Protein 1K78 (pdb70)

Solvent-accessible surface area: 33508 Å² total; per-residue (Å²): 72,106,36,52,25,38,6,129,81,102,134,65,148,41,32,81,60,102,37,15,93,134,0,19,69,31,21,150,123,65,40,150,68,46,24,0,6,101,114,54,122,11,62,125,34,38,0,66,149,6,8,39,110,74,152,155,90,54,38,35,115,38,42,156,102,68,84,112,173,87,192,44,25,36,114,106,0,27,126,84,2,46,19,2,56,184,107,25,97,63,16,91,10,129,15,0,81,56,57,0,50,85,83,216,22,8,92,134,134,40,26,0,64,60,82,12,0,67,117,12,56,188,112,176,75,84,14,31,63,10,0,15,88,14,4,58,60,118,95,6,63,98,12,0,32,12,58,40,80,24,25,8,0,93,0,57,60,17,83,38,0,2,144,94,19,6,179,53,70,74,114,121,163,47,66,39,131,94,1,11,129,20,0,116,88,6,68,77,33,95,18,0,75,92,27,91,88,113,165,59,8,7,71,3,55,34,94,1,79,96,108,44,60,89,44,15,122,75,4,12,72,90,14,111,39,146,74,99,41,55,36,36,9,124,92,106,133,67,145,42,34,84,80,118,41,22,90,93,0,10,61,10,22,161,115,66,36,174,64,52,52,0,7,112,106,45,134,10,66,127,35,41,0,62,160,8,9,36,147,72,148,158,70,55,46,24,135,51,60,153,98,62,81,110,170,88,184,46,35,39,104,157,3,36,106,59,2,28,75,1,56,217,104,57,105,114,36,119,14,128,54,0,80,62,54,0,36,76,87,150,38,2,63,124,130,43,19,2,67,65,80,32,0,57,167,12,54,165,128,153,144,28,75,15,37,62,10,0,14,92,16,4,56,65,115,92,8,56,98,14,1,30,9,51,35,75,22,29,13,0,78,1,48,63,14,95,35,0,2,125,83,18,4,154,123,86,124,110,110,151,45,68,67,118,97,2,10,129,20,0,105,88,6,71,72,32,108,18,0,80,85,26,87,9,52,42,66,7,4,71,3,54,33,94,1,91,88,108,50,54,98,37,21,118,86,10,16,79,79,15,123,36,132,141,85,112,180,94,194,32,30,44,111,165,4,51,128,56,3,59,77,0,57,211,110,66,92,63,22,75,15,112,51,0,95,75,67,0,60,75,76,219,38,10,95,116,139,50,17,0,55,65,71,18,0,55,128,22,71,175,138

InterPro domains:
  IPR001523 Paired domain [PF00292] (16-140)
  IPR001523 Paired domain [PR00027] (20-35)
  IPR001523 Paired domain [PR00027] (38-56)
  IPR001523 Paired domain [PR00027] (58-75)
  IPR001523 Paired domain [PR00027] (76-93)
  IPR001523 Paired domain [PS51057] (16-142)
  IPR001523 Paired domain [SM00351] (16-140)
  IPR001523 Paired domain [cd00131] (16-142)
  IPR009057 Homedomain-like superfamily [SSF46689] (18-140)
  IPR022130 Paired-box protein 2 C-terminal [PF12403]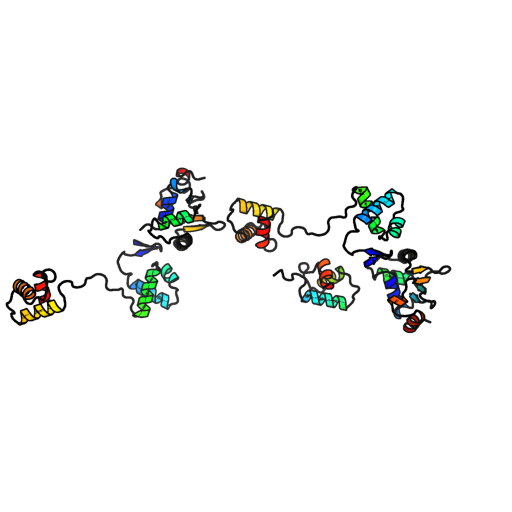 (283-390)
  IPR036388 Winged helix-like DNA-binding domain superfamily [G3DSA:1.10.10.10] (10-84)
  IPR036388 Winged helix-like DNA-binding domain superfamily [G3DSA:1.10.10.10] (85-149)
  IPR043182 Paired DNA-binding site [PS00034] (50-66)
  IPR043565 PAX family [PTHR45636] (10-356)

Secondary structure (DSSP, 8-state):
-B-TTS-B--TTSPPPHHHHHH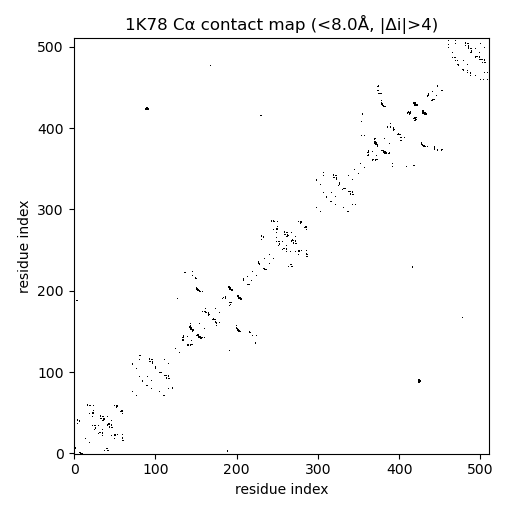HHHHHHTT--HHHHHHHHT--HHHHHHHHHHHHHHS--PPPPP-----SSS-HHHHHHHHHHHHH-TT--HHHHHHHHHHTTSS-TTTSPPHHHHHHHHH--/--HHHHHHHHHT-GGGTTTSEE-SSTTEEE-SSHHHHHHHHHHHHT-TT--HHHHHHHHHHHGGGTSEEEPTTSSSEEEE-S-HHHHHS--HHHHHHHTT--/-B-TTS-B--TTSPPPHHHHHHHHHHHHTT--HHHHHHHHT--HHHHHHHHHHHHHHS-------S----SSS-HHHHHHHHHHHHH-TT--HHHHHHHHHHTTSS-TTTS--HHHHHHHHH--/---HHHHHHHHHT-GGGTTTSEE-SSTTEEE-SSHHHHHHHHHHHHT-TT--HHHHHHHHHHHGGGTSEEEPTTSSSEEEE-S-HHHHHSS-HHHHHHHTT--/-----SSS-HHHHHHHHHHHHH-TT--HHHHHHHHHHTTSS-TTTSPPHHHHHHHHH-

B-factor: mean 47.97, std 24.85, range [1.0, 144.28]

Foldseek 3Di:
DADPLRDDDDPPDDDPLVLLVVLLVVVVVPDDLVRSCNVNVHPSVNSVVQNVCCVVPVDSDDDDDDDDDDQLCDPVLLVQLVVVCVVPVPDALVNSLVVCVVVVVDDVVNRDDSVVSVVSVVPD/DAPLVVLVVLALDLVNVCQKYAPLPWQKIFRNNLQVSQVVVCVVVVNVPGGSVVVVVSQVVCCVVQQKAADPPDPRMIGGRDPVCVVVVAGRNGSCVVNVPD/DADPLRDDDDPPDDDDPVLLVVLQVVVVVVQDLVRSCNVSVHDSVSSVVQNVVCVVPVDSDDDDPDDDDDQQLDPQLLVQLVVVCVVPVPQALVSSLVVCPVVPVDDPVNGDDSVVSVVSVPPD/DDALLVLLVVLALDLVNVCQKYAQLPWQKIFGNNLFVSQVVVCVVVVNNPGGSVVSVVSQVVCCVVQAKAADPDDPGMIGGRPPVCVVVVDTSVVSCVVNVHD/DDDDDQQCPPQLLVVLVVVCVVPVVDQLVVSLVVCVVVVVADPVRGDDSVVSVVSVVD

Nearest PDB structures (foldseek):
  4l18-assembly1_B  TM=1.002E+00  e=2.449E-20  Homo sapiens
  3wty-assembly1_C  TM=1.003E+00  e=3.669E-20  Homo sapiens
  3wtw-assembly1_C  TM=1.001E+00  e=8.236E-20  Homo sapiens
  3wtz-assembly1_A  TM=9.927E-01  e=5.139E-20  Homo sapiens
  1awc-assembly1_A  TM=9.723E-01  e=9.628E-16  Mus musculus

GO terms:
  GO:0005634 nucleus (C, EXP)
  GO:0030183 B cell differentiation (P, TAS)
  GO:0006366 transcription by RNA polymerase II (P, TAS)
  GO:0005654 nucleoplasm (C, TAS)
  GO:0005515 protein binding (F, IPI)
  GO:0005654 nucleoplasm (C, IDA)

Sequence (511 aa):
GVNQLGGVFVNGRPLPDVVRQRIVELAHQGVRRPCDISRQLRVSHGCVSKKILGRYYETGSIKPGVIGGSKPKVATPKVVEKIAEYKRQNPTMFAWEIRDRLLAERVCDNDTVPSVSSINRIIRTKIQLWQFLLELLTDKSCQSFISWTGDGWEFKLSDPDEVARRWGKRRKNKPKMNYYEEKLLSRGLRYYYDKNIIHKTAGKRYVYRFVCDLQSLLGYTPEELHAMLDVKGVNQLGGVFVNGRPLPDVVRQRIVELAHQGVRPCDISRQLRVSHGCVSKILGRYYETGSIKPGVIGGSKPKVATPKVVEKIAEYKRQNPTMFAWEIRDRLLAERVCDNDTVPSVSSINRIIRTKPIQLWQFLLELLTDKSCQSFISWTGDGWEFKLSDPDEVARRWGKRRKNKPKMNYEKLLSRGLRYYYDKNNIIHKTAGKRYVYRFVCDLQSLLGYTPEELLHAMLDVKGGSKPKVATPKVVEKIAEYKRQNPTMFAWEIRDRLLAERVCDNDTVPSVSSINRIIRT

Organism: Homo sapiens (NCBI:txid9606)

CATH classification: 1.10.10.10 (+1 more: 1.10.10.10)

Radius of gyration: 50.06 Å; Cα contacts (8 Å, |Δi|>4): 550; chains: 5; bounding box: 53×59×170 Å

Structure (mmCIF, N/CA/C/O backbone):
data_1K78
#
_entry.id   1K78
#
_cell.length_a   77.840
_cell.length_b   89.750
_cell.length_c   170.740
_cell.angle_alpha   90.00
_cell.angle_beta   90.00
_cell.angle_gamma   90.00
#
_symmetry.space_group_name_H-M   'P 21 21 21'
#
loop_
_entity.id
_entity.type
_entity.pdbx_description
1 polymer 'Pax5/Ets Binding Site on the mb-1 promoter'
2 polymer 'Pax5/Ets Binding Site on the mb-1 promoter'
3 polymer 'Paired Box Protein Pax5'
4 polymer 'C-ets-1 Protein'
5 water water
#
loop_
_atom_site.group_PDB
_atom_site.id
_atom_site.type_symbol
_atom_site.label_atom_id
_atom_site.label_alt_id
_atom_site.label_comp_id
_atom_site.label_asym_id
_atom_site.label_entity_id
_atom_site.label_seq_id
_atom_site.pdbx_PDB_ins_code
_atom_site.Cartn_x
_atom_site.Cartn_y
_atom_site.Cartn_z
_atom_site.occupancy
_atom_site.B_iso_or_equiv
_atom_site.auth_seq_id
_atom_site.auth_comp_id
_atom_site.auth_asym_id
_atom_site.auth_atom_id
_atom_site.pdbx_PDB_model_num
ATOM 2203 N N . GLY E 3 19 ? 22.394 3.772 18.285 1.00 45.93 19 GLY A N 1
ATOM 2204 C CA . GLY E 3 19 ? 21.718 4.042 16.981 1.00 40.62 19 GLY A CA 1
ATOM 2205 C C . GLY E 3 19 ? 22.644 3.999 15.776 1.00 37.53 19 GLY A C 1
ATOM 2206 O O . GLY E 3 19 ? 23.869 3.973 15.910 1.00 38.77 19 GLY A O 1
ATOM 2207 N N . VAL E 3 20 ? 22.039 3.985 14.592 1.00 34.43 20 VAL A N 1
ATOM 2208 C CA . VAL E 3 20 ? 22.752 3.951 13.319 1.00 32.17 20 VAL A CA 1
ATOM 2209 C C . VAL E 3 20 ? 22.247 5.149 12.513 1.00 32.73 20 VAL A C 1
ATOM 2210 O O . VAL E 3 20 ? 21.047 5.268 12.261 1.00 27.80 20 VAL A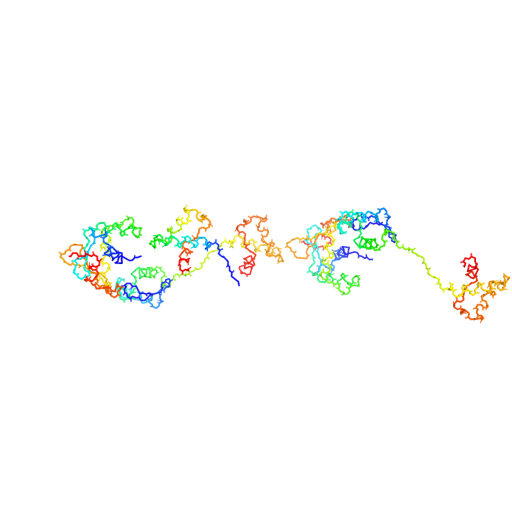 O 1
ATOM 2214 N N . ASN E 3 21 ? 23.147 6.040 12.110 1.00 24.78 21 ASN A N 1
ATOM 2215 C CA . ASN E 3 21 ? 22.710 7.214 11.372 1.00 22.82 21 ASN A CA 1
ATOM 2216 C C . ASN E 3 21 ? 22.429 6.793 9.952 1.00 27.45 21 ASN A C 1
ATOM 2217 O O . ASN E 3 21 ? 22.615 5.629 9.614 1.00 22.43 21 ASN A O 1
ATOM 2222 N N . GLN E 3 22 ? 21.977 7.732 9.128 1.00 27.79 22 GLN A N 1
ATOM 2223 C CA . GLN E 3 22 ? 21.642 7.440 7.737 1.00 24.63 22 GLN A CA 1
ATOM 2224 C C . GLN E 3 22 ? 22.838 7.141 6.835 1.00 25.27 22 GLN A C 1
ATOM 2225 O O . GLN E 3 22 ? 22.675 6.695 5.699 1.00 24.33 22 GLN A O 1
ATOM 2231 N N . LEU E 3 23 ? 24.043 7.379 7.335 1.00 24.04 23 LEU A N 1
ATOM 2232 C CA . LEU E 3 23 ? 25.235 7.070 6.550 1.00 25.85 23 LEU A CA 1
ATOM 2233 C C . LEU E 3 23 ? 25.678 5.656 6.925 1.00 30.81 23 LEU A C 1
ATOM 2234 O O . LEU E 3 23 ? 26.664 5.148 6.397 1.00 33.49 23 LEU A O 1
ATOM 2239 N N . GLY E 3 24 ? 24.936 5.028 7.839 1.00 31.95 24 GLY A N 1
ATOM 2240 C CA . GLY E 3 24 ? 25.264 3.682 8.278 1.00 31.31 24 GLY A CA 1
ATOM 2241 C C . GLY E 3 24 ? 26.232 3.661 9.445 1.00 32.19 24 GLY A C 1
ATOM 2242 O O . GLY E 3 24 ? 26.753 2.618 9.808 1.00 36.58 24 GLY A O 1
ATOM 2243 N N . GLY E 3 25 ? 26.469 4.814 10.051 1.00 34.92 25 GLY A N 1
ATOM 2244 C CA . GLY E 3 25 ? 27.404 4.864 11.157 1.00 35.04 25 GLY A CA 1
ATOM 2245 C C . GLY E 3 25 ? 26.768 4.695 12.521 1.00 37.86 25 GLY A C 1
ATOM 2246 O O . GLY E 3 25 ? 25.657 5.163 12.766 1.00 36.27 25 GLY A O 1
ATOM 2247 N N . VAL E 3 26 ? 27.488 4.021 13.409 1.00 32.03 26 VAL A N 1
ATOM 2248 C CA . VAL E 3 26 ? 27.032 3.771 14.766 1.00 30.57 26 VAL A CA 1
ATOM 2249 C C . VAL E 3 26 ? 27.336 5.001 15.617 1.00 31.85 26 VAL A C 1
ATOM 2250 O O . VAL E 3 26 ? 28.448 5.520 15.589 1.00 37.08 26 VAL A O 1
ATOM 2254 N N . PHE E 3 27 ? 26.347 5.482 16.361 1.00 27.37 27 PHE A N 1
ATOM 2255 C CA . PHE E 3 27 ? 26.552 6.655 17.205 1.00 29.56 27 PHE A CA 1
ATOM 2256 C C . PHE E 3 27 ? 25.814 6.501 18.527 1.00 26.53 27 PHE A C 1
ATOM 2257 O O . PHE E 3 27 ? 24.911 5.684 18.645 1.00 29.19 27 PHE A O 1
ATOM 2265 N N . VAL E 3 28 ? 26.217 7.280 19.522 1.00 29.37 28 VAL A N 1
ATOM 2266 C CA . VAL E 3 28 ? 25.590 7.242 20.837 1.00 30.39 28 VAL A CA 1
ATOM 2267 C C . VAL E 3 28 ? 24.925 8.593 21.071 1.00 32.03 28 VAL A C 1
ATOM 2268 O O . VAL E 3 28 ? 25.579 9.571 21.439 1.00 34.02 28 VAL A O 1
ATOM 2272 N N . ASN E 3 29 ? 23.617 8.639 20.859 1.00 29.77 29 ASN A N 1
ATOM 2273 C CA . ASN E 3 29 ? 22.865 9.874 21.000 1.00 34.90 29 ASN A CA 1
ATOM 2274 C C . ASN E 3 29 ? 23.191 10.626 22.290 1.00 35.78 29 ASN A C 1
ATOM 2275 O O . ASN E 3 29 ? 23.068 10.088 23.388 1.00 39.03 29 ASN A O 1
ATOM 2280 N N . GLY E 3 30 ? 23.607 11.877 22.144 1.00 38.17 30 GLY A N 1
ATOM 2281 C CA . GLY E 3 30 ? 23.937 12.693 23.296 1.00 32.91 30 GLY A CA 1
ATOM 2282 C C . GLY E 3 30 ? 25.401 12.703 23.698 1.00 35.79 30 GLY A C 1
ATOM 2283 O O . GLY E 3 30 ? 25.824 13.577 24.457 1.00 34.32 30 GLY A O 1
ATOM 2284 N N . ARG E 3 31 ? 26.177 11.749 23.191 1.00 35.92 31 ARG A N 1
ATOM 2285 C CA . ARG E 3 31 ? 27.599 11.641 23.527 1.00 37.23 31 ARG A CA 1
ATOM 2286 C C . ARG E 3 31 ? 28.520 12.130 22.408 1.00 36.54 31 ARG A C 1
ATOM 2287 O O . ARG E 3 31 ? 28.172 12.070 21.232 1.00 27.62 31 ARG A O 1
ATOM 2295 N N . PRO E 3 32 ? 29.724 12.599 22.767 1.00 37.69 32 PRO A N 1
ATOM 2296 C CA . PRO E 3 32 ? 30.684 13.096 21.780 1.00 36.54 32 PRO A CA 1
ATOM 2297 C C . PRO E 3 32 ? 31.246 11.974 20.925 1.00 34.32 32 PRO A C 1
ATOM 2298 O O . PRO E 3 32 ? 31.348 10.832 21.368 1.00 31.25 32 PRO A O 1
ATOM 2302 N N . LEU E 3 33 ? 31.610 12.310 19.697 1.00 34.34 33 LEU A N 1
ATOM 2303 C CA . LEU E 3 33 ? 32.205 11.346 18.785 1.00 32.81 33 LEU A CA 1
ATOM 2304 C C . LEU E 3 33 ? 33.531 10.970 19.452 1.00 31.81 33 LEU A C 1
ATOM 2305 O O . LEU E 3 33 ? 34.241 11.847 19.952 1.00 34.41 33 LEU A O 1
ATOM 2310 N N . PRO E 3 34 ? 33.875 9.672 19.496 1.00 33.10 34 PRO A N 1
ATOM 2311 C CA . PRO E 3 34 ? 35.137 9.239 20.123 1.00 32.66 34 PRO A CA 1
ATOM 2312 C C . PRO E 3 34 ? 36.338 10.035 19.597 1.00 33.88 34 PRO A C 1
ATOM 2313 O O . PRO E 3 34 ? 36.428 10.313 18.398 1.00 34.32 34 PRO A O 1
ATOM 2317 N N . ASP E 3 35 ? 37.259 10.392 20.491 1.00 34.18 35 ASP A N 1
ATOM 2318 C CA . ASP E 3 35 ? 38.436 11.172 20.110 1.00 36.00 35 ASP A CA 1
ATOM 2319 C C . ASP E 3 35 ? 39.185 10.609 18.904 1.00 33.43 35 ASP A C 1
ATOM 2320 O O . ASP E 3 35 ? 39.676 11.370 18.074 1.00 28.05 35 ASP A O 1
ATOM 2325 N N . VAL E 3 36 ? 39.265 9.286 18.801 1.00 29.41 36 VAL A N 1
ATOM 2326 C CA . VAL E 3 36 ? 39.989 8.664 17.697 1.00 28.65 36 VAL A CA 1
ATOM 2327 C C . VAL E 3 36 ? 39.395 9.032 16.331 1.00 31.10 36 VAL A C 1
ATOM 2328 O O . VAL E 3 36 ? 40.136 9.243 15.366 1.00 30.47 36 VAL A O 1
ATOM 2332 N N . VAL E 3 37 ? 38.065 9.117 16.259 1.00 31.99 37 VAL A N 1
ATOM 2333 C CA . VAL E 3 37 ? 37.363 9.482 15.024 1.00 25.23 37 VAL A CA 1
ATOM 2334 C C . VAL E 3 37 ? 37.556 10.974 14.773 1.00 23.27 37 VAL A C 1
ATOM 2335 O O . VAL E 3 37 ? 37.745 11.413 13.636 1.00 26.23 37 VAL A O 1
ATOM 2339 N N . ARG E 3 38 ? 37.498 11.750 15.846 1.00 23.78 38 ARG A N 1
ATOM 2340 C CA . ARG E 3 38 ? 37.669 13.187 15.746 1.00 26.23 38 ARG A CA 1
ATOM 2341 C C . ARG E 3 38 ? 39.030 13.472 15.131 1.00 25.46 38 ARG A C 1
ATOM 2342 O O . ARG E 3 38 ? 39.144 14.329 14.258 1.00 24.49 38 ARG A O 1
ATOM 2350 N N . GLN E 3 39 ? 40.051 12.741 15.580 1.00 24.37 39 GLN A N 1
ATOM 2351 C CA . GLN E 3 39 ? 41.418 12.908 15.076 1.00 25.88 39 GLN A CA 1
ATOM 2352 C C . GLN E 3 39 ? 41.498 12.530 13.612 1.00 22.80 39 GLN A C 1
ATOM 2353 O O . GLN E 3 39 ? 42.159 13.209 12.826 1.00 23.10 39 GLN A O 1
ATOM 2359 N N . ARG E 3 40 ? 40.826 11.446 13.235 1.00 16.88 40 ARG A N 1
ATOM 2360 C CA . ARG E 3 40 ? 40.855 11.026 11.842 1.00 18.47 40 ARG A CA 1
ATOM 2361 C C . ARG E 3 40 ? 40.161 12.047 10.924 1.00 17.75 40 ARG A C 1
ATOM 2362 O O . ARG E 3 40 ? 40.547 12.206 9.772 1.00 18.16 40 ARG A O 1
ATOM 2370 N N . ILE E 3 41 ? 39.144 12.744 11.428 1.00 18.34 41 ILE A N 1
ATOM 2371 C CA . ILE E 3 41 ? 38.456 13.743 10.601 1.00 18.35 41 ILE A CA 1
ATOM 2372 C C . ILE E 3 41 ? 39.442 14.860 10.286 1.00 18.19 41 ILE A C 1
ATOM 2373 O O . ILE E 3 41 ? 39.600 15.258 9.137 1.00 20.39 41 ILE A O 1
ATOM 2378 N N . VAL E 3 42 ? 40.122 15.353 11.310 1.00 20.68 42 VAL A N 1
ATOM 2379 C CA . VAL E 3 42 ? 41.086 16.419 11.103 1.00 21.58 42 VAL A CA 1
ATOM 2380 C C . VAL E 3 42 ? 42.220 15.958 10.189 1.00 23.80 42 VAL A C 1
ATOM 2381 O O . VAL E 3 42 ? 42.643 16.685 9.290 1.00 24.72 42 VAL A O 1
ATOM 2385 N N . GLU E 3 43 ? 42.686 14.731 10.393 1.00 24.99 43 GLU A N 1
ATOM 2386 C CA . GLU E 3 43 ? 43.788 14.201 9.588 1.00 24.13 43 GLU A CA 1
ATOM 2387 C C . GLU E 3 43 ? 43.423 14.069 8.120 1.00 21.47 43 GLU A C 1
ATOM 2388 O O . GLU E 3 43 ? 44.218 14.427 7.258 1.00 22.06 43 GLU A O 1
ATOM 2394 N N . LEU E 3 44 ? 42.231 13.551 7.827 1.00 17.97 44 LEU A N 1
ATOM 2395 C CA . LEU E 3 44 ? 41.801 13.412 6.437 1.00 19.82 44 LEU A CA 1
ATOM 2396 C C . LEU E 3 44 ? 41.645 14.777 5.749 1.00 18.13 44 LEU A C 1
ATOM 2397 O O . LEU E 3 44 ? 41.982 14.931 4.571 1.00 20.25 44 LEU A O 1
ATOM 2402 N N . ALA E 3 45 ? 41.128 15.772 6.464 1.00 18.50 45 ALA A N 1
ATOM 2403 C CA . ALA E 3 45 ? 40.970 17.086 5.847 1.00 14.27 45 ALA A CA 1
ATOM 2404 C C . ALA E 3 45 ? 42.378 17.641 5.610 1.00 15.69 45 ALA A C 1
ATOM 2405 O O . ALA E 3 45 ? 42.664 18.271 4.579 1.00 16.68 45 ALA A O 1
ATOM 2407 N N . HIS E 3 46 ? 43.276 17.368 6.553 1.00 19.49 46 HIS A N 1
ATOM 2408 C CA . HIS E 3 46 ? 44.654 17.827 6.426 1.00 19.91 46 HIS A CA 1
ATOM 2409 C C . HIS E 3 46 ? 45.272 17.253 5.162 1.00 21.16 46 HIS A C 1
ATOM 2410 O O . HIS E 3 46 ? 46.044 17.926 4.483 1.00 19.44 46 HIS A O 1
ATOM 2417 N N . GLN E 3 47 ? 44.909 16.012 4.848 1.00 20.73 47 GLN A N 1
ATOM 2418 C CA . GLN E 3 47 ? 45.411 15.314 3.664 1.00 21.23 47 GLN A CA 1
ATOM 2419 C C . GLN E 3 47 ? 44.728 15.717 2.350 1.00 24.86 47 GLN A C 1
ATOM 2420 O O . GLN E 3 47 ? 45.142 15.280 1.276 1.00 20.64 47 GLN A O 1
ATOM 2426 N N . GLY E 3 48 ? 43.684 16.543 2.431 1.00 22.53 48 GLY A N 1
ATOM 2427 C CA . GLY E 3 48 ? 43.002 16.985 1.217 1.00 18.56 48 GLY A CA 1
ATOM 2428 C C . GLY E 3 48 ? 41.656 16.331 0.916 1.00 19.03 48 GLY A C 1
ATOM 2429 O O . GLY E 3 48 ? 41.077 16.554 -0.151 1.00 20.24 48 GLY A O 1
ATOM 2430 N N . VAL E 3 49 ? 41.144 15.520 1.834 1.00 15.43 49 VAL A N 1
ATOM 2431 C CA . VAL E 3 49 ? 39.851 14.884 1.600 1.00 16.06 49 VAL A CA 1
ATOM 2432 C C . VAL E 3 49 ? 38.736 15.920 1.829 1.00 16.13 49 VAL A C 1
ATOM 2433 O O . VAL E 3 49 ? 38.739 16.629 2.826 1.00 16.31 49 VAL A O 1
ATOM 2437 N N A ARG E 3 50 ? 37.802 16.007 0.879 0.50 18.21 50 ARG A N 1
ATOM 2438 N N B ARG E 3 50 ? 37.810 16.016 0.890 0.50 17.19 50 ARG A N 1
ATOM 2439 C CA A ARG E 3 50 ? 36.647 16.940 0.932 0.50 23.93 50 ARG A CA 1
ATOM 2440 C CA B ARG E 3 50 ? 36.717 16.974 1.025 0.50 22.48 50 ARG A CA 1
ATOM 2441 C C . ARG E 3 50 ? 35.749 16.577 2.138 0.50 20.30 50 ARG A C 1
ATOM 2442 O O . ARG E 3 50 ? 35.452 15.404 2.357 0.50 20.59 50 ARG A O 1
ATOM 2457 N N . PRO E 3 51 ? 35.298 17.576 2.926 1.00 16.33 51 PRO A N 1
ATOM 2458 C CA . PRO E 3 51 ? 34.446 17.245 4.073 1.00 16.06 51 PRO A CA 1
ATOM 2459 C C . PRO E 3 51 ? 33.270 16.316 3.739 1.00 13.61 51 PRO A C 1
ATOM 2460 O O . PRO E 3 51 ? 32.961 15.411 4.512 1.00 14.88 51 PRO A O 1
ATOM 2464 N N . CYS E 3 52 ? 32.617 16.530 2.603 1.00 13.71 52 CYS A N 1
ATOM 2465 C CA . CYS E 3 52 ? 31.495 15.662 2.214 1.00 17.99 52 CYS A CA 1
ATOM 2466 C C . CYS E 3 52 ? 31.985 14.220 2.084 1.00 20.05 52 CYS A C 1
ATOM 2467 O O . CYS E 3 52 ? 31.271 13.279 2.427 1.00 22.95 52 CYS A O 1
ATOM 2470 N N . ASP E 3 53 ? 33.208 14.047 1.590 1.00 21.53 53 ASP A N 1
ATOM 2471 C CA . ASP E 3 53 ? 33.767 12.702 1.441 1.00 22.02 53 ASP A CA 1
ATOM 2472 C C . ASP E 3 53 ? 34.167 12.119 2.781 1.00 19.89 53 ASP A C 1
ATOM 2473 O O . ASP E 3 53 ? 34.032 10.918 2.995 1.00 19.02 53 ASP A O 1
ATOM 2478 N N . ILE E 3 54 ? 34.652 12.968 3.682 1.00 14.93 54 ILE A N 1
ATOM 2479 C CA . ILE E 3 54 ? 35.025 12.530 5.025 1.00 14.09 54 ILE A CA 1
ATOM 2480 C C . ILE E 3 54 ? 33.758 12.036 5.715 1.00 23.08 54 ILE A C 1
ATOM 2481 O O . ILE E 3 54 ? 33.760 10.978 6.347 1.00 22.59 54 ILE A O 1
ATOM 2486 N N . SER E 3 55 ? 32.683 12.823 5.587 1.00 15.35 55 SER A N 1
ATOM 2487 C CA . SER E 3 55 ? 31.395 12.502 6.186 1.00 18.59 55 SER A CA 1
ATOM 2488 C C . SER E 3 55 ? 30.901 11.131 5.690 1.00 17.89 55 SER A C 1
ATOM 2489 O O . SER E 3 55 ? 30.590 10.267 6.491 1.00 17.97 55 SER A O 1
ATOM 2492 N N . ARG E 3 56 ? 30.849 10.944 4.372 1.00 18.91 56 ARG A N 1
ATOM 2493 C CA . ARG E 3 56 ? 30.432 9.674 3.768 1.00 22.26 56 ARG A CA 1
ATOM 2494 C C . ARG E 3 56 ? 31.353 8.489 4.096 1.00 28.46 56 ARG A C 1
ATOM 2495 O O . ARG E 3 56 ? 30.871 7.401 4.387 1.00 25.34 56 ARG A O 1
ATOM 2503 N N . GLN E 3 57 ? 32.670 8.687 4.017 1.00 25.81 57 GLN A N 1
ATOM 2504 C CA . GLN E 3 57 ? 33.615 7.604 4.301 1.00 23.22 57 GLN A CA 1
ATOM 2505 C C . GLN E 3 57 ? 33.628 7.197 5.761 1.00 20.30 57 GLN A C 1
ATOM 2506 O O . GLN E 3 57 ? 33.579 6.013 6.048 1.00 18.09 57 GLN A O 1
ATOM 2512 N N . LEU E 3 58 ? 33.687 8.156 6.685 1.00 18.63 58 LEU A N 1
ATOM 2513 C CA . LEU E 3 58 ? 33.667 7.803 8.109 1.00 17.66 58 LEU A CA 1
ATOM 2514 C C . LEU E 3 58 ? 32.229 7.603 8.656 1.00 19.04 58 LEU A C 1
ATOM 2515 O O . LEU E 3 58 ? 32.041 7.187 9.805 1.00 21.21 58 LEU A O 1
ATOM 2520 N N . ARG E 3 59 ? 31.218 7.887 7.841 1.00 20.06 59 ARG A N 1
ATOM 2521 C CA . ARG E 3 59 ? 29.820 7.727 8.277 1.00 21.21 59 ARG A CA 1
ATOM 2522 C C . ARG E 3 59 ? 29.455 8.629 9.473 1.00 21.41 59 ARG A C 1
ATOM 2523 O O . ARG E 3 59 ? 28.935 8.174 10.490 1.00 17.33 59 ARG A O 1
ATOM 2531 N N . VAL E 3 60 ? 29.742 9.915 9.332 1.00 18.88 60 VAL A N 1
ATOM 2532 C CA . VAL E 3 60 ? 29.443 10.914 10.349 1.00 22.16 60 VAL A CA 1
ATOM 2533 C C . VAL E 3 60 ? 28.657 12.025 9.623 1.00 22.85 60 VAL A C 1
ATOM 2534 O O . VAL E 3 60 ? 28.996 12.385 8.498 1.00 23.59 60 VAL A O 1
ATOM 2538 N N . SER E 3 61 ? 27.606 12.555 10.243 1.00 20.23 61 SER A N 1
ATOM 2539 C CA . SER E 3 61 ? 26.816 13.601 9.593 1.00 17.74 61 SER A CA 1
ATOM 2540 C C . SER E 3 61 ? 27.768 14.722 9.193 1.00 21.56 61 SER A C 1
ATOM 2541 O O . SER E 3 61 ? 28.719 15.015 9.931 1.00 18.77 61 SER A O 1
ATOM 2544 N N . HIS E 3 62 ? 27.529 15.348 8.039 1.00 19.29 62 HIS A N 1
ATOM 2545 C CA . HIS E 3 62 ? 28.426 16.399 7.588 1.00 18.32 62 HIS A CA 1
ATOM 2546 C C . HIS E 3 62 ? 28.383 17.585 8.543 1.00 19.91 62 HIS A C 1
ATOM 2547 O O . HIS E 3 62 ? 29.342 18.349 8.652 1.00 20.84 62 HIS A O 1
ATOM 2554 N N . GLY E 3 63 ? 27.277 17.712 9.264 1.00 19.09 63 GLY A N 1
ATOM 2555 C CA . GLY E 3 63 ? 27.160 18.795 10.228 1.00 20.05 63 GLY A CA 1
ATOM 2556 C C . GLY E 3 63 ? 28.164 18.607 11.362 1.00 20.20 63 GLY A C 1
ATOM 2557 O O . GLY E 3 63 ? 28.764 19.573 11.843 1.00 18.14 63 GLY A O 1
ATOM 2558 N N . CYS E 3 64 ? 28.357 17.362 11.786 1.00 15.90 64 CYS A N 1
ATOM 2559 C CA . CYS E 3 64 ? 29.310 17.061 12.853 1.00 23.67 64 CYS A CA 1
ATOM 2560 C C . CYS E 3 64 ? 30.741 17.292 12.342 1.00 22.05 64 CYS A C 1
ATOM 2561 O O . CYS E 3 64 ? 31.567 17.899 13.020 1.00 25.20 64 CYS A O 1
ATOM 2564 N N . VAL E 3 65 ? 31.025 16.791 11.145 1.00 19.79 65 VAL A N 1
ATOM 2565 C CA . VAL E 3 65 ? 32.333 16.982 10.519 1.00 14.31 65 VAL A CA 1
ATOM 2566 C C . VAL E 3 65 ? 32.604 18.496 10.434 1.00 17.12 65 VAL A C 1
ATOM 2567 O O . VAL E 3 65 ? 33.704 18.970 10.722 1.00 14.55 65 VAL A O 1
ATOM 2571 N N . SER E 3 66 ? 31.581 19.246 10.030 1.00 14.64 66 SER A N 1
ATOM 2572 C CA . SER E 3 66 ? 31.680 20.700 9.910 1.00 20.95 66 SER A CA 1
ATOM 2573 C C . SER E 3 66 ? 32.027 21.345 11.263 1.00 17.98 66 SER A C 1
ATOM 2574 O O . SER E 3 66 ? 32.881 22.232 11.351 1.00 20.60 66 SER A O 1
ATOM 2577 N N A LYS E 3 67 ? 31.355 20.891 12.312 0.50 19.96 67 LYS A N 1
ATOM 2578 N N B LYS E 3 67 ? 31.357 20.885 12.314 0.50 19.96 67 LYS A N 1
ATOM 2579 C CA A LYS E 3 67 ? 31.574 21.408 13.659 0.50 20.59 67 LYS A CA 1
ATOM 2580 C CA B LYS E 3 67 ? 31.569 21.403 13.667 0.50 20.72 67 LYS A CA 1
ATOM 2581 C C A LYS E 3 67 ? 32.986 21.099 14.136 0.50 20.99 67 LYS A C 1
ATOM 2582 C C B LYS E 3 67 ? 32.987 21.102 14.131 0.50 21.00 67 LYS A C 1
ATOM 2583 O O A LYS E 3 67 ? 33.707 21.979 14.612 0.50 21.73 67 LYS A O 1
ATOM 2584 O O B LYS E 3 67 ? 33.707 21.985 14.599 0.50 21.82 67 LYS A O 1
ATOM 2595 N N . ILE E 3 68 ? 33.382 19.841 14.010 1.00 19.26 68 ILE A N 1
ATOM 2596 C CA . ILE E 3 68 ? 34.706 19.426 14.440 1.00 23.01 68 ILE A CA 1
ATOM 2597 C C . ILE E 3 68 ? 35.818 20.186 13.720 1.00 24.09 68 ILE A C 1
ATOM 2598 O O . ILE E 3 68 ? 36.751 20.703 14.346 1.00 23.99 68 ILE A O 1
ATOM 2603 N N . LEU E 3 69 ? 35.713 20.277 12.404 1.00 23.37 69 LEU A N 1
ATOM 2604 C CA . LEU E 3 69 ? 36.736 20.976 11.652 1.00 20.59 69 LEU A CA 1
ATOM 2605 C C . LEU E 3 69 ? 36.728 22.457 11.986 1.00 22.90 69 LEU A C 1
ATOM 2606 O O . LEU E 3 69 ? 37.777 23.044 12.250 1.00 15.73 69 LEU A O 1
ATOM 2611 N N . GLY E 3 70 ? 35.547 23.067 11.978 1.00 24.90 70 GLY A N 1
ATOM 2612 C CA . GLY E 3 70 ? 35.473 24.489 12.283 1.00 23.73 70 GLY A CA 1
ATOM 2613 C C . GLY E 3 70 ? 36.113 24.812 13.628 1.00 25.38 70 GLY A C 1
ATOM 2614 O O . GLY E 3 70 ? 36.839 25.804 13.770 1.00 23.51 70 GLY A O 1
ATOM 2615 N N . ARG E 3 71 ? 35.859 23.964 14.616 1.00 20.56 71 ARG A N 1
ATOM 2616 C CA . ARG E 3 71 ? 36.414 24.179 15.949 1.00 26.78 71 ARG A CA 1
ATOM 2617 C C . ARG E 3 71 ? 37.931 23.963 15.928 1.00 30.28 71 ARG A C 1
ATOM 2618 O O . ARG E 3 71 ? 38.684 24.667 16.618 1.00 21.63 71 ARG A O 1
ATOM 2626 N N . TYR E 3 72 ? 38.379 22.988 15.142 1.00 22.89 72 TYR A N 1
ATOM 2627 C CA . TYR E 3 72 ? 39.808 22.717 15.051 1.00 26.34 72 TYR A CA 1
ATOM 2628 C C . TYR E 3 72 ? 40.597 23.857 14.407 1.00 26.51 72 TYR A C 1
ATOM 2629 O O . TYR E 3 72 ? 41.662 24.217 14.897 1.00 26.45 72 TYR A O 1
ATOM 2638 N N . TYR E 3 73 ? 40.101 24.404 13.301 1.00 24.63 73 TYR A N 1
ATOM 2639 C CA . TYR E 3 73 ? 40.796 25.503 12.625 1.00 30.55 73 TYR A CA 1
ATOM 2640 C C . TYR E 3 73 ? 40.824 26.751 13.499 1.00 35.19 73 TYR A C 1
ATOM 2641 O O . TYR E 3 73 ? 41.714 27.598 13.382 1.00 34.84 73 TYR A O 1
ATOM 2650 N N . GLU E 3 74 ? 39.841 26.849 14.384 1.00 33.04 74 GLU A N 1
ATOM 2651 C CA . GLU E 3 74 ? 39.700 28.013 15.241 1.00 39.81 74 GLU A CA 1
ATOM 2652 C C . GLU E 3 74 ? 40.425 27.906 16.563 1.00 39.14 74 GLU A C 1
ATOM 2653 O O . GLU E 3 74 ? 40.947 28.890 17.061 1.00 35.75 74 GLU A O 1
ATOM 2659 N N . THR E 3 75 ? 40.444 26.703 17.120 1.00 43.22 75 THR A N 1
ATOM 2660 C CA . THR E 3 75 ? 41.034 26.445 18.426 1.00 44.44 75 THR A CA 1
ATOM 2661 C C . THR E 3 75 ? 42.341 25.651 18.432 1.00 47.53 75 THR A C 1
ATOM 2662 O O . THR E 3 75 ? 43.207 25.873 19.281 1.00 47.24 75 THR A O 1
ATOM 2666 N N . GLY E 3 76 ? 42.478 24.720 17.497 1.00 45.65 76 GLY A N 1
ATOM 2667 C CA . GLY E 3 76 ? 43.676 23.904 17.458 1.00 41.01 76 GLY A CA 1
ATOM 2668 C C . GLY E 3 76 ? 43.415 22.600 18.186 1.00 39.81 76 GLY A C 1
ATOM 2669 O O . GLY E 3 76 ? 44.242 21.687 18.168 1.00 39.16 76 GLY A O 1
ATOM 2670 N N . SER E 3 77 ? 42.249 22.512 18.821 1.00 36.46 77 SER A N 1
ATOM 2671 C CA . SER E 3 77 ? 41.867 21.316 19.573 1.00 39.13 77 SER A CA 1
ATOM 2672 C C . SER E 3 77 ? 40.783 20.485 18.901 1.00 33.70 77 SER A C 1
ATOM 2673 O O . SER E 3 77 ? 39.936 21.007 18.173 1.00 27.83 77 SER A O 1
ATOM 2676 N N . ILE E 3 78 ? 40.814 19.187 19.172 1.00 34.37 78 ILE A N 1
ATOM 2677 C CA . ILE E 3 78 ? 39.840 18.255 18.632 1.00 38.46 78 ILE A CA 1
ATOM 2678 C C . ILE E 3 78 ? 38.869 17.878 19.742 1.00 38.66 78 ILE A C 1
ATOM 2679 O O . ILE E 3 78 ? 37.953 17.092 19.532 1.00 40.02 78 ILE A O 1
ATOM 2684 N N . LYS E 3 79 ? 39.076 18.443 20.925 1.00 36.96 79 LYS A N 1
ATOM 2685 C CA . LYS E 3 79 ? 38.236 18.139 22.079 1.00 39.85 79 LYS A CA 1
ATOM 2686 C C . LYS E 3 79 ? 36.829 18.706 22.017 1.00 37.03 79 LYS A C 1
ATOM 2687 O O . LYS E 3 79 ? 36.624 19.848 21.618 1.00 30.61 79 LYS A O 1
ATOM 2693 N N . PRO E 3 80 ? 35.828 17.905 22.413 1.00 39.60 80 PRO A N 1
ATOM 2694 C CA . PRO E 3 80 ? 34.447 18.396 22.391 1.00 40.25 80 PRO A CA 1
ATOM 2695 C C . PRO E 3 80 ? 34.280 19.357 23.566 1.00 40.76 80 PRO A C 1
ATOM 2696 O O . PRO E 3 80 ? 35.141 19.402 24.444 1.00 40.26 80 PRO A O 1
ATOM 2700 N N . GLY E 3 81 ? 33.195 20.128 23.583 1.00 37.38 81 GLY A N 1
ATOM 2701 C CA . GLY E 3 81 ? 32.989 21.054 24.681 1.00 35.11 81 GLY A CA 1
ATOM 2702 C C . GLY E 3 81 ? 32.681 20.303 25.967 1.00 37.44 81 GLY A C 1
ATOM 2703 O O . GLY E 3 81 ? 32.491 19.087 25.944 1.00 34.48 81 GLY A O 1
ATOM 2704 N N . VAL E 3 82 ? 32.632 21.011 27.091 1.00 39.42 82 VAL A N 1
ATOM 2705 C CA . VAL E 3 82 ? 32.329 20.360 28.364 1.00 40.88 82 VAL A CA 1
ATOM 2706 C C . VAL E 3 82 ? 30.816 20.199 28.506 1.00 37.48 82 VAL A C 1
ATOM 2707 O O . VAL E 3 82 ? 30.081 21.186 28.523 1.00 33.45 82 VAL A O 1
ATOM 2711 N N . ILE E 3 83 ? 30.368 18.949 28.594 1.00 31.11 83 ILE A N 1
ATOM 2712 C CA . ILE E 3 83 ? 28.953 18.618 28.723 1.00 34.54 83 ILE A CA 1
ATOM 2713 C C . ILE E 3 83 ? 28.474 18.595 30.183 1.00 39.81 83 ILE A C 1
ATOM 2714 O O . ILE E 3 83 ? 29.243 18.289 31.095 1.00 36.81 83 ILE A O 1
ATOM 2719 N N . GLY E 3 84 ? 27.197 18.919 30.382 1.00 39.14 84 GLY A N 1
ATOM 2720 C CA . GLY E 3 84 ? 26.597 18.873 31.704 1.00 42.20 84 GLY A CA 1
ATOM 2721 C C . GLY E 3 84 ? 26.709 20.056 32.643 1.00 45.34 84 GLY A C 1
ATOM 2722 O O . GLY E 3 84 ? 27.157 21.142 32.266 1.00 42.90 84 GLY A O 1
ATOM 2723 N N . GLY E 3 85 ? 26.267 19.824 33.880 1.00 45.59 85 GLY A N 1
ATOM 2724 C CA . GLY E 3 85 ? 26.320 20.837 34.914 1.00 43.15 85 GLY A CA 1
ATOM 2725 C C . GLY E 3 85 ? 25.175 21.828 34.920 1.00 47.62 85 GLY A C 1
ATOM 2726 O O . GLY E 3 85 ? 24.234 21.720 34.133 1.00 43.51 85 GLY A O 1
ATOM 2727 N N . SER E 3 86 ? 25.260 22.786 35.842 1.00 49.61 86 SER A N 1
ATOM 2728 C CA . SER E 3 86 ? 24.276 23.853 35.992 1.00 51.24 86 SER A CA 1
ATOM 2729 C C . SER E 3 86 ? 24.939 24.984 36.770 1.00 54.94 86 SER A C 1
ATOM 2730 O O . SER E 3 86 ? 25.974 24.788 37.407 1.00 52.51 86 SER A O 1
ATOM 2733 N N . LYS E 3 87 ? 24.341 26.168 36.701 1.00 59.70 87 LYS A N 1
ATOM 2734 C CA . LYS E 3 87 ? 24.845 27.345 37.395 1.00 63.69 87 LYS A CA 1
ATOM 2735 C C . LYS E 3 87 ? 24.104 27.487 38.725 1.00 64.66 87 LYS A C 1
ATOM 2736 O O . LYS E 3 87 ? 23.019 26.934 38.903 1.00 62.89 87 LYS A O 1
ATOM 2742 N N . PRO E 3 88 ? 24.684 28.232 39.679 1.00 67.25 88 PRO A N 1
ATOM 2743 C CA . PRO E 3 88 ? 24.075 28.444 40.998 1.00 66.16 88 PRO A CA 1
ATOM 2744 C C . PRO E 3 88 ? 22.703 29.114 40.933 1.00 65.69 88 PRO A C 1
ATOM 2745 O O . PRO E 3 88 ? 22.445 29.925 40.047 1.00 68.70 88 PRO A O 1
ATOM 2749 N N . LYS E 3 89 ? 21.827 28.764 41.869 1.00 65.78 89 LYS A N 1
ATOM 2750 C CA . LYS E 3 89 ? 20.495 29.358 41.940 1.00 67.32 89 LYS A CA 1
ATOM 2751 C C . LYS E 3 89 ? 20.344 30.175 43.223 1.00 67.70 89 LYS A C 1
ATOM 2752 O O . LYS E 3 89 ? 19.930 31.335 43.184 1.00 65.89 89 LYS A O 1
ATOM 2758 N N . VAL E 3 90 ? 20.673 29.563 44.359 1.00 66.41 90 VAL A N 1
ATOM 2759 C CA . VAL E 3 90 ? 20.592 30.248 45.646 1.00 65.13 90 VAL A CA 1
ATOM 2760 C C . VAL E 3 90 ? 21.980 30.692 46.098 1.00 63.12 90 VAL A C 1
ATOM 2761 O O . VAL E 3 90 ? 22.126 31.737 46.731 1.00 64.60 90 VAL A O 1
ATOM 2765 N N . ALA E 3 91 ? 22.994 29.898 45.762 1.00 61.08 91 ALA A N 1
ATOM 2766 C CA . ALA E 3 91 ? 24.373 30.207 46.133 1.00 61.89 91 ALA A CA 1
ATOM 2767 C C . ALA E 3 91 ? 24.974 31.310 45.262 1.00 61.25 91 ALA A C 1
ATOM 2768 O O . ALA E 3 91 ? 26.026 31.134 44.647 1.00 59.33 91 ALA A O 1
ATOM 2770 N N . THR E 3 92 ? 24.288 32.447 45.226 1.00 63.08 92 THR A N 1
ATOM 2771 C CA . THR E 3 92 ? 24.707 33.621 44.466 1.00 67.32 92 THR A CA 1
ATOM 2772 C C . THR E 3 92 ? 26.063 34.121 44.967 1.00 68.47 92 THR A C 1
ATOM 2773 O O . THR E 3 92 ? 26.420 33.901 46.123 1.00 67.74 92 THR A O 1
ATOM 2777 N N . PRO E 3 93 ? 26.844 34.788 44.098 1.00 69.60 93 PRO A N 1
ATOM 2778 C CA . PRO E 3 93 ? 28.152 35.297 44.519 1.00 68.74 93 PRO A CA 1
ATOM 2779 C C . PRO E 3 93 ? 28.077 36.190 45.760 1.00 69.88 93 PRO A C 1
ATOM 2780 O O . PRO E 3 93 ? 28.978 36.171 46.599 1.00 68.57 93 PRO A O 1
ATOM 2784 N N . LYS E 3 94 ? 27.001 36.965 45.874 1.00 69.62 94 LYS A N 1
ATOM 2785 C CA . LYS E 3 94 ? 26.827 37.859 47.016 1.00 70.53 94 LYS A CA 1
ATOM 2786 C C . LYS E 3 94 ? 26.414 37.084 48.265 1.00 67.76 94 LYS A C 1
ATOM 2787 O O . LYS E 3 94 ? 26.922 37.334 49.357 1.00 67.08 94 LYS A O 1
ATOM 2793 N N . VAL E 3 95 ? 25.485 36.148 48.099 1.00 65.48 95 VAL A N 1
ATOM 2794 C CA . VAL E 3 95 ? 25.015 35.336 49.213 1.00 64.53 95 VAL A CA 1
ATOM 2795 C C . VAL E 3 95 ? 26.178 34.550 49.802 1.00 64.38 95 VAL A C 1
ATOM 2796 O O . VAL E 3 95 ? 26.323 34.449 51.019 1.00 66.00 95 VAL A O 1
ATOM 2800 N N . VAL E 3 96 ? 27.010 33.996 48.930 1.00 61.63 96 VAL A N 1
ATOM 2801 C CA . VAL E 3 96 ? 28.158 33.228 49.374 1.00 59.51 96 VAL A CA 1
ATOM 2802 C C . VAL E 3 96 ? 29.114 34.102 50.178 1.00 61.62 96 VAL A C 1
ATOM 2803 O O . VAL E 3 96 ? 29.611 33.683 51.225 1.00 58.61 96 VAL A O 1
ATOM 2807 N N . GLU E 3 97 ? 29.368 35.319 49.704 1.00 60.92 97 GLU A N 1
ATOM 2808 C CA . GLU E 3 97 ? 30.276 36.201 50.424 1.00 62.08 97 GLU A CA 1
ATOM 2809 C C . GLU E 3 97 ? 29.672 36.616 51.764 1.00 57.83 97 GLU A C 1
ATOM 2810 O O . GLU E 3 97 ? 30.394 36.804 52.737 1.00 51.05 97 GLU A O 1
ATOM 2816 N N . LYS E 3 98 ? 28.351 36.769 51.808 1.00 53.60 98 LYS A N 1
ATOM 2817 C CA . LYS E 3 98 ? 27.681 37.136 53.051 1.00 54.71 98 LYS A CA 1
ATOM 2818 C C . LYS E 3 98 ? 27.834 36.027 54.097 1.00 52.41 98 LYS A C 1
ATOM 2819 O O . LYS E 3 98 ? 28.098 36.297 55.267 1.00 49.28 98 LYS A O 1
ATOM 2825 N N . ILE E 3 99 ? 27.667 34.780 53.670 1.00 48.76 99 ILE A N 1
ATOM 2826 C CA . ILE E 3 99 ? 27.802 33.651 54.576 1.00 48.29 99 ILE A CA 1
ATOM 2827 C C . ILE E 3 99 ? 29.217 33.629 55.135 1.00 47.05 99 ILE A C 1
ATOM 2828 O O . ILE E 3 99 ? 29.422 33.367 56.318 1.00 45.08 99 ILE A O 1
ATOM 2833 N N . ALA E 3 100 ? 30.191 33.928 54.284 1.00 44.85 100 ALA A N 1
ATOM 2834 C CA . ALA E 3 100 ? 31.582 33.941 54.713 1.00 46.38 100 ALA A CA 1
ATOM 2835 C C . ALA E 3 100 ? 31.803 35.046 55.742 1.00 46.88 100 ALA A C 1
ATOM 2836 O O . ALA E 3 100 ? 32.511 34.853 56.730 1.00 45.77 100 ALA A O 1
ATOM 2838 N N . GLU E 3 101 ? 31.185 36.200 55.510 1.00 44.24 101 GLU A N 1
ATOM 2839 C CA . GLU E 3 101 ? 31.315 37.332 56.419 1.00 45.87 101 GLU A CA 1
ATOM 2840 C C . GLU E 3 101 ? 30.698 37.007 57.783 1.00 43.34 101 GLU A C 1
ATOM 2841 O O . GLU E 3 101 ? 31.229 37.400 58.825 1.00 39.92 101 GLU A O 1
ATOM 2843 N N . TYR E 3 102 ? 29.577 36.291 57.768 1.00 42.38 102 TYR A N 1
ATOM 2844 C CA . TYR E 3 102 ? 28.900 35.909 58.999 1.00 40.32 102 TYR A CA 1
ATOM 2845 C C . TYR E 3 102 ? 29.760 34.938 59.801 1.00 41.84 102 TYR A C 1
ATOM 2846 O O . TYR E 3 102 ? 29.895 35.089 61.015 1.00 38.16 102 TYR A O 1
ATOM 2855 N N . LYS E 3 103 ? 30.342 33.945 59.129 1.00 44.21 103 LYS A N 1
ATOM 2856 C CA . LYS E 3 103 ? 31.188 32.968 59.819 1.00 46.32 103 LYS A CA 1
ATOM 2857 C C . LYS E 3 103 ? 32.428 33.609 60.411 1.00 46.81 103 LYS A C 1
ATOM 2858 O O . LYS E 3 103 ? 32.841 33.263 61.521 1.00 45.75 103 LYS A O 1
ATOM 2864 N N . ARG E 3 104 ? 33.025 34.536 59.669 1.00 47.74 104 ARG A N 1
ATOM 2865 C CA . ARG E 3 104 ? 34.216 35.233 60.136 1.00 51.05 104 ARG A CA 1
ATOM 2866 C C . ARG E 3 104 ? 33.862 36.036 61.386 1.00 45.78 104 ARG A C 1
ATOM 2867 O O . ARG E 3 104 ? 34.644 36.111 62.330 1.00 40.55 104 ARG A O 1
ATOM 2875 N N . GLN E 3 105 ? 32.673 36.629 61.385 1.00 45.13 105 GLN A N 1
ATOM 2876 C CA . GLN E 3 105 ? 32.213 37.415 62.526 1.00 45.15 105 GLN A CA 1
ATOM 2877 C C . GLN E 3 105 ? 31.909 36.551 63.753 1.00 43.72 105 GLN A C 1
ATOM 2878 O O . GLN E 3 105 ? 32.281 36.900 64.876 1.00 40.08 105 GLN A O 1
ATOM 2884 N N . ASN E 3 106 ? 31.220 35.434 63.533 1.00 34.51 106 ASN A N 1
ATOM 2885 C CA . ASN E 3 106 ? 30.862 34.527 64.613 1.00 36.81 106 ASN A CA 1
ATOM 2886 C C . ASN E 3 106 ? 31.029 33.087 64.154 1.00 34.26 106 ASN A C 1
ATOM 2887 O O . ASN E 3 106 ? 30.093 32.480 63.638 1.00 34.39 106 ASN A O 1
ATOM 2892 N N . PRO E 3 107 ? 32.234 32.525 64.324 1.00 31.68 107 PRO A N 1
ATOM 2893 C CA . PRO E 3 107 ? 32.523 31.147 63.921 1.00 31.28 107 PRO A CA 1
ATOM 2894 C C . PRO E 3 107 ? 31.563 30.101 64.471 1.00 32.47 107 PRO A C 1
ATOM 2895 O O . PRO E 3 107 ? 31.362 29.054 63.852 1.00 30.26 107 PRO A O 1
ATOM 2899 N N . THR E 3 108 ? 30.961 30.369 65.626 1.00 30.32 108 THR A N 1
ATOM 2900 C CA . THR E 3 108 ? 30.060 29.381 66.197 1.00 28.26 108 THR A CA 1
ATOM 2901 C C . THR E 3 108 ? 28.605 29.523 65.762 1.00 30.44 108 THR A C 1
ATOM 2902 O O . THR E 3 108 ? 27.771 28.677 66.103 1.00 30.95 108 THR A O 1
ATOM 2906 N N . MET E 3 109 ? 28.291 30.576 65.008 1.00 28.75 109 MET A N 1
ATOM 2907 C CA . MET E 3 109 ? 26.913 30.776 64.538 1.00 33.44 109 MET A CA 1
ATOM 2908 C C . MET E 3 109 ? 26.452 29.528 63.768 1.00 35.48 109 MET A C 1
ATOM 2909 O O . MET E 3 109 ? 27.210 28.962 62.982 1.00 35.64 109 MET A O 1
ATOM 2914 N N . PHE E 3 110 ? 25.215 29.093 63.994 1.00 36.95 110 PHE A N 1
ATOM 2915 C CA . PHE E 3 110 ? 24.688 27.915 63.297 1.00 35.39 110 PHE A CA 1
ATOM 2916 C C . PHE E 3 110 ? 24.152 28.244 61.904 1.00 34.08 110 PHE A C 1
ATOM 2917 O O . PHE E 3 110 ? 23.879 29.404 61.590 1.00 32.40 110 PHE A O 1
ATOM 2925 N N . ALA E 3 111 ? 23.978 27.214 61.080 1.00 33.19 111 ALA A N 1
ATOM 2926 C CA . ALA E 3 111 ? 23.462 27.408 59.729 1.00 35.24 111 ALA A CA 1
ATOM 2927 C C . ALA E 3 111 ? 22.074 28.056 59.724 1.00 36.18 111 ALA A C 1
ATOM 2928 O O . ALA E 3 111 ? 21.816 28.966 58.929 1.00 36.29 111 ALA A O 1
ATOM 2930 N N . TRP E 3 112 ? 21.177 27.600 60.598 1.00 37.45 112 TRP A N 1
ATOM 2931 C CA . TRP E 3 112 ? 19.842 28.184 60.620 1.00 38.87 112 TRP A CA 1
ATOM 2932 C C . TRP E 3 112 ? 19.864 29.625 61.103 1.00 37.93 112 TRP A C 1
ATOM 2933 O O . TRP E 3 112 ? 18.995 30.415 60.729 1.00 39.89 112 TRP A O 1
ATOM 2944 N N . GLU E 3 113 ? 20.850 29.975 61.924 1.00 35.15 113 GLU A N 1
ATOM 2945 C CA . GLU E 3 113 ? 20.946 31.347 62.413 1.00 39.06 113 GLU A CA 1
ATOM 2946 C C . GLU E 3 113 ? 21.466 32.188 61.262 1.00 37.83 113 GLU A C 1
ATOM 2947 O O . GLU E 3 113 ? 21.116 33.363 61.134 1.00 37.61 113 GLU A O 1
ATOM 2953 N N . ILE E 3 114 ? 22.296 31.581 60.417 1.00 35.95 114 ILE A N 1
ATOM 2954 C CA . ILE E 3 114 ? 22.813 32.287 59.247 1.00 40.31 114 ILE A CA 1
ATOM 2955 C C . ILE E 3 114 ? 21.633 32.518 58.305 1.00 39.74 114 ILE A C 1
ATOM 2956 O O . ILE E 3 114 ? 21.474 33.598 57.738 1.00 37.99 114 ILE A O 1
ATOM 2961 N N . ARG E 3 115 ? 20.801 31.492 58.156 1.00 39.79 115 ARG A N 1
ATOM 2962 C CA . ARG E 3 115 ? 19.627 31.569 57.300 1.00 46.26 115 ARG A CA 1
ATOM 2963 C C . ARG E 3 115 ? 18.752 32.739 57.748 1.00 48.48 115 ARG A C 1
ATOM 2964 O O . ARG E 3 115 ? 18.209 33.473 56.927 1.00 46.27 115 ARG A O 1
ATOM 2972 N N . ASP E 3 116 ? 18.630 32.910 59.059 1.00 49.35 116 ASP A N 1
ATOM 2973 C CA . ASP E 3 116 ? 17.820 33.987 59.607 1.00 50.88 116 ASP A CA 1
ATOM 2974 C C . ASP E 3 116 ? 18.418 35.375 59.401 1.00 49.20 116 ASP A C 1
ATOM 2975 O O . ASP E 3 116 ? 17.680 36.329 59.160 1.00 47.06 116 ASP A O 1
ATOM 2980 N N . ARG E 3 117 ? 19.740 35.506 59.495 1.00 47.39 117 ARG A N 1
ATOM 2981 C CA . ARG E 3 117 ? 20.344 36.819 59.306 1.00 47.31 117 ARG A CA 1
ATOM 2982 C C . ARG E 3 117 ? 20.338 37.212 57.833 1.00 49.95 117 ARG A C 1
ATOM 2983 O O . ARG E 3 117 ? 20.322 38.396 57.507 1.00 49.63 117 ARG A O 1
ATOM 2991 N N . LEU E 3 118 ? 20.367 36.221 56.945 1.00 50.18 118 LEU A N 1
ATOM 2992 C CA . LEU E 3 118 ? 20.333 36.497 55.514 1.00 52.55 118 LEU A CA 1
ATOM 2993 C C . LEU E 3 118 ? 18.998 37.166 55.218 1.00 53.14 118 LEU A C 1
ATOM 2994 O O . LEU E 3 118 ? 18.912 38.091 54.417 1.00 51.21 118 LEU A O 1
ATOM 2999 N N . LEU E 3 119 ? 17.958 36.687 55.886 1.00 52.21 119 LEU A N 1
ATOM 3000 C CA . LEU E 3 119 ? 16.627 37.244 55.722 1.00 57.52 119 LEU A CA 1
ATOM 3001 C C . LEU E 3 119 ? 16.531 38.583 56.457 1.00 59.67 119 LEU A C 1
ATOM 3002 O O . LEU E 3 119 ? 16.171 39.598 55.865 1.00 63.49 119 LEU A O 1
ATOM 3007 N N . ALA E 3 120 ? 16.869 38.580 57.743 1.00 59.60 120 ALA A N 1
ATOM 3008 C CA . ALA E 3 120 ? 16.806 39.787 58.561 1.00 62.29 120 ALA A CA 1
ATOM 3009 C C . ALA E 3 120 ? 17.536 40.982 57.949 1.00 64.81 120 ALA A C 1
ATOM 3010 O O . ALA E 3 120 ? 17.225 42.128 58.272 1.00 66.29 120 ALA A O 1
ATOM 3012 N N . GLU E 3 121 ? 18.510 40.725 57.080 1.00 65.43 121 GLU A N 1
ATOM 3013 C CA . GLU E 3 121 ? 19.246 41.812 56.438 1.00 69.25 121 GLU A CA 1
ATOM 3014 C C . GLU E 3 121 ? 18.792 41.969 54.990 1.00 71.12 121 GLU A C 1
ATOM 3015 O O . GLU E 3 121 ? 19.230 42.875 54.280 1.00 72.49 121 GLU A O 1
ATOM 3021 N N . ARG E 3 122 ? 17.915 41.068 54.564 1.00 73.82 122 ARG A N 1
ATOM 3022 C CA . ARG E 3 122 ? 17.351 41.079 53.220 1.00 76.38 122 ARG A CA 1
ATOM 3023 C C . ARG E 3 122 ? 18.308 40.798 52.075 1.00 76.83 122 ARG A C 1
ATOM 3024 O O . ARG E 3 122 ? 18.204 41.413 51.016 1.00 78.42 122 ARG A O 1
ATOM 3032 N N . VAL E 3 123 ? 19.243 39.878 52.280 1.00 74.94 123 VAL A N 1
ATOM 3033 C CA . VAL E 3 123 ? 20.165 39.514 51.218 1.00 72.47 123 VAL A CA 1
ATOM 3034 C C . VAL E 3 123 ? 19.403 38.498 50.382 1.00 71.02 123 VAL A C 1
ATOM 3035 O O . VAL E 3 123 ? 19.743 38.243 49.230 1.00 71.50 123 VAL A O 1
ATOM 3039 N N . CYS E 3 124 ? 18.354 37.937 50.982 1.00 71.44 124 CYS A N 1
ATOM 3040 C CA . CYS E 3 124 ? 17.512 36.937 50.329 1.00 75.52 124 CYS A CA 1
ATOM 3041 C C . CYS E 3 124 ? 16.036 37.100 50.675 1.00 78.07 124 CYS A C 1
ATOM 3042 O O . CYS E 3 124 ? 15.683 37.718 51.681 1.00 77.88 124 CYS A O 1
ATOM 3045 N N . ASP E 3 125 ? 15.182 36.535 49.826 1.00 80.50 125 ASP A N 1
ATOM 3046 C CA . ASP E 3 125 ? 13.734 36.554 50.024 1.00 81.59 125 ASP A CA 1
ATOM 3047 C C . ASP E 3 125 ? 13.423 35.179 50.607 1.00 80.25 125 ASP A C 1
ATOM 3048 O O . ASP E 3 125 ? 14.332 34.375 50.801 1.00 78.16 125 ASP A O 1
ATOM 3053 N N . ASN E 3 126 ? 12.157 34.897 50.887 1.00 80.29 126 ASN A N 1
ATOM 3054 C CA . ASN E 3 126 ? 11.811 33.584 51.416 1.00 81.22 126 ASN A CA 1
ATOM 3055 C C . ASN E 3 126 ? 11.910 32.551 50.300 1.00 81.29 126 ASN A C 1
ATOM 3056 O O . ASN E 3 126 ? 11.668 31.363 50.511 1.00 80.08 126 ASN A O 1
ATOM 3061 N N . ASP E 3 127 ? 12.272 33.020 49.109 1.00 80.38 127 ASP A N 1
ATOM 3062 C CA . ASP E 3 127 ? 12.423 32.154 47.947 1.00 79.84 127 ASP A CA 1
ATOM 3063 C C . ASP E 3 127 ? 13.898 32.053 47.578 1.00 78.82 127 ASP A C 1
ATOM 3064 O O . ASP E 3 127 ? 14.352 31.031 47.066 1.00 79.33 127 ASP A O 1
ATOM 3069 N N . THR E 3 128 ? 14.640 33.124 47.845 1.00 76.26 128 THR A N 1
ATOM 3070 C CA . THR E 3 128 ? 16.067 33.182 47.537 1.00 73.79 128 THR A CA 1
ATOM 3071 C C . THR E 3 128 ? 16.939 32.527 48.605 1.00 69.96 128 THR A C 1
ATOM 3072 O O . THR E 3 128 ? 17.958 31.912 48.289 1.00 69.35 128 THR A O 1
ATOM 3076 N N . VAL E 3 129 ? 16.534 32.666 49.865 1.00 68.29 129 VAL A N 1
ATOM 3077 C CA . VAL E 3 129 ? 17.286 32.120 50.990 1.00 61.90 129 VAL A CA 1
ATOM 3078 C C . VAL E 3 129 ? 17.669 30.656 50.801 1.00 59.67 129 VAL A C 1
ATOM 3079 O O . VAL E 3 129 ? 16.820 29.803 50.538 1.00 58.53 129 VAL A O 1
ATOM 3083 N N . PRO E 3 130 ? 18.968 30.351 50.925 1.00 56.64 130 PRO A N 1
ATOM 3084 C CA . PRO E 3 130 ? 19.471 28.983 50.771 1.00 55.77 130 PRO A CA 1
ATOM 3085 C C . PRO E 3 130 ? 18.934 28.089 51.886 1.00 56.06 130 PRO A C 1
ATOM 3086 O O . PRO E 3 130 ? 18.647 28.565 52.984 1.00 53.55 130 PRO A O 1
ATOM 3090 N N . SER E 3 131 ? 18.787 26.799 51.609 1.00 51.54 131 SER A N 1
ATOM 3091 C CA . SER E 3 131 ? 18.309 25.874 52.628 1.00 47.97 131 SER A CA 1
ATOM 3092 C C . SER E 3 131 ? 19.445 25.687 53.635 1.00 46.85 131 SER A C 1
ATOM 3093 O O . SER E 3 131 ? 20.570 26.138 53.397 1.00 42.67 131 SER A O 1
ATOM 3096 N N . VAL E 3 132 ? 19.162 25.020 54.750 1.00 42.73 132 VAL A N 1
ATOM 3097 C CA . VAL E 3 132 ? 20.194 24.790 55.759 1.00 47.74 132 VAL A CA 1
ATOM 3098 C C . VAL E 3 132 ? 21.305 23.914 55.185 1.00 45.69 132 VAL A C 1
ATOM 3099 O O . VAL E 3 132 ? 22.485 24.141 55.447 1.00 43.25 132 VAL A O 1
ATOM 3103 N N . SER E 3 133 ? 20.924 22.918 54.394 1.00 45.00 133 SER A N 1
ATOM 3104 C CA . SER E 3 133 ? 21.902 22.031 53.777 1.00 46.48 133 SER A CA 1
ATOM 3105 C C . SER E 3 133 ? 22.831 22.834 52.887 1.00 42.69 133 SER A C 1
ATOM 3106 O O . SER E 3 133 ? 24.050 22.720 52.980 1.00 42.65 133 SER A O 1
ATOM 3109 N N . SER E 3 134 ? 22.245 23.658 52.028 1.00 42.21 134 SER A N 1
ATOM 3110 C CA . SER E 3 134 ? 23.032 24.468 51.116 1.00 43.87 134 SER A CA 1
ATOM 3111 C C . SER E 3 134 ? 23.986 25.391 51.853 1.00 43.05 134 SER A C 1
ATOM 3112 O O . SER E 3 134 ? 25.152 25.511 51.479 1.00 44.17 134 SER A O 1
ATOM 3115 N N . ILE E 3 135 ? 23.496 26.045 52.901 1.00 40.49 135 ILE A N 1
ATOM 3116 C CA . ILE E 3 135 ? 24.335 26.957 53.674 1.00 40.47 135 ILE A CA 1
ATOM 3117 C C . ILE E 3 135 ? 25.567 26.231 54.223 1.00 42.23 135 ILE A C 1
ATOM 3118 O O . ILE E 3 135 ? 26.692 26.727 54.122 1.00 41.05 135 ILE A O 1
ATOM 3123 N N . ASN E 3 136 ? 25.360 25.054 54.801 1.00 41.27 136 ASN A N 1
ATOM 3124 C CA . ASN E 3 136 ? 26.482 24.300 55.333 1.00 46.49 136 ASN A CA 1
ATOM 3125 C C . ASN E 3 136 ? 27.348 23.803 54.188 1.00 47.26 136 ASN A C 1
ATOM 3126 O O . ASN E 3 136 ? 28.576 23.826 54.278 1.00 43.74 136 ASN A O 1
ATOM 3131 N N . ARG E 3 137 ? 26.709 23.359 53.109 1.00 44.70 137 ARG A N 1
ATOM 3132 C CA . ARG E 3 137 ? 27.446 22.897 51.941 1.00 44.27 137 ARG A CA 1
ATOM 3133 C C . ARG E 3 137 ? 28.306 24.063 51.446 1.00 43.86 137 ARG A C 1
ATOM 3134 O O . ARG E 3 137 ? 29.483 23.894 51.128 1.00 43.14 137 ARG A O 1
ATOM 3142 N N . ILE E 3 138 ? 27.718 25.253 51.397 1.00 45.00 138 ILE A N 1
ATOM 3143 C CA . ILE E 3 138 ? 28.463 26.427 50.964 1.00 48.92 138 ILE A CA 1
ATOM 3144 C C . ILE E 3 138 ? 29.627 26.674 51.917 1.00 52.32 138 ILE A C 1
ATOM 3145 O O . ILE E 3 138 ? 30.738 26.934 51.476 1.00 52.96 138 ILE A O 1
ATOM 3150 N N . ILE E 3 139 ? 29.364 26.595 53.219 1.00 53.50 139 ILE A N 1
ATOM 3151 C CA . ILE E 3 139 ? 30.397 26.805 54.232 1.00 59.33 139 ILE A CA 1
ATOM 3152 C C . ILE E 3 139 ? 31.566 25.863 53.963 1.00 61.41 139 ILE A C 1
ATOM 3153 O O . ILE E 3 139 ? 32.723 26.278 53.887 1.00 59.86 139 ILE A O 1
ATOM 3158 N N . ARG E 3 140 ? 31.229 24.585 53.833 1.00 65.58 140 ARG A N 1
ATOM 3159 C CA . ARG E 3 140 ? 32.184 23.509 53.590 1.00 71.76 140 ARG A CA 1
ATOM 3160 C C . ARG E 3 140 ? 33.011 23.632 52.320 1.00 72.72 140 ARG A C 1
ATOM 3161 O O . ARG E 3 140 ? 34.226 23.459 52.344 1.00 70.25 140 ARG A O 1
ATOM 3169 N N . THR E 3 141 ? 32.342 23.896 51.204 1.00 77.30 141 THR A N 1
ATOM 3170 C CA . THR E 3 141 ? 33.028 24.018 49.926 1.00 84.10 141 THR A CA 1
ATOM 3171 C C . THR E 3 141 ? 33.684 25.395 49.820 1.00 86.96 141 THR A C 1
ATOM 3172 O O . THR E 3 141 ? 34.672 25.641 50.510 1.00 88.92 141 THR A O 1
ATOM 3176 N N . LYS E 3 142 ? 33.182 26.293 48.974 1.00 90.46 142 LYS A N 1
ATOM 3177 C CA . LYS E 3 142 ? 33.801 27.615 48.925 1.00 95.25 142 LYS A CA 1
ATOM 3178 C C . LYS E 3 142 ? 33.675 28.242 50.322 1.00 97.42 142 LYS A C 1
ATOM 3179 O O . LYS E 3 142 ? 32.769 27.832 51.072 1.00 100.12 142 LYS A O 1
ATOM 3185 N N . ILE F 4 5 ? 10.322 13.010 13.244 1.00 34.77 335 ILE B N 1
ATOM 3186 C CA . ILE F 4 5 ? 10.056 12.133 12.063 1.00 37.80 335 ILE B CA 1
ATOM 3187 C C . ILE F 4 5 ? 10.918 12.535 10.863 1.00 29.69 335 ILE B C 1
ATOM 3188 O O . ILE F 4 5 ? 11.183 13.711 10.635 1.00 31.74 335 ILE B O 1
ATOM 3193 N N . GLN F 4 6 ? 11.349 11.542 10.099 1.00 28.39 336 GLN B N 1
ATOM 3194 C CA . GLN F 4 6 ? 12.195 11.777 8.947 1.00 25.35 336 GLN B CA 1
ATOM 3195 C C . GLN F 4 6 ? 11.361 11.922 7.689 1.00 26.56 336 GLN B C 1
ATOM 3196 O O . GLN F 4 6 ? 10.277 11.338 7.575 1.00 22.02 336 GLN B O 1
ATOM 3202 N N . LEU F 4 7 ? 11.855 12.712 6.742 1.00 18.64 337 LEU B N 1
ATOM 3203 C CA . LEU F 4 7 ? 11.116 12.926 5.513 1.00 23.08 337 LEU B CA 1
ATOM 3204 C C . LEU F 4 7 ? 10.630 11.652 4.822 1.00 23.79 337 LEU B C 1
ATOM 3205 O O . LEU F 4 7 ? 9.456 11.553 4.459 1.00 22.04 337 LEU B O 1
ATOM 3210 N N . TRP F 4 8 ? 11.518 10.679 4.634 1.00 24.20 338 TRP B N 1
ATOM 3211 C CA . TRP F 4 8 ? 11.114 9.458 3.946 1.00 20.77 338 TRP B CA 1
ATOM 3212 C C . TRP F 4 8 ? 9.971 8.751 4.688 1.00 18.16 338 TRP B C 1
ATOM 3213 O O . TRP F 4 8 ? 9.089 8.182 4.057 1.00 21.07 338 TRP B O 1
ATOM 3224 N N . GLN F 4 9 ? 9.990 8.800 6.020 1.00 23.38 339 GLN B N 1
ATOM 3225 C CA . GLN F 4 9 ? 8.922 8.202 6.836 1.00 32.44 339 GLN B CA 1
ATOM 3226 C C . GLN F 4 9 ? 7.616 8.989 6.665 1.00 31.89 339 GLN B C 1
ATOM 3227 O O . GLN F 4 9 ? 6.530 8.409 6.586 1.00 32.98 339 GLN B O 1
ATOM 3233 N N . PHE F 4 10 ? 7.729 10.314 6.629 1.00 31.03 340 PHE B N 1
ATOM 3234 C CA . PHE F 4 10 ? 6.563 11.176 6.482 1.00 27.31 340 PHE B CA 1
ATOM 3235 C C . PHE F 4 10 ? 5.854 10.884 5.179 1.00 26.62 340 PHE B C 1
ATOM 3236 O O . PHE F 4 10 ? 4.622 10.811 5.143 1.00 26.91 340 PHE B O 1
ATOM 3244 N N . LEU F 4 11 ? 6.623 10.721 4.106 1.00 21.65 341 LEU B N 1
ATOM 3245 C CA . LEU F 4 11 ? 6.030 10.411 2.812 1.00 23.50 341 LEU B CA 1
ATOM 3246 C C . LEU F 4 11 ? 5.353 9.039 2.878 1.00 25.93 341 LEU B C 1
ATOM 3247 O O . LEU F 4 11 ? 4.327 8.813 2.247 1.00 22.52 341 LEU B O 1
ATOM 3252 N N . LEU F 4 12 ? 5.941 8.118 3.632 1.00 29.36 342 LEU B N 1
ATOM 3253 C CA . LEU F 4 12 ? 5.374 6.778 3.745 1.00 32.65 342 LEU B CA 1
ATOM 3254 C C . LEU F 4 12 ? 4.027 6.893 4.465 1.00 31.96 342 LEU B C 1
ATOM 3255 O O . LEU F 4 12 ? 3.056 6.241 4.089 1.00 34.58 342 LEU B O 1
ATOM 3260 N N . GLU F 4 13 ? 3.980 7.746 5.488 1.00 31.74 343 GLU B N 1
ATOM 3261 C CA . GLU F 4 13 ? 2.759 7.998 6.250 1.00 25.40 343 GLU B CA 1
ATOM 3262 C C . GLU F 4 13 ? 1.666 8.465 5.300 1.00 31.22 343 GLU B C 1
ATOM 3263 O O . GLU F 4 13 ? 0.543 7.976 5.356 1.00 26.56 343 GLU B O 1
ATOM 3269 N N . LEU F 4 14 ? 2.002 9.417 4.428 1.00 27.23 344 LEU B N 1
ATOM 3270 C CA . LEU F 4 14 ? 1.045 9.951 3.459 1.00 26.94 344 LEU B CA 1
ATOM 3271 C C . LEU F 4 14 ? 0.621 8.887 2.458 1.00 31.81 344 LEU B C 1
ATOM 3272 O O . LEU F 4 14 ? -0.548 8.822 2.061 1.00 29.06 344 LEU B O 1
ATOM 3277 N N . LEU F 4 15 ? 1.583 8.061 2.050 1.00 22.53 345 LEU B N 1
ATOM 3278 C CA . LEU F 4 15 ? 1.339 7.001 1.079 1.00 28.33 345 LEU B CA 1
ATOM 3279 C C . LEU F 4 15 ? 0.496 5.838 1.613 1.00 24.87 345 LEU B C 1
ATOM 3280 O O . LEU F 4 15 ? -0.015 5.047 0.838 1.00 26.80 345 LEU B O 1
ATOM 3285 N N . THR F 4 16 ? 0.357 5.735 2.929 1.00 28.94 346 THR B N 1
ATOM 3286 C CA . THR F 4 16 ? -0.445 4.670 3.516 1.00 35.54 346 THR B CA 1
ATOM 3287 C C . THR F 4 16 ? -1.709 5.258 4.149 1.00 39.98 346 THR B C 1
ATOM 3288 O O . THR F 4 16 ? -2.228 4.737 5.132 1.00 42.03 346 THR B O 1
ATOM 3292 N N . ASP F 4 17 ? -2.185 6.358 3.571 1.00 44.22 347 ASP B N 1
ATOM 3293 C CA . ASP F 4 17 ? -3.392 7.045 4.028 1.00 43.37 347 ASP B CA 1
ATOM 3294 C C . ASP F 4 17 ? -4.231 7.377 2.795 1.00 45.31 347 ASP B C 1
ATOM 3295 O O . ASP F 4 17 ? -3.856 8.239 1.996 1.00 41.11 347 ASP B O 1
ATOM 3300 N N . LYS F 4 18 ? -5.370 6.709 2.643 1.00 48.51 348 LYS B N 1
ATOM 3301 C CA . LYS F 4 18 ? -6.222 6.930 1.476 1.00 48.62 348 LYS B CA 1
ATOM 3302 C C . LYS F 4 18 ? -6.636 8.368 1.207 1.00 42.63 348 LYS B C 1
ATOM 3303 O O . LYS F 4 18 ? -6.739 8.774 0.056 1.00 45.03 348 LYS B O 1
ATOM 3309 N N . SER F 4 19 ? -6.876 9.141 2.259 1.00 46.08 349 SER B N 1
ATOM 3310 C CA . SER F 4 19 ? -7.302 10.529 2.086 1.00 42.62 349 SER B CA 1
ATOM 3311 C C . SER F 4 19 ? -6.240 11.451 1.487 1.00 43.45 349 SER B C 1
ATOM 3312 O O . SER F 4 19 ? -6.525 12.611 1.191 1.00 39.82 349 SER B O 1
ATOM 3315 N N . CYS F 4 20 ? -5.024 10.943 1.304 1.00 37.65 350 CYS B N 1
ATOM 3316 C CA . CYS F 4 20 ? -3.941 11.749 0.743 1.00 39.13 350 CYS B CA 1
ATOM 3317 C C . CYS F 4 20 ? -3.647 11.405 -0.710 1.00 38.02 350 CYS B C 1
ATOM 3318 O O . CYS F 4 20 ? -2.816 12.045 -1.354 1.00 43.80 350 CYS B O 1
ATOM 3321 N N . GLN F 4 21 ? -4.339 10.400 -1.223 1.00 32.14 351 GLN B N 1
ATOM 3322 C CA . GLN F 4 21 ? -4.130 9.943 -2.591 1.00 39.76 351 GLN B CA 1
ATOM 3323 C C . GLN F 4 21 ? -4.322 10.934 -3.740 1.00 33.18 351 GLN B C 1
ATOM 3324 O O . GLN F 4 21 ? -3.901 10.660 -4.861 1.00 36.97 351 GLN B O 1
ATOM 3330 N N . SER F 4 22 ? -4.953 12.076 -3.493 1.00 33.41 352 SER B N 1
ATOM 3331 C CA . SER F 4 22 ? -5.122 13.037 -4.580 1.00 33.74 352 SER B CA 1
ATOM 3332 C C . SER F 4 22 ? -3.839 13.865 -4.789 1.00 35.73 352 SER B C 1
ATOM 3333 O O . SER F 4 22 ? -3.682 14.517 -5.822 1.00 37.68 352 SER B O 1
ATOM 3336 N N . PHE F 4 23 ? -2.926 13.849 -3.815 1.00 31.27 353 PHE B N 1
ATOM 3337 C CA . PHE F 4 23 ? -1.685 14.599 -3.976 1.00 35.65 353 PHE B CA 1
ATOM 3338 C C . PHE F 4 23 ? -0.404 13.774 -3.932 1.00 35.20 353 PHE B C 1
ATOM 3339 O O . PHE F 4 23 ? 0.651 14.260 -4.321 1.00 41.57 353 PHE B O 1
ATOM 3347 N N . ILE F 4 24 ? -0.490 12.532 -3.470 1.00 34.12 354 ILE B N 1
ATOM 3348 C CA . ILE F 4 24 ? 0.678 11.651 -3.456 1.00 28.70 354 ILE B CA 1
ATOM 3349 C C . ILE F 4 24 ? 0.194 10.199 -3.500 1.00 32.59 354 ILE B C 1
ATOM 3350 O O . ILE F 4 24 ? -0.634 9.795 -2.681 1.00 25.84 354 ILE B O 1
ATOM 3355 N N . SER F 4 25 ? 0.701 9.414 -4.452 1.00 27.78 355 SER B N 1
ATOM 3356 C CA . SER F 4 25 ? 0.254 8.026 -4.571 1.00 34.23 355 SER B CA 1
ATOM 3357 C C . SER F 4 25 ? 1.273 7.053 -5.167 1.00 30.75 355 SER B C 1
ATOM 3358 O O . SER F 4 25 ? 2.183 7.466 -5.884 1.00 28.87 355 SER B O 1
ATOM 3361 N N . TRP F 4 26 ? 1.109 5.761 -4.874 1.00 30.88 356 TRP B N 1
ATOM 3362 C CA . TRP F 4 26 ? 2.007 4.737 -5.420 1.00 34.61 356 TRP B CA 1
ATOM 3363 C C . TRP F 4 26 ? 1.713 4.651 -6.909 1.00 33.43 356 TRP B C 1
ATOM 3364 O O . TRP F 4 26 ? 0.577 4.852 -7.327 1.00 39.30 356 TRP B O 1
ATOM 3375 N N . THR F 4 27 ? 2.725 4.358 -7.714 1.00 35.85 357 THR B N 1
ATOM 3376 C CA . THR F 4 27 ? 2.512 4.258 -9.144 1.00 36.55 357 THR B CA 1
ATOM 3377 C C . THR F 4 27 ? 2.145 2.823 -9.500 1.00 39.92 357 THR B C 1
ATOM 3378 O O . THR F 4 27 ? 1.812 2.524 -10.646 1.00 44.09 357 THR B O 1
ATOM 3382 N N . GLY F 4 28 ? 2.205 1.940 -8.509 1.00 43.66 358 GLY B N 1
ATOM 3383 C CA . GLY F 4 28 ? 1.880 0.544 -8.741 1.00 49.73 358 GLY B CA 1
ATOM 3384 C C . GLY F 4 28 ? 3.117 -0.289 -9.027 1.00 50.89 358 GLY B C 1
ATOM 3385 O O . GLY F 4 28 ? 3.109 -1.506 -8.840 1.00 55.70 358 GLY B O 1
ATOM 3386 N N . ASP F 4 29 ? 4.180 0.367 -9.485 1.00 47.53 359 ASP B N 1
ATOM 3387 C CA . ASP F 4 29 ? 5.434 -0.318 -9.796 1.00 43.17 359 ASP B CA 1
ATOM 3388 C C . ASP F 4 29 ? 6.287 -0.410 -8.538 1.00 40.94 359 ASP B C 1
ATOM 3389 O O . ASP F 4 29 ? 6.964 0.541 -8.167 1.00 44.62 359 ASP B O 1
ATOM 3394 N N . GLY F 4 30 ? 6.239 -1.555 -7.871 1.00 39.07 360 GLY B N 1
ATOM 3395 C CA . GLY F 4 30 ? 7.036 -1.734 -6.673 1.00 41.19 360 GLY B CA 1
ATOM 3396 C C . GLY F 4 30 ? 6.829 -0.638 -5.647 1.00 44.58 360 GLY B C 1
ATOM 3397 O O . GLY F 4 30 ? 5.694 -0.341 -5.275 1.00 41.64 360 GLY B O 1
ATOM 3398 N N . TRP F 4 31 ? 7.920 -0.035 -5.179 1.00 41.83 361 TRP B N 1
ATOM 3399 C CA . TRP F 4 31 ? 7.821 1.027 -4.182 1.00 38.48 361 TRP B CA 1
ATOM 3400 C C . TRP F 4 31 ? 7.974 2.415 -4.813 1.00 31.61 361 TRP B C 1
ATOM 3401 O O . TRP F 4 31 ? 8.462 3.351 -4.175 1.00 28.68 361 TRP B O 1
ATOM 3412 N N . GLU F 4 32 ? 7.561 2.542 -6.067 1.00 25.81 362 GLU B N 1
ATOM 3413 C CA . GLU F 4 32 ? 7.648 3.809 -6.778 1.00 30.68 362 GLU B CA 1
ATOM 3414 C C . GLU F 4 32 ? 6.444 4.680 -6.424 1.00 32.26 362 GLU B C 1
ATOM 3415 O O . GLU F 4 32 ? 5.327 4.175 -6.300 1.00 29.87 362 GLU B O 1
ATOM 3421 N N . PHE F 4 33 ? 6.671 5.979 -6.243 1.00 29.32 363 PHE B N 1
ATOM 3422 C CA . PHE F 4 33 ? 5.576 6.894 -5.942 1.00 22.42 363 PHE B CA 1
ATOM 3423 C C . PHE F 4 33 ? 5.650 8.187 -6.746 1.00 22.06 363 PHE B C 1
ATOM 3424 O O . PHE F 4 33 ? 6.688 8.529 -7.330 1.00 24.53 363 PHE B O 1
ATOM 3432 N N . LYS F 4 34 ? 4.533 8.902 -6.784 1.00 22.74 364 LYS B N 1
ATOM 3433 C CA . LYS F 4 34 ? 4.448 10.146 -7.527 1.00 24.80 364 LYS B CA 1
ATOM 3434 C C . LYS F 4 34 ? 3.876 11.283 -6.703 1.00 28.74 364 LYS B C 1
ATOM 3435 O O . LYS F 4 34 ? 2.869 11.119 -6.015 1.00 29.53 364 LYS B O 1
ATOM 3441 N N . LEU F 4 35 ? 4.520 12.439 -6.779 1.00 26.37 365 LEU B N 1
ATOM 3442 C CA . LEU F 4 35 ? 4.034 13.607 -6.073 1.00 30.37 365 LEU B CA 1
ATOM 3443 C C . LEU F 4 35 ? 3.076 14.315 -7.044 1.00 32.44 365 LEU B C 1
ATOM 3444 O O . LEU F 4 35 ? 3.454 15.278 -7.718 1.00 32.93 365 LEU B O 1
ATOM 3449 N N . SER F 4 36 ? 1.843 13.814 -7.129 1.00 26.65 366 SER B N 1
ATOM 3450 C CA . SER F 4 36 ? 0.831 14.386 -8.025 1.00 29.48 366 SER B CA 1
ATOM 3451 C C . SER F 4 36 ? 0.724 15.887 -7.840 1.00 23.11 366 SER B C 1
ATOM 3452 O O . SER F 4 36 ? 0.552 16.612 -8.807 1.00 26.59 366 SER B O 1
ATOM 3455 N N . ASP F 4 37 ? 0.796 16.342 -6.592 1.00 21.49 367 ASP B N 1
ATOM 3456 C CA . ASP F 4 37 ? 0.764 17.778 -6.287 1.00 25.33 367 ASP B CA 1
ATOM 3457 C C . ASP F 4 37 ? 1.958 18.009 -5.364 1.00 18.03 367 ASP B C 1
ATOM 3458 O O . ASP F 4 37 ? 1.846 17.943 -4.136 1.00 19.74 367 ASP B O 1
ATOM 3463 N N . PRO F 4 38 ? 3.126 18.272 -5.951 1.00 20.44 368 PRO B N 1
ATOM 3464 C CA . PRO F 4 38 ? 4.350 18.503 -5.177 1.00 21.28 368 PRO B CA 1
ATOM 3465 C C . PRO F 4 38 ? 4.268 19.653 -4.185 1.00 17.70 368 PRO B C 1
ATOM 3466 O O . PRO F 4 38 ? 4.876 19.609 -3.108 1.00 15.04 368 PRO B O 1
ATOM 3470 N N . ASP F 4 39 ? 3.490 20.672 -4.520 1.00 18.72 369 ASP B N 1
ATOM 3471 C CA . ASP F 4 39 ? 3.387 21.800 -3.607 1.00 16.14 369 ASP B CA 1
ATOM 3472 C C . ASP F 4 39 ? 2.539 21.467 -2.400 1.00 18.47 369 ASP B C 1
ATOM 3473 O O . ASP F 4 39 ? 2.826 21.950 -1.313 1.00 21.20 369 ASP B O 1
ATOM 3478 N N . GLU F 4 40 ? 1.512 20.630 -2.557 1.00 19.65 370 GLU B N 1
ATOM 3479 C CA . GLU F 4 40 ? 0.712 20.271 -1.384 1.00 18.86 370 GLU B CA 1
ATOM 3480 C C . GLU F 4 40 ? 1.596 19.396 -0.484 1.00 15.40 370 GLU B C 1
ATOM 3481 O O . GLU F 4 40 ? 1.597 19.537 0.741 1.00 20.96 370 GLU B O 1
ATOM 3487 N N . VAL F 4 41 ? 2.370 18.498 -1.090 1.00 16.99 371 VAL B N 1
ATOM 3488 C CA . VAL F 4 41 ? 3.246 17.660 -0.283 1.00 18.83 371 VAL B CA 1
ATOM 3489 C C . VAL F 4 41 ? 4.251 18.505 0.505 1.00 15.36 371 VAL B C 1
ATOM 3490 O O . VAL F 4 41 ? 4.485 18.263 1.686 1.00 19.74 371 VAL B O 1
ATOM 3494 N N . ALA F 4 42 ? 4.842 19.503 -0.143 1.00 18.46 372 ALA B N 1
ATOM 3495 C CA . ALA F 4 42 ? 5.817 20.333 0.557 1.00 14.72 372 ALA B CA 1
ATOM 3496 C C . ALA F 4 42 ? 5.142 21.089 1.694 1.00 19.94 372 ALA B C 1
ATOM 3497 O O . ALA F 4 42 ? 5.704 21.193 2.787 1.00 23.38 372 ALA B O 1
ATOM 3499 N N . ARG F 4 43 ? 3.930 21.582 1.459 1.00 15.07 373 ARG B N 1
ATOM 3500 C CA . ARG F 4 43 ? 3.221 22.349 2.494 1.00 18.62 373 ARG B CA 1
ATOM 3501 C C . ARG F 4 43 ? 3.007 21.497 3.741 1.00 18.67 373 ARG B C 1
ATOM 3502 O O . ARG F 4 43 ? 3.254 21.942 4.864 1.00 22.05 373 ARG B O 1
ATOM 3510 N N . ARG F 4 44 ? 2.557 20.261 3.543 1.00 16.99 374 ARG B N 1
ATOM 3511 C CA . ARG F 4 44 ? 2.303 19.376 4.667 1.00 19.68 374 ARG B CA 1
ATOM 3512 C C . ARG F 4 44 ? 3.581 19.026 5.436 1.00 21.64 374 ARG B C 1
ATOM 3513 O O . ARG F 4 44 ? 3.568 18.909 6.666 1.00 20.38 374 ARG B O 1
ATOM 3521 N N . TRP F 4 45 ? 4.686 18.892 4.713 1.00 22.47 375 TRP B N 1
ATOM 3522 C CA . TRP F 4 45 ? 5.968 18.568 5.344 1.00 21.48 375 TRP B CA 1
ATOM 3523 C C . TRP F 4 45 ? 6.345 19.793 6.184 1.00 22.36 375 TRP B C 1
ATOM 3524 O O . TRP F 4 45 ? 6.747 19.679 7.347 1.00 16.68 375 TRP B O 1
ATOM 3535 N N . GLY F 4 46 ? 6.189 20.972 5.591 1.00 21.05 376 GLY B N 1
ATOM 3536 C CA . GLY F 4 46 ? 6.501 22.190 6.315 1.00 23.97 376 GLY B CA 1
ATOM 3537 C C . GLY F 4 46 ? 5.679 22.278 7.593 1.00 27.29 376 GLY B C 1
ATOM 3538 O O . GLY F 4 46 ? 6.178 22.689 8.632 1.00 23.94 376 GLY B O 1
ATOM 3539 N N . LYS F 4 47 ? 4.416 21.876 7.527 1.00 25.71 377 LYS B N 1
ATOM 3540 C CA . LYS F 4 47 ? 3.563 21.927 8.707 1.00 28.42 377 LYS B CA 1
ATOM 3541 C C . LYS F 4 47 ? 3.982 20.894 9.761 1.00 27.84 377 LYS B C 1
ATOM 3542 O O . LYS F 4 47 ? 4.006 21.188 10.952 1.00 24.92 377 LYS B O 1
ATOM 3548 N N A ARG F 4 48 ? 4.327 19.690 9.318 0.50 27.09 378 ARG B N 1
ATOM 3549 N N B ARG F 4 48 ? 4.324 19.691 9.314 0.50 27.10 378 ARG B N 1
ATOM 3550 C CA A ARG F 4 48 ? 4.738 18.636 10.244 0.50 28.39 378 ARG B CA 1
ATOM 3551 C CA B ARG F 4 48 ? 4.731 18.635 10.233 0.50 28.45 378 ARG B CA 1
ATOM 3552 C C A ARG F 4 48 ? 5.997 18.984 11.041 0.50 27.52 378 ARG B C 1
ATOM 3553 C C B ARG F 4 48 ? 5.998 18.970 11.030 0.50 27.59 378 ARG B C 1
ATOM 3554 O O A ARG F 4 48 ? 6.107 18.643 12.218 0.50 27.25 378 ARG B O 1
ATOM 3555 O O B ARG F 4 48 ? 6.109 18.613 12.203 0.50 27.37 378 ARG B O 1
ATOM 3570 N N . LYS F 4 49 ? 6.947 19.655 10.398 1.00 25.04 379 LYS B N 1
ATOM 3571 C CA . LYS F 4 49 ? 8.199 20.020 11.059 1.00 28.44 379 LYS B CA 1
ATOM 3572 C C . LYS F 4 49 ? 8.209 21.438 11.633 1.00 32.20 379 LYS B C 1
ATOM 3573 O O . LYS F 4 49 ? 9.215 21.871 12.197 1.00 29.21 379 LYS B O 1
ATOM 3579 N N . ASN F 4 50 ? 7.104 22.168 11.493 1.00 34.78 380 ASN B N 1
ATOM 3580 C CA . ASN F 4 50 ? 7.055 23.536 12.004 1.00 33.76 380 ASN B CA 1
ATOM 3581 C C . ASN F 4 50 ? 8.072 24.404 11.242 1.00 32.85 380 ASN B C 1
ATOM 3582 O O . ASN F 4 50 ? 8.850 25.148 11.836 1.00 32.67 380 ASN B O 1
ATOM 3587 N N . LYS F 4 51 ? 8.069 24.290 9.919 1.00 28.70 381 LYS B N 1
ATOM 3588 C CA . LYS F 4 51 ? 8.966 25.068 9.079 1.00 30.10 381 LYS B CA 1
ATOM 3589 C C . LYS F 4 51 ? 8.135 25.866 8.081 1.00 31.83 381 LYS B C 1
ATOM 3590 O O . LYS F 4 51 ? 7.947 25.450 6.939 1.00 32.73 381 LYS B O 1
ATOM 3596 N N . PRO F 4 52 ? 7.626 27.034 8.507 1.00 32.50 382 PRO B N 1
ATOM 3597 C CA . PRO F 4 52 ? 6.799 27.939 7.698 1.00 33.22 382 PRO B CA 1
ATOM 3598 C C . PRO F 4 52 ? 7.327 28.234 6.289 1.00 29.73 382 PRO B C 1
ATOM 3599 O O . PRO F 4 52 ? 6.550 28.476 5.369 1.00 30.72 382 PRO B O 1
ATOM 3603 N N . LYS F 4 53 ? 8.640 28.210 6.104 1.00 26.99 383 LYS B N 1
ATOM 3604 C CA . LYS F 4 53 ? 9.181 28.506 4.780 1.00 26.13 383 LYS B CA 1
ATOM 3605 C C . LYS F 4 53 ? 9.432 27.291 3.879 1.00 24.31 383 LYS B C 1
ATOM 3606 O O . LYS F 4 53 ? 10.031 27.438 2.808 1.00 20.81 383 LYS B O 1
ATOM 3612 N N . MET F 4 54 ? 8.993 26.098 4.284 1.00 22.70 384 MET B N 1
ATOM 3613 C CA . MET F 4 54 ? 9.237 24.925 3.429 1.00 25.91 384 MET B CA 1
ATOM 3614 C C . MET F 4 54 ? 8.524 25.120 2.098 1.00 19.89 384 MET B C 1
ATOM 3615 O O . MET F 4 54 ? 7.464 25.738 2.031 1.00 22.89 384 MET B O 1
ATOM 3620 N N . ASN F 4 55 ? 9.134 24.620 1.034 1.00 17.32 385 ASN B N 1
ATOM 3621 C CA . ASN F 4 55 ? 8.562 24.728 -0.307 1.00 19.57 385 ASN B CA 1
ATOM 3622 C C . ASN F 4 55 ? 9.065 23.539 -1.115 1.00 17.43 385 ASN B C 1
ATOM 3623 O O . ASN F 4 55 ? 9.876 22.748 -0.613 1.00 12.39 385 ASN B O 1
ATOM 3628 N N A TYR F 4 56 ? 8.588 23.377 -2.345 0.50 22.51 386 TYR B N 1
ATOM 3629 N N B TYR F 4 56 ? 8.606 23.428 -2.360 0.50 22.61 386 TYR B N 1
ATOM 3630 C CA A TYR F 4 56 ? 9.024 22.234 -3.135 0.50 20.96 386 TYR B CA 1
ATOM 3631 C CA B TYR F 4 56 ? 8.999 22.319 -3.225 0.50 21.54 386 TYR B CA 1
ATOM 3632 C C A TYR F 4 56 ? 10.527 22.236 -3.373 0.50 20.85 386 TYR B C 1
ATOM 3633 C C B TYR F 4 56 ? 10.486 22.292 -3.544 0.50 21.43 386 TYR B C 1
ATOM 3634 O O A TYR F 4 56 ? 11.164 21.182 -3.323 0.50 15.67 386 TYR B O 1
ATOM 3635 O O B TYR F 4 56 ? 11.046 21.221 -3.768 0.50 15.26 386 TYR B O 1
ATOM 3652 N N A GLU F 4 57 ? 11.092 23.409 -3.645 0.50 18.38 387 GLU B N 1
ATOM 3653 N N B GLU F 4 57 ? 11.119 23.462 -3.584 0.50 19.80 387 GLU B N 1
ATOM 3654 C CA A GLU F 4 57 ? 12.531 23.510 -3.877 0.50 21.87 387 GLU B CA 1
ATOM 3655 C CA B GLU F 4 57 ? 12.554 23.546 -3.867 0.50 22.76 387 GLU B CA 1
ATOM 3656 C C A GLU F 4 57 ? 13.330 22.819 -2.780 0.50 20.67 387 GLU B C 1
ATOM 3657 C C B GLU F 4 57 ? 13.357 22.849 -2.778 0.50 21.26 387 GLU B C 1
ATOM 3658 O O A GLU F 4 57 ? 14.228 22.028 -3.062 0.50 21.81 387 GLU B O 1
ATOM 3659 O O B GLU F 4 57 ? 14.271 22.073 -3.058 0.50 21.87 387 GLU B O 1
ATOM 3670 N N . LYS F 4 58 ? 13.010 23.132 -1.528 1.00 22.39 388 LYS B N 1
ATOM 3671 C CA . LYS F 4 58 ? 13.711 22.537 -0.396 1.00 20.69 388 LYS B CA 1
ATOM 3672 C C . LYS F 4 58 ? 13.345 21.066 -0.182 1.00 19.62 388 LYS B C 1
ATOM 3673 O O . LYS F 4 58 ? 14.210 20.258 0.172 1.00 21.69 388 LYS B O 1
ATOM 3679 N N A LEU F 4 59 ? 12.077 20.720 -0.399 0.50 17.23 389 LEU B N 1
ATOM 3680 N N B LEU F 4 59 ? 12.079 20.714 -0.395 0.50 17.39 389 LEU B N 1
ATOM 3681 C CA A LEU F 4 59 ? 11.642 19.328 -0.276 0.50 20.39 389 LEU B CA 1
ATOM 3682 C CA B LEU F 4 59 ? 11.668 19.318 -0.255 0.50 20.42 389 LEU B CA 1
ATOM 3683 C C A LEU F 4 59 ? 12.473 18.522 -1.282 0.50 15.94 389 LEU B C 1
ATOM 3684 C C B LEU F 4 59 ? 12.477 18.515 -1.284 0.50 16.08 389 LEU B C 1
ATOM 3685 O O A LEU F 4 59 ? 13.034 17.477 -0.952 0.50 20.17 389 LEU B O 1
ATOM 3686 O O B LEU F 4 59 ? 13.027 17.460 -0.971 0.50 20.18 389 LEU B O 1
ATOM 3695 N N . SER F 4 60 ? 12.541 19.027 -2.509 1.00 13.68 390 SER B N 1
ATOM 3696 C CA . SER F 4 60 ? 13.296 18.390 -3.583 1.00 20.09 390 SER B CA 1
ATOM 3697 C C . SER F 4 60 ? 14.761 18.187 -3.208 1.00 25.91 390 SER B C 1
ATOM 3698 O O . SER F 4 60 ? 15.362 17.171 -3.562 1.00 21.32 390 SER B O 1
ATOM 3701 N N . ARG F 4 61 ? 15.349 19.176 -2.531 1.00 19.33 391 ARG B N 1
ATOM 3702 C CA . ARG F 4 61 ? 16.750 19.055 -2.136 1.00 22.94 391 ARG B CA 1
ATOM 3703 C C . ARG F 4 61 ? 16.810 17.949 -1.078 1.00 20.95 391 ARG B C 1
ATOM 3704 O O . ARG F 4 61 ? 17.782 17.202 -0.993 1.00 18.62 391 ARG B O 1
ATOM 3712 N N . GLY F 4 62 ? 15.755 17.849 -0.277 1.00 14.43 392 GLY B N 1
ATOM 3713 C CA . GLY F 4 62 ? 15.713 16.831 0.762 1.00 18.18 392 GLY B CA 1
ATOM 3714 C C . GLY F 4 62 ? 15.714 15.441 0.152 1.00 20.27 392 GLY B C 1
ATOM 3715 O O . GLY F 4 62 ? 16.336 14.512 0.673 1.00 18.45 392 GLY B O 1
ATOM 3716 N N . LEU F 4 63 ? 15.013 15.295 -0.966 1.00 14.06 393 LEU B N 1
ATOM 3717 C CA . LEU F 4 63 ? 14.977 14.012 -1.641 1.00 18.86 393 LEU B CA 1
ATOM 3718 C C . LEU F 4 63 ? 16.354 13.701 -2.257 1.00 20.87 393 LEU B C 1
ATOM 3719 O O . LEU F 4 63 ? 16.809 12.560 -2.187 1.00 17.43 393 LEU B O 1
ATOM 3724 N N . ARG F 4 64 ? 17.023 14.708 -2.831 1.00 17.38 394 ARG B N 1
ATOM 3725 C CA . ARG F 4 64 ? 18.344 14.496 -3.447 1.00 16.71 394 ARG B CA 1
ATOM 3726 C C . ARG F 4 64 ? 19.342 14.005 -2.408 1.00 19.19 394 ARG B C 1
ATOM 3727 O O . ARG F 4 64 ? 20.294 13.274 -2.706 1.00 19.02 394 ARG B O 1
ATOM 3735 N N . TYR F 4 65 ? 19.105 14.443 -1.179 1.00 18.76 395 TYR B N 1
ATOM 3736 C CA . TYR F 4 65 ? 19.930 14.089 -0.044 1.00 17.01 395 TYR B CA 1
ATOM 3737 C C . TYR F 4 65 ? 19.854 12.590 0.267 1.00 22.73 395 TYR B C 1
ATOM 3738 O O . TYR F 4 65 ? 20.788 12.021 0.844 1.00 18.58 395 TYR B O 1
ATOM 3747 N N . TYR F 4 66 ? 18.739 11.960 -0.106 1.00 19.36 396 TYR B N 1
ATOM 3748 C CA . TYR F 4 66 ? 18.554 10.528 0.109 1.00 25.51 396 TYR B CA 1
ATOM 3749 C C . TYR F 4 66 ? 19.220 9.640 -0.966 1.00 24.42 396 TYR B C 1
ATOM 3750 O O . TYR F 4 66 ? 19.408 8.447 -0.748 1.00 26.19 396 TYR B O 1
ATOM 3759 N N . TYR F 4 67 ? 19.557 10.207 -2.119 1.00 20.78 397 TYR B N 1
ATOM 3760 C CA . TYR F 4 67 ? 20.173 9.436 -3.198 1.00 26.63 397 TYR B CA 1
ATOM 3761 C C . TYR F 4 67 ? 21.317 8.505 -2.786 1.00 26.13 397 TYR B C 1
ATOM 3762 O O . TYR F 4 67 ? 21.276 7.313 -3.080 1.00 30.70 397 TYR B O 1
ATOM 3771 N N . ASP F 4 68 ? 22.332 9.034 -2.109 1.00 28.23 398 ASP B N 1
ATOM 3772 C CA . ASP F 4 68 ? 23.466 8.199 -1.717 1.00 35.34 398 ASP B CA 1
ATOM 3773 C C . ASP F 4 68 ? 23.334 7.533 -0.355 1.00 38.21 398 ASP B C 1
ATOM 3774 O O . ASP F 4 68 ? 24.286 6.924 0.137 1.00 35.37 398 ASP B O 1
ATOM 3779 N N . LYS F 4 69 ? 22.167 7.666 0.267 1.00 36.02 399 LYS B N 1
ATOM 3780 C CA . LYS F 4 69 ? 21.925 7.036 1.560 1.00 34.21 399 LYS B CA 1
ATOM 3781 C C . LYS F 4 69 ? 21.173 5.759 1.229 1.00 35.64 399 LYS B C 1
ATOM 3782 O O . LYS F 4 69 ? 20.823 4.973 2.111 1.00 36.03 399 LYS B O 1
ATOM 3788 N N . ASN F 4 70 ? 20.924 5.572 -0.064 1.00 37.40 400 ASN B N 1
ATOM 3789 C CA . ASN F 4 70 ? 20.161 4.431 -0.555 1.00 38.63 400 ASN B CA 1
ATOM 3790 C C . ASN F 4 70 ? 18.880 4.265 0.249 1.00 40.90 400 ASN B C 1
ATOM 3791 O O . ASN F 4 70 ? 18.589 3.216 0.837 1.00 33.05 400 ASN B O 1
ATOM 3796 N N . ILE F 4 71 ? 18.121 5.356 0.261 1.00 32.74 401 ILE B N 1
ATOM 3797 C CA . ILE F 4 71 ? 16.845 5.424 0.934 1.00 29.80 401 ILE B CA 1
ATOM 3798 C C . ILE F 4 71 ? 15.799 5.687 -0.138 1.00 28.38 401 ILE B C 1
ATOM 3799 O O . ILE F 4 71 ? 14.764 5.027 -0.173 1.00 30.40 401 ILE B O 1
ATOM 3804 N N . ILE F 4 72 ? 16.092 6.633 -1.031 1.00 20.57 402 ILE B N 1
ATOM 3805 C CA . ILE F 4 72 ? 15.187 6.980 -2.118 1.00 18.76 402 ILE B CA 1
ATOM 3806 C C . ILE F 4 72 ? 15.951 7.348 -3.392 1.00 21.37 402 ILE B C 1
ATOM 3807 O O . ILE F 4 72 ? 17.012 7.978 -3.333 1.00 33.87 402 ILE B O 1
ATOM 3812 N N . HIS F 4 73 ? 15.425 6.936 -4.540 1.00 18.42 403 HIS B N 1
ATOM 3813 C CA . HIS F 4 73 ? 16.029 7.249 -5.834 1.00 26.93 403 HIS B CA 1
ATOM 3814 C C . HIS F 4 73 ? 14.974 7.949 -6.672 1.00 27.13 403 HIS B C 1
ATOM 3815 O O . HIS F 4 73 ? 13.776 7.748 -6.470 1.00 28.73 403 HIS B O 1
ATOM 3822 N N . LYS F 4 74 ? 15.417 8.762 -7.620 1.00 22.49 404 LYS B N 1
ATOM 3823 C CA . LYS F 4 74 ? 14.490 9.490 -8.466 1.00 25.01 404 LYS B CA 1
ATOM 3824 C C . LYS F 4 74 ? 14.399 8.832 -9.832 1.00 29.78 404 LYS B C 1
ATOM 3825 O O . LYS F 4 74 ? 15.419 8.547 -10.460 1.00 29.10 404 LYS B O 1
ATOM 3831 N N . THR F 4 75 ? 13.173 8.601 -10.292 1.00 25.34 405 THR B N 1
ATOM 3832 C CA . THR F 4 75 ? 12.945 7.986 -11.596 1.00 25.37 405 THR B CA 1
ATOM 3833 C C . THR F 4 75 ? 13.218 8.971 -12.727 1.00 28.46 405 THR B C 1
ATOM 3834 O O . THR F 4 75 ? 12.650 10.064 -12.772 1.00 24.44 405 THR B O 1
ATOM 3838 N N . ALA F 4 76 ? 14.085 8.571 -13.649 1.00 34.11 406 ALA B N 1
ATOM 3839 C CA . ALA F 4 76 ? 14.463 9.416 -14.786 1.00 33.54 406 ALA B CA 1
ATOM 3840 C C . ALA F 4 76 ? 13.403 9.510 -15.867 1.00 32.35 406 ALA B C 1
ATOM 3841 O O . ALA F 4 76 ? 12.590 8.601 -16.041 1.00 35.20 406 ALA B O 1
ATOM 3843 N N . GLY F 4 77 ? 13.424 10.613 -16.604 1.00 30.35 407 GLY B N 1
ATOM 3844 C CA . GLY F 4 77 ? 12.470 10.785 -17.682 1.00 38.54 407 GLY B CA 1
ATOM 3845 C C . GLY F 4 77 ? 11.103 11.299 -17.272 1.00 41.56 407 GLY B C 1
ATOM 3846 O O . GLY F 4 77 ? 10.259 11.569 -18.128 1.00 42.89 407 GLY B O 1
ATOM 3847 N N . LYS F 4 78 ? 10.879 11.433 -15.970 1.00 37.35 408 LYS B N 1
ATOM 3848 C CA . LYS F 4 78 ? 9.605 11.925 -15.464 1.00 43.93 408 LYS B CA 1
ATOM 3849 C C . LYS F 4 78 ? 9.858 12.925 -14.339 1.00 44.66 408 LYS B C 1
ATOM 3850 O O . LYS F 4 78 ? 10.949 12.985 -13.780 1.00 38.95 408 LYS B O 1
ATOM 3856 N N . ARG F 4 79 ? 8.844 13.711 -14.008 1.00 43.80 409 ARG B N 1
ATOM 3857 C CA . ARG F 4 79 ? 8.972 14.665 -12.922 1.00 41.97 409 ARG B CA 1
ATOM 3858 C C . ARG F 4 79 ? 8.094 14.195 -11.779 1.00 37.54 409 ARG B C 1
ATOM 3859 O O . ARG F 4 79 ? 7.031 13.619 -12.001 1.00 39.77 409 ARG B O 1
ATOM 3867 N N . TYR F 4 80 ? 8.558 14.433 -10.559 1.00 31.08 410 TYR B N 1
ATOM 3868 C CA . TYR F 4 80 ? 7.819 14.091 -9.352 1.00 24.91 410 TYR B CA 1
ATOM 3869 C C . TYR F 4 80 ? 7.719 12.607 -9.060 1.00 26.93 410 TYR B C 1
ATOM 3870 O O . TYR F 4 80 ? 6.946 12.203 -8.196 1.00 21.26 410 TYR B O 1
ATOM 3879 N N . VAL F 4 81 ? 8.509 11.792 -9.756 1.00 23.70 411 VAL B N 1
ATOM 3880 C CA . VAL F 4 81 ? 8.474 10.353 -9.530 1.00 23.35 411 VAL B CA 1
ATOM 3881 C C . VAL F 4 81 ? 9.739 9.818 -8.843 1.00 24.30 411 VAL B C 1
ATOM 3882 O O . VAL F 4 81 ? 10.848 9.953 -9.359 1.00 17.17 411 VAL B O 1
ATOM 3886 N N . TYR F 4 82 ? 9.551 9.215 -7.673 1.00 21.95 412 TYR B N 1
ATOM 3887 C CA . TYR F 4 82 ? 10.645 8.654 -6.894 1.00 22.75 412 TYR B CA 1
ATOM 3888 C C . TYR F 4 82 ? 10.355 7.202 -6.498 1.00 24.61 412 TYR B C 1
ATOM 3889 O O . TYR F 4 82 ? 9.246 6.705 -6.693 1.00 27.98 412 TYR B O 1
ATOM 3898 N N . ARG F 4 83 ? 11.349 6.535 -5.922 1.00 23.44 413 ARG B N 1
ATOM 3899 C CA . ARG F 4 83 ? 11.212 5.136 -5.527 1.00 23.33 413 ARG B CA 1
ATOM 3900 C C . ARG F 4 83 ? 11.953 4.867 -4.241 1.00 20.80 413 ARG B C 1
ATOM 3901 O O . ARG F 4 83 ? 13.122 5.232 -4.105 1.00 30.51 413 ARG B O 1
ATOM 3909 N N . PHE F 4 84 ? 11.284 4.248 -3.282 1.00 18.19 414 PHE B N 1
ATOM 3910 C CA . PHE F 4 84 ? 11.948 3.915 -2.026 1.00 23.09 414 PHE B CA 1
ATOM 3911 C C . PHE F 4 84 ? 12.897 2.775 -2.415 1.00 34.75 414 PHE B C 1
ATOM 3912 O O . PHE F 4 84 ? 12.488 1.858 -3.128 1.00 30.23 414 PHE B O 1
ATOM 3920 N N . VAL F 4 85 ? 14.159 2.831 -1.995 1.00 36.73 415 VAL B N 1
ATOM 3921 C CA . VAL F 4 85 ? 15.071 1.739 -2.323 1.00 39.58 415 VAL B CA 1
ATOM 3922 C C . VAL F 4 85 ? 15.568 1.046 -1.070 1.00 39.18 415 VAL B C 1
ATOM 3923 O O . VAL F 4 85 ? 16.327 0.089 -1.143 1.00 47.06 415 VAL B O 1
ATOM 3927 N N . CYS F 4 86 ? 15.159 1.544 0.088 1.00 42.04 416 CYS B N 1
ATOM 3928 C CA . CYS F 4 86 ? 15.527 0.882 1.327 1.00 46.87 416 CYS B CA 1
ATOM 3929 C C . CYS F 4 86 ? 14.573 -0.321 1.345 1.00 52.10 416 CYS B C 1
ATOM 3930 O O . CYS F 4 86 ? 13.618 -0.362 0.566 1.00 48.98 416 CYS B O 1
ATOM 3933 N N . ASP F 4 87 ? 14.819 -1.307 2.198 1.00 55.51 417 ASP B N 1
ATOM 3934 C CA . ASP F 4 87 ? 13.936 -2.473 2.215 1.00 57.96 417 ASP B CA 1
ATOM 3935 C C . ASP F 4 87 ? 12.711 -2.251 3.086 1.00 56.25 417 ASP B C 1
ATOM 3936 O O . ASP F 4 87 ? 12.721 -2.538 4.285 1.00 52.00 417 ASP B O 1
ATOM 3941 N N . LEU F 4 88 ? 11.657 -1.731 2.468 1.00 57.03 418 LEU B N 1
ATOM 3942 C CA . LEU F 4 88 ? 10.410 -1.462 3.167 1.00 57.21 418 LEU B CA 1
ATOM 3943 C C . LEU F 4 88 ? 9.721 -2.766 3.557 1.00 56.65 418 LEU B C 1
ATOM 3944 O O . LEU F 4 88 ? 9.033 -2.829 4.576 1.00 56.18 418 LEU B O 1
ATOM 3949 N N . GLN F 4 89 ? 9.914 -3.805 2.747 1.00 58.40 419 GLN B N 1
ATOM 3950 C CA . GLN F 4 89 ? 9.321 -5.108 3.029 1.00 60.68 419 GLN B CA 1
ATOM 3951 C C . GLN F 4 89 ? 9.587 -5.467 4.484 1.00 63.62 419 GLN B C 1
ATOM 3952 O O . GLN F 4 89 ? 8.660 -5.709 5.259 1.00 61.83 419 GLN B O 1
ATOM 3958 N N . SER F 4 90 ? 10.866 -5.478 4.844 1.00 64.05 420 SER B N 1
ATOM 3959 C CA . SER F 4 90 ? 11.302 -5.814 6.195 1.00 67.68 420 SER B CA 1
ATOM 3960 C C . SER F 4 90 ? 10.749 -4.876 7.262 1.00 69.99 420 SER B C 1
ATOM 3961 O O . SER F 4 90 ? 10.392 -5.311 8.356 1.00 70.79 420 SER B O 1
ATOM 3964 N N . LEU F 4 91 ? 10.678 -3.589 6.945 1.00 69.57 421 LEU B N 1
ATOM 3965 C CA . LEU F 4 91 ? 10.174 -2.609 7.895 1.00 71.36 421 LEU B CA 1
ATOM 3966 C C . LEU F 4 91 ? 8.668 -2.687 8.098 1.00 71.11 421 LEU B C 1
ATOM 3967 O O . LEU F 4 91 ? 8.193 -2.766 9.227 1.00 69.94 421 LEU B O 1
ATOM 3972 N N . LEU F 4 92 ? 7.919 -2.665 7.001 1.00 70.84 422 LEU B N 1
ATOM 3973 C CA . LEU F 4 92 ? 6.466 -2.698 7.080 1.00 73.02 422 LEU B CA 1
ATOM 3974 C C . LEU F 4 92 ? 5.892 -4.095 7.306 1.00 75.07 422 LEU B C 1
ATOM 3975 O O . LEU F 4 92 ? 4.859 -4.252 7.960 1.00 71.99 422 LEU B O 1
ATOM 3980 N N . GLY F 4 93 ? 6.564 -5.106 6.768 1.00 76.59 423 GLY B N 1
ATOM 3981 C CA . GLY F 4 93 ? 6.081 -6.468 6.917 1.00 78.19 423 GLY B CA 1
ATOM 3982 C C . GLY F 4 93 ? 5.127 -6.800 5.787 1.00 76.61 423 GLY B C 1
ATOM 3983 O O . GLY F 4 93 ? 4.510 -7.863 5.762 1.00 75.18 423 GLY B O 1
ATOM 3984 N N . TYR F 4 94 ? 5.015 -5.873 4.843 1.00 76.49 424 TYR B N 1
ATOM 3985 C CA . TYR F 4 94 ? 4.138 -6.036 3.696 1.00 75.31 424 TYR B CA 1
ATOM 3986 C C . TYR F 4 94 ? 4.934 -6.097 2.407 1.00 72.28 424 TYR B C 1
ATOM 3987 O O . TYR F 4 94 ? 6.094 -5.694 2.359 1.00 71.58 424 TYR B O 1
ATOM 3996 N N . THR F 4 95 ? 4.303 -6.640 1.401 1.00 68.81 425 THR B N 1
ATOM 3997 C CA . THR F 4 95 ? 4.856 -6.656 0.058 1.00 67.00 425 THR B CA 1
ATOM 3998 C C . THR F 4 95 ? 4.298 -5.505 -0.761 1.00 68.43 425 THR B C 1
ATOM 3999 O O . THR F 4 95 ? 3.222 -5.012 -0.336 1.00 67.03 425 THR B O 1
ATOM 4003 N N . PRO F 4 96 ? 4.951 -5.039 -1.768 1.00 66.63 426 PRO B N 1
ATOM 4004 C CA . PRO F 4 96 ? 4.396 -3.911 -2.516 1.00 66.59 426 PRO B CA 1
ATOM 4005 C C . PRO F 4 96 ? 2.945 -4.137 -2.949 1.00 69.01 426 PRO B C 1
ATOM 4006 O O . PRO F 4 96 ? 2.048 -3.430 -2.494 1.00 66.21 426 PRO B O 1
ATOM 4010 N N . GLU F 4 97 ? 2.722 -5.124 -3.817 1.00 69.81 427 GLU B N 1
ATOM 4011 C CA . GLU F 4 97 ? 1.383 -5.455 -4.326 1.00 69.99 427 GLU B CA 1
ATOM 4012 C C . GLU F 4 97 ? 0.385 -5.551 -3.177 1.00 68.15 427 GLU B C 1
ATOM 4013 O O . GLU F 4 97 ? -0.775 -5.159 -3.288 1.00 66.80 427 GLU B O 1
ATOM 4019 N N . GLU F 4 98 ? 0.880 -6.099 -2.079 1.00 66.20 428 GLU B N 1
ATOM 4020 C CA . GLU F 4 98 ? 0.137 -6.334 -0.855 1.00 65.84 428 GLU B CA 1
ATOM 4021 C C . GLU F 4 98 ? -0.331 -5.068 -0.143 1.00 66.38 428 GLU B C 1
ATOM 4022 O O . GLU F 4 98 ? -1.448 -5.008 0.380 1.00 61.94 428 GLU B O 1
ATOM 4028 N N . LEU F 4 99 ? 0.538 -4.064 -0.110 1.00 64.11 429 LEU B N 1
ATOM 4029 C CA . LEU F 4 99 ? 0.223 -2.800 0.537 1.00 62.38 429 LEU B CA 1
ATOM 4030 C C . LEU F 4 99 ? -0.693 -1.990 -0.369 1.00 57.34 429 LEU B C 1
ATOM 4031 O O . LEU F 4 99 ? -1.624 -1.342 0.101 1.00 54.13 429 LEU B O 1
ATOM 4036 N N . HIS F 4 100 ? -0.429 -2.044 -1.670 1.00 55.55 430 HIS B N 1
ATOM 4037 C CA . HIS F 4 100 ? -1.235 -1.323 -2.649 1.00 59.15 430 HIS B CA 1
ATOM 4038 C C . HIS F 4 100 ? -2.677 -1.797 -2.587 1.00 59.80 430 HIS B C 1
ATOM 4039 O O . HIS F 4 100 ? -3.607 -1.017 -2.788 1.00 58.24 430 HIS B O 1
ATOM 4046 N N . ALA F 4 101 ? -2.850 -3.086 -2.314 1.00 58.95 431 ALA B N 1
ATOM 4047 C CA . ALA F 4 101 ? -4.173 -3.683 -2.219 1.00 59.40 431 ALA B CA 1
ATOM 4048 C C . ALA F 4 101 ? -4.902 -3.155 -0.993 1.00 58.86 431 ALA B C 1
ATOM 4049 O O . ALA F 4 101 ? -6.106 -2.911 -1.038 1.00 56.04 431 ALA B O 1
ATOM 4051 N N . MET F 4 102 ? -4.171 -2.982 0.103 1.00 58.66 432 MET B N 1
ATOM 4052 C CA . MET F 4 102 ? -4.771 -2.477 1.330 1.00 62.68 432 MET B CA 1
ATOM 4053 C C . MET F 4 102 ? -5.210 -1.020 1.160 1.00 61.78 432 MET B C 1
ATOM 4054 O O . MET F 4 102 ? -6.102 -0.550 1.860 1.00 61.55 432 MET B O 1
ATOM 4059 N N . LEU F 4 103 ? -4.594 -0.321 0.211 1.00 66.41 433 LEU B N 1
ATOM 4060 C CA . LEU F 4 103 ? -4.894 1.088 -0.038 1.00 70.49 433 LEU B CA 1
ATOM 4061 C C . LEU F 4 103 ? -5.695 1.298 -1.318 1.00 72.82 433 LEU B C 1
ATOM 4062 O O . LEU F 4 103 ? -5.895 2.434 -1.747 1.00 70.51 433 LEU B O 1
ATOM 4067 N N . ASP F 4 104 ? -6.143 0.205 -1.928 1.00 76.06 434 ASP B N 1
ATOM 4068 C CA . ASP F 4 104 ? -6.907 0.271 -3.171 1.00 79.37 434 ASP B CA 1
ATOM 4069 C C . ASP F 4 104 ? -6.178 1.082 -4.240 1.00 81.00 434 ASP B C 1
ATOM 4070 O O . ASP F 4 104 ? -6.715 2.054 -4.774 1.00 80.04 434 ASP B O 1
ATOM 4075 N N . VAL F 4 105 ? -4.951 0.669 -4.547 1.00 82.71 435 VAL B N 1
ATOM 4076 C CA . VAL F 4 105 ? -4.134 1.340 -5.549 1.00 85.95 435 VAL B CA 1
ATOM 4077 C C . VAL F 4 105 ? -4.459 0.816 -6.946 1.00 88.83 435 VAL B C 1
ATOM 4078 O O . VAL F 4 105 ? -4.150 -0.330 -7.272 1.00 89.31 435 VAL B O 1
ATOM 4082 N N . LYS F 4 106 ? -5.083 1.671 -7.756 1.00 91.61 436 LYS B N 1
ATOM 4083 C CA . LYS F 4 106 ? -5.483 1.351 -9.129 1.00 94.20 436 LYS B CA 1
ATOM 4084 C C . LYS F 4 106 ? -4.530 0.409 -9.863 1.00 96.11 436 LYS B C 1
ATOM 4085 O O . LYS F 4 106 ? -3.774 0.898 -10.731 1.00 96.78 436 LYS B O 1
ATOM 4087 N N . GLY G 3 19 ? 14.730 41.477 103.563 1.00 49.86 19 GLY E N 1
ATOM 4088 C CA . GLY G 3 19 ? 14.982 40.395 102.562 1.00 43.76 19 GLY E CA 1
ATOM 4089 C C . GLY G 3 19 ? 14.135 40.494 101.305 1.00 40.60 19 GLY E C 1
ATOM 4090 O O . GLY G 3 19 ? 12.909 40.587 101.371 1.00 42.37 19 GLY E O 1
ATOM 4091 N N . VAL G 3 20 ? 14.797 40.486 100.153 1.00 35.30 20 VAL E N 1
ATOM 4092 C CA . VAL G 3 20 ? 14.118 40.544 98.869 1.00 33.25 20 VAL E CA 1
ATOM 4093 C C . VAL G 3 20 ? 14.698 39.424 98.002 1.00 36.71 20 VAL E C 1
ATOM 4094 O O . VAL G 3 20 ? 15.909 39.354 97.785 1.00 38.52 20 VAL E O 1
ATOM 4098 N N . ASN G 3 21 ? 13.841 38.536 97.517 1.00 29.81 21 ASN E N 1
ATOM 4099 C CA . ASN G 3 21 ? 14.326 37.429 96.711 1.00 30.51 21 ASN E CA 1
ATOM 4100 C C . ASN G 3 21 ? 14.546 37.869 95.270 1.00 28.30 21 ASN E C 1
ATOM 4101 O O . ASN G 3 21 ? 14.265 39.005 94.915 1.00 27.06 21 ASN E O 1
ATOM 4106 N N . GLN G 3 22 ? 15.052 36.971 94.440 1.00 29.90 22 GLN E N 1
ATOM 4107 C CA . GLN G 3 22 ? 15.317 37.311 93.056 1.00 24.69 22 GLN E CA 1
ATOM 4108 C C . GLN G 3 22 ? 14.062 37.538 92.210 1.00 26.53 22 GLN E C 1
ATOM 4109 O O . GLN G 3 22 ? 14.158 37.913 91.049 1.00 28.46 22 GLN E O 1
ATOM 4115 N N . LEU G 3 23 ? 12.888 37.314 92.788 1.00 27.48 23 LEU E N 1
ATOM 4116 C CA . LEU G 3 23 ? 11.644 37.556 92.069 1.00 30.22 23 LEU E CA 1
ATOM 4117 C C . LEU G 3 23 ? 11.107 38.938 92.470 1.00 33.20 23 LEU E C 1
ATOM 4118 O O . LEU G 3 23 ? 10.068 39.380 91.983 1.00 36.03 23 LEU E O 1
ATOM 4123 N N . GLY G 3 24 ? 11.821 39.613 93.368 1.00 31.48 24 GLY E N 1
ATOM 4124 C CA . GLY G 3 24 ? 11.392 40.925 93.816 1.00 34.34 24 GLY E CA 1
ATOM 4125 C C . GLY G 3 24 ? 10.486 40.907 95.036 1.00 37.44 24 GLY E C 1
ATOM 4126 O O . GLY G 3 24 ? 10.028 41.957 95.471 1.00 41.76 24 GLY E O 1
ATOM 4127 N N . GLY G 3 25 ? 10.233 39.728 95.598 1.00 39.06 25 GLY E N 1
ATOM 4128 C CA . GLY G 3 25 ? 9.365 39.637 96.759 1.00 36.39 25 GLY E CA 1
ATOM 4129 C C . GLY G 3 25 ? 10.092 39.728 98.085 1.00 41.03 25 GLY E C 1
ATOM 4130 O O . GLY G 3 25 ? 11.204 39.216 98.229 1.00 38.62 25 GLY E O 1
ATOM 4131 N N . VAL G 3 26 ? 9.474 40.385 99.062 1.00 37.82 26 VAL E N 1
ATOM 4132 C CA . VAL G 3 26 ? 10.099 40.508 100.371 1.00 41.69 26 VAL E CA 1
ATOM 4133 C C . VAL G 3 26 ? 9.796 39.265 101.184 1.00 39.36 26 VAL E C 1
ATOM 4134 O O . VAL G 3 26 ? 8.721 38.681 101.066 1.00 41.29 26 VAL E O 1
ATOM 4138 N N . PHE G 3 27 ? 10.755 38.852 101.997 1.00 37.95 27 PHE E N 1
ATOM 4139 C CA . PHE G 3 27 ? 10.578 37.678 102.830 1.00 38.66 27 PHE E CA 1
ATOM 4140 C C . PHE G 3 27 ? 11.376 37.870 104.106 1.00 37.31 27 PHE E C 1
ATOM 4141 O O . PHE G 3 27 ? 12.331 38.636 104.127 1.00 38.08 27 PHE E O 1
ATOM 4149 N N . VAL G 3 28 ? 10.974 37.171 105.162 1.00 39.82 28 VAL E N 1
ATOM 4150 C CA . VAL G 3 28 ? 11.641 37.237 106.456 1.00 38.16 28 VAL E CA 1
ATOM 4151 C C . VAL G 3 28 ? 12.343 35.910 106.686 1.00 40.51 28 VAL E C 1
ATOM 4152 O O . VAL G 3 28 ? 11.716 34.921 107.077 1.00 43.77 28 VAL E O 1
ATOM 4156 N N . ASN G 3 29 ? 13.647 35.893 106.454 1.00 35.52 29 ASN E N 1
ATOM 4157 C CA . ASN G 3 29 ? 14.419 34.672 106.583 1.00 39.15 29 ASN E CA 1
ATOM 4158 C C . ASN G 3 29 ? 14.092 33.885 107.852 1.00 44.20 29 ASN E C 1
ATOM 4159 O O . ASN G 3 29 ? 14.089 34.431 108.957 1.00 46.95 29 ASN E O 1
ATOM 4164 N N . GLY G 3 30 ? 13.802 32.597 107.673 1.00 44.06 30 GLY E N 1
ATOM 4165 C CA . GLY G 3 30 ? 13.483 31.723 108.787 1.00 38.13 30 GLY E CA 1
ATOM 4166 C C . GLY G 3 30 ? 12.020 31.676 109.201 1.00 37.08 30 GLY E C 1
ATOM 4167 O O . GLY G 3 30 ? 11.615 30.789 109.947 1.00 35.32 30 GLY E O 1
ATOM 4168 N N . ARG G 3 31 ? 11.224 32.616 108.712 1.00 38.17 31 ARG E N 1
ATOM 4169 C CA . ARG G 3 31 ? 9.813 32.678 109.072 1.00 41.18 31 ARG E CA 1
ATOM 4170 C C . ARG G 3 31 ? 8.887 32.184 107.963 1.00 44.65 31 ARG E C 1
ATOM 4171 O O . ARG G 3 31 ? 9.202 32.292 106.778 1.00 39.17 31 ARG E O 1
ATOM 4179 N N . PRO G 3 32 ? 7.721 31.641 108.342 1.00 45.92 32 PRO E N 1
ATOM 4180 C CA . PRO G 3 32 ? 6.756 31.132 107.367 1.00 43.46 32 PRO E CA 1
ATOM 4181 C C . PRO G 3 32 ? 6.179 32.252 106.519 1.00 44.85 32 PRO E C 1
ATOM 4182 O O . PRO G 3 32 ? 6.124 33.403 106.943 1.00 44.42 32 PRO E O 1
ATOM 4186 N N . LEU G 3 33 ? 5.757 31.901 105.314 1.00 42.92 33 LEU E N 1
ATOM 4187 C CA . LEU G 3 33 ? 5.134 32.847 104.404 1.00 42.73 33 LEU E CA 1
ATOM 4188 C C . LEU G 3 33 ? 3.802 33.205 105.082 1.00 43.91 33 LEU E C 1
ATOM 4189 O O . LEU G 3 33 ? 3.137 32.327 105.633 1.00 38.68 33 LEU E O 1
ATOM 4194 N N . PRO G 3 34 ? 3.408 34.492 105.073 1.00 45.98 34 PRO E N 1
ATOM 4195 C CA . PRO G 3 34 ? 2.149 34.929 105.696 1.00 46.49 34 PRO E CA 1
ATOM 4196 C C . PRO G 3 34 ? 0.905 34.204 105.162 1.00 48.56 34 PRO E C 1
ATOM 4197 O O . PRO G 3 34 ? 0.759 34.019 103.950 1.00 50.95 34 PRO E O 1
ATOM 4201 N N . ASP G 3 35 ? 0.016 33.804 106.076 1.00 45.55 35 ASP E N 1
ATOM 4202 C CA . ASP G 3 35 ? -1.222 33.094 105.730 1.00 43.30 35 ASP E CA 1
ATOM 4203 C C . ASP G 3 35 ? -1.952 33.681 104.534 1.00 41.83 35 ASP E C 1
ATOM 4204 O O . ASP G 3 35 ? -2.453 32.946 103.685 1.00 33.90 35 ASP E O 1
ATOM 4209 N N . VAL G 3 36 ? -2.024 35.004 104.470 1.00 39.58 36 VAL E N 1
ATOM 4210 C CA . VAL G 3 36 ? -2.697 35.658 103.356 1.00 42.05 36 VAL E CA 1
ATOM 4211 C C . VAL G 3 36 ? -2.113 35.203 102.019 1.00 38.84 36 VAL E C 1
ATOM 4212 O O . VAL G 3 36 ? -2.842 35.045 101.036 1.00 38.83 36 VAL E O 1
ATOM 4216 N N . VAL G 3 37 ? -0.799 35.002 101.985 1.00 35.94 37 VAL E N 1
ATOM 4217 C CA . VAL G 3 37 ? -0.135 34.585 100.753 1.00 36.98 37 VAL E CA 1
ATOM 4218 C C . VAL G 3 37 ? -0.288 33.087 100.543 1.00 28.20 37 VAL E C 1
ATOM 4219 O O . VAL G 3 37 ? -0.496 32.637 99.421 1.00 28.61 37 VAL E O 1
ATOM 4223 N N . ARG G 3 38 ? -0.191 32.318 101.621 1.00 28.16 38 ARG E N 1
ATOM 4224 C CA . ARG G 3 38 ? -0.343 30.875 101.515 1.00 33.15 38 ARG E CA 1
ATOM 4225 C C . ARG G 3 38 ? -1.720 30.575 100.931 1.00 36.06 38 ARG E C 1
ATOM 4226 O O . ARG G 3 38 ? -1.879 29.670 100.112 1.00 32.20 38 ARG E O 1
ATOM 4234 N N . GLN G 3 39 ? -2.708 31.368 101.334 1.00 37.50 39 GLN E N 1
ATOM 4235 C CA . GLN G 3 39 ? -4.075 31.187 100.866 1.00 36.01 39 GLN E CA 1
ATOM 4236 C C . GLN G 3 39 ? -4.199 31.534 99.389 1.00 33.43 39 GLN E C 1
ATOM 4237 O O . GLN G 3 39 ? -4.945 30.881 98.661 1.00 29.15 39 GLN E O 1
ATOM 4243 N N . ARG G 3 40 ? -3.474 32.559 98.944 1.00 32.28 40 ARG E N 1
ATOM 4244 C CA . ARG G 3 40 ? -3.503 32.959 97.530 1.00 35.13 40 ARG E CA 1
ATOM 4245 C C . ARG G 3 40 ? -2.854 31.894 96.635 1.00 26.45 40 ARG E C 1
ATOM 4246 O O . ARG G 3 40 ? -3.317 31.625 95.515 1.00 26.06 40 ARG E O 1
ATOM 4254 N N . ILE G 3 41 ? -1.774 31.300 97.128 1.00 24.37 41 ILE E N 1
ATOM 4255 C CA . ILE G 3 41 ? -1.095 30.255 96.370 1.00 24.54 41 ILE E CA 1
ATOM 4256 C C . ILE G 3 41 ? -2.131 29.176 96.043 1.00 21.37 41 ILE E C 1
ATOM 4257 O O . ILE G 3 41 ? -2.296 28.796 94.882 1.00 20.56 41 ILE E O 1
ATOM 4262 N N . VAL G 3 42 ? -2.840 28.709 97.068 1.00 23.60 42 VAL E N 1
ATOM 4263 C CA . VAL G 3 42 ? -3.868 27.675 96.899 1.00 24.69 42 VAL E CA 1
ATOM 4264 C C . VAL G 3 42 ? -4.984 28.135 95.963 1.00 23.26 42 VAL E C 1
ATOM 4265 O O . VAL G 3 42 ? -5.381 27.416 95.041 1.00 27.21 42 VAL E O 1
ATOM 4269 N N . GLU G 3 43 ? -5.478 29.344 96.198 1.00 22.96 43 GLU E N 1
ATOM 4270 C CA . GLU G 3 43 ? -6.550 29.919 95.386 1.00 25.80 43 GLU E CA 1
ATOM 4271 C C . GLU G 3 43 ? -6.204 29.997 93.900 1.00 23.14 43 GLU E C 1
ATOM 4272 O O . GLU G 3 43 ? -7.028 29.663 93.053 1.00 28.88 43 GLU E O 1
ATOM 4278 N N . LEU G 3 44 ? -5.003 30.470 93.581 1.00 19.60 44 LEU E N 1
ATOM 4279 C CA . LEU G 3 44 ? -4.569 30.575 92.182 1.00 20.74 44 LEU E CA 1
ATOM 4280 C C . LEU G 3 44 ? -4.429 29.211 91.504 1.00 22.89 44 LEU E C 1
ATOM 4281 O O . LEU G 3 44 ? -4.774 29.048 90.326 1.00 26.12 44 LEU E O 1
ATOM 4286 N N . ALA G 3 45 ? -3.909 28.231 92.237 1.00 18.08 45 ALA E N 1
ATOM 4287 C CA . ALA G 3 45 ? -3.761 26.885 91.682 1.00 19.68 45 ALA E CA 1
ATOM 4288 C C . ALA G 3 45 ? -5.179 26.379 91.421 1.00 21.97 45 ALA E C 1
ATOM 4289 O O . ALA G 3 45 ? -5.452 25.726 90.415 1.00 21.55 45 ALA E O 1
ATOM 4291 N N . HIS G 3 46 ? -6.082 26.697 92.342 1.00 22.99 46 HIS E N 1
ATOM 4292 C CA . HIS G 3 46 ? -7.480 26.300 92.205 1.00 28.23 46 HIS E CA 1
ATOM 4293 C C . HIS G 3 46 ? -8.025 26.916 90.913 1.00 29.50 46 HIS E C 1
ATOM 4294 O O . HIS G 3 46 ? -8.805 26.294 90.194 1.00 30.72 46 HIS E O 1
ATOM 4301 N N . GLN G 3 47 ? -7.579 28.128 90.601 1.00 26.02 47 GLN E N 1
ATOM 4302 C CA . GLN G 3 47 ? -8.035 28.805 89.392 1.00 30.08 47 GLN E CA 1
ATOM 4303 C C . GLN G 3 47 ? -7.378 28.319 88.108 1.00 31.40 47 GLN E C 1
ATOM 4304 O O . GLN G 3 47 ? -7.677 28.828 87.026 1.00 35.19 47 GLN E O 1
ATOM 4310 N N . GLY G 3 48 ? -6.478 27.346 88.216 1.00 29.09 48 GLY E N 1
ATOM 4311 C CA . GLY G 3 48 ? -5.831 26.833 87.019 1.00 25.27 48 GLY E CA 1
ATOM 4312 C C . GLY G 3 48 ? -4.481 27.458 86.704 1.00 28.70 48 GLY E C 1
ATOM 4313 O O . GLY G 3 48 ? -3.887 27.158 85.671 1.00 31.24 48 GLY E O 1
ATOM 4314 N N . VAL G 3 49 ? -3.993 28.334 87.574 1.00 23.38 49 VAL E N 1
ATOM 4315 C CA . VAL G 3 49 ? -2.692 28.955 87.350 1.00 27.15 49 VAL E CA 1
ATOM 4316 C C . VAL G 3 49 ? -1.594 27.920 87.648 1.00 26.28 49 VAL E C 1
ATOM 4317 O O . VAL G 3 49 ? -1.581 27.307 88.713 1.00 23.92 49 VAL E O 1
ATOM 4321 N N . ARG G 3 50 ? -0.687 27.717 86.700 1.00 23.20 50 ARG E N 1
ATOM 4322 C CA . ARG G 3 50 ? 0.388 26.743 86.872 1.00 22.31 50 ARG E CA 1
ATOM 4323 C C . ARG G 3 50 ? 1.323 27.209 87.980 1.00 24.46 50 ARG E C 1
ATOM 4324 O O . ARG G 3 50 ? 1.557 28.407 88.131 1.00 21.74 50 ARG E O 1
ATOM 4332 N N . PRO G 3 51 ? 1.870 26.270 88.773 1.00 21.86 51 PRO E N 1
ATOM 4333 C CA . PRO G 3 51 ? 2.778 26.644 89.862 1.00 20.77 51 PRO E CA 1
ATOM 4334 C C . PRO G 3 51 ? 3.916 27.592 89.455 1.00 23.84 51 PRO E C 1
ATOM 4335 O O . PRO G 3 51 ? 4.240 28.514 90.202 1.00 20.63 51 PRO E O 1
ATOM 4339 N N . CYS G 3 52 ? 4.539 27.354 88.299 1.00 15.70 52 CYS E N 1
ATOM 4340 C CA . CYS G 3 52 ? 5.620 28.224 87.848 1.00 18.93 52 CYS E CA 1
ATOM 4341 C C . CYS G 3 52 ? 5.090 29.655 87.716 1.00 20.30 52 CYS E C 1
ATOM 4342 O O . CYS G 3 52 ? 5.806 30.608 88.007 1.00 24.97 52 CYS E O 1
ATOM 4345 N N . ASP G 3 53 ? 3.842 29.810 87.280 1.00 19.77 53 ASP E N 1
ATOM 4346 C CA . ASP G 3 53 ? 3.259 31.149 87.143 1.00 24.75 53 ASP E CA 1
ATOM 4347 C C . ASP G 3 53 ? 2.823 31.730 88.489 1.00 25.79 53 ASP E C 1
ATOM 4348 O O . ASP G 3 53 ? 2.836 32.942 88.683 1.00 24.22 53 ASP E O 1
ATOM 4353 N N . ILE G 3 54 ? 2.464 30.861 89.426 1.00 22.61 54 ILE E N 1
ATOM 4354 C CA . ILE G 3 54 ? 2.071 31.311 90.751 1.00 22.95 54 ILE E CA 1
ATOM 4355 C C . ILE G 3 54 ? 3.315 31.874 91.424 1.00 25.72 54 ILE E C 1
ATOM 4356 O O . ILE G 3 54 ? 3.262 32.866 92.154 1.00 25.25 54 ILE E O 1
ATOM 4361 N N . SER G 3 55 ? 4.434 31.207 91.180 1.00 20.18 55 SER E N 1
ATOM 4362 C CA . SER G 3 55 ? 5.715 31.599 91.744 1.00 20.64 55 SER E CA 1
ATOM 4363 C C . SER G 3 55 ? 6.085 33.004 91.261 1.00 20.38 55 SER E C 1
ATOM 4364 O O . SER G 3 55 ? 6.419 33.874 92.060 1.00 18.52 55 SER E O 1
ATOM 4367 N N . ARG G 3 56 ? 6.018 33.222 89.951 1.00 22.86 56 ARG E N 1
ATOM 4368 C CA . ARG G 3 56 ? 6.342 34.532 89.365 1.00 29.00 56 ARG E CA 1
ATOM 4369 C C . ARG G 3 56 ? 5.369 35.644 89.757 1.00 34.20 56 ARG E C 1
ATOM 4370 O O . ARG G 3 56 ? 5.788 36.761 90.063 1.00 31.88 56 ARG E O 1
ATOM 4378 N N . GLN G 3 57 ? 4.072 35.344 89.736 1.00 33.92 57 GLN E N 1
ATOM 4379 C CA . GLN G 3 57 ? 3.062 36.336 90.084 1.00 28.09 57 GLN E CA 1
ATOM 4380 C C . GLN G 3 57 ? 3.089 36.762 91.538 1.00 24.55 57 GLN E C 1
ATOM 4381 O O . GLN G 3 57 ? 2.956 37.942 91.828 1.00 28.77 57 GLN E O 1
ATOM 4387 N N . LEU G 3 58 ? 3.255 35.814 92.458 1.00 26.44 58 LEU E N 1
ATOM 4388 C CA . LEU G 3 58 ? 3.274 36.148 93.882 1.00 22.90 58 LEU E CA 1
ATOM 4389 C C . LEU G 3 58 ? 4.677 36.425 94.402 1.00 21.30 58 LEU E C 1
ATOM 4390 O O . LEU G 3 58 ? 4.863 36.748 95.573 1.00 21.72 58 LEU E O 1
ATOM 4395 N N . ARG G 3 59 ? 5.670 36.297 93.533 1.00 26.45 59 ARG E N 1
ATOM 4396 C CA . ARG G 3 59 ? 7.053 36.532 93.935 1.00 27.62 59 ARG E CA 1
ATOM 4397 C C . ARG G 3 59 ? 7.504 35.640 95.098 1.00 27.79 59 ARG E C 1
ATOM 4398 O O . ARG G 3 59 ? 8.071 36.116 96.083 1.00 22.57 59 ARG E O 1
ATOM 4406 N N . VAL G 3 60 ? 7.245 34.341 94.956 1.00 26.15 60 VAL E N 1
ATOM 4407 C CA . VAL G 3 60 ? 7.631 33.319 95.929 1.00 23.98 60 VAL E CA 1
ATOM 4408 C C . VAL G 3 60 ? 8.437 32.256 95.161 1.00 23.08 60 VAL E C 1
ATOM 4409 O O . VAL G 3 60 ? 8.073 31.904 94.040 1.00 24.94 60 VAL E O 1
ATOM 4413 N N . SER G 3 61 ? 9.530 31.752 95.733 1.00 21.35 61 SER E N 1
ATOM 4414 C CA . SER G 3 61 ? 10.334 30.737 95.031 1.00 21.23 61 SER E CA 1
ATOM 4415 C C . SER G 3 61 ? 9.450 29.532 94.706 1.00 22.42 61 SER E C 1
ATOM 4416 O O . SER G 3 61 ? 8.574 29.179 95.496 1.00 22.64 61 SER E O 1
ATOM 4419 N N . HIS G 3 62 ? 9.687 28.882 93.570 1.00 18.21 62 HIS E N 1
ATOM 4420 C CA . HIS G 3 62 ? 8.844 27.758 93.184 1.00 13.20 62 HIS E CA 1
ATOM 4421 C C . HIS G 3 62 ? 8.908 26.565 94.138 1.00 20.77 62 HIS E C 1
ATOM 4422 O O . HIS G 3 62 ? 7.956 25.781 94.241 1.00 20.59 62 HIS E O 1
ATOM 4429 N N . GLY G 3 63 ? 10.018 26.435 94.852 1.00 18.85 63 GLY E N 1
ATOM 4430 C CA . GLY G 3 63 ? 10.141 25.328 95.780 1.00 17.51 63 GLY E CA 1
ATOM 4431 C C . GLY G 3 63 ? 9.163 25.522 96.928 1.00 25.09 63 GLY E C 1
ATOM 4432 O O . GLY G 3 63 ? 8.557 24.565 97.423 1.00 18.23 63 GLY E O 1
ATOM 4433 N N . CYS G 3 64 ? 9.011 26.773 97.350 1.00 19.54 64 CYS E N 1
ATOM 4434 C CA . CYS G 3 64 ? 8.099 27.097 98.432 1.00 22.74 64 CYS E CA 1
ATOM 4435 C C . CYS G 3 64 ? 6.682 26.832 97.975 1.00 23.98 64 CYS E C 1
ATOM 4436 O O . CYS G 3 64 ? 5.901 26.248 98.725 1.00 22.42 64 CYS E O 1
ATOM 4439 N N . VAL G 3 65 ? 6.358 27.271 96.753 1.00 19.85 65 VAL E N 1
ATOM 4440 C CA . VAL G 3 65 ? 5.023 27.073 96.177 1.00 18.96 65 VAL E CA 1
ATOM 4441 C C . VAL G 3 65 ? 4.736 25.572 96.091 1.00 23.38 65 VAL E C 1
ATOM 4442 O O . VAL G 3 65 ? 3.635 25.115 96.416 1.00 21.37 65 VAL E O 1
ATOM 4446 N N . SER G 3 66 ? 5.735 24.812 95.651 1.00 20.55 66 SER E N 1
ATOM 4447 C CA . SER G 3 66 ? 5.605 23.362 95.549 1.00 23.49 66 SER E CA 1
ATOM 4448 C C . SER G 3 66 ? 5.292 22.764 96.921 1.00 20.76 66 SER E C 1
ATOM 4449 O O . SER G 3 66 ? 4.360 21.978 97.067 1.00 28.07 66 SER E O 1
ATOM 4452 N N . LYS G 3 67 ? 6.069 23.151 97.927 1.00 24.46 67 LYS E N 1
ATOM 4453 C CA . LYS G 3 67 ? 5.877 22.647 99.286 1.00 25.27 67 LYS E CA 1
ATOM 4454 C C . LYS G 3 67 ? 4.472 22.943 99.837 1.00 26.94 67 LYS E C 1
ATOM 4455 O O . LYS G 3 67 ? 3.801 22.058 100.351 1.00 24.60 67 LYS E O 1
ATOM 4461 N N . ILE G 3 68 ? 4.031 24.189 99.723 1.00 20.92 68 ILE E N 1
ATOM 4462 C CA . ILE G 3 68 ? 2.716 24.587 100.204 1.00 25.29 68 ILE E CA 1
ATOM 4463 C C . ILE G 3 68 ? 1.542 23.871 99.498 1.00 26.65 68 ILE E C 1
ATOM 4464 O O . ILE G 3 68 ? 0.593 23.430 100.145 1.00 23.23 68 ILE E O 1
ATOM 4469 N N . LEU G 3 69 ? 1.603 23.758 98.177 1.00 21.17 69 LEU E N 1
ATOM 4470 C CA . LEU G 3 69 ? 0.546 23.080 97.447 1.00 24.43 69 LEU E CA 1
ATOM 4471 C C . LEU G 3 69 ? 0.521 21.606 97.823 1.00 23.90 69 LEU E C 1
ATOM 4472 O O . LEU G 3 69 ? -0.541 21.058 98.108 1.00 25.62 69 LEU E O 1
ATOM 4477 N N . GLY G 3 70 ? 1.687 20.965 97.823 1.00 19.93 70 GLY E N 1
ATOM 4478 C CA . GLY G 3 70 ? 1.743 19.555 98.183 1.00 26.56 70 GLY E CA 1
ATOM 4479 C C . GLY G 3 70 ? 1.113 19.307 99.547 1.00 31.07 70 GLY E C 1
ATOM 4480 O O . GLY G 3 70 ? 0.285 18.402 99.718 1.00 23.09 70 GLY E O 1
ATOM 4481 N N . ARG G 3 71 ? 1.499 20.124 100.519 1.00 24.61 71 ARG E N 1
ATOM 4482 C CA . ARG G 3 71 ? 0.958 20.016 101.867 1.00 30.50 71 ARG E CA 1
ATOM 4483 C C . ARG G 3 71 ? -0.569 20.235 101.879 1.00 29.88 71 ARG E C 1
ATOM 4484 O O . ARG G 3 71 ? -1.304 19.528 102.578 1.00 31.84 71 ARG E O 1
ATOM 4492 N N . TYR G 3 72 ? -1.047 21.214 101.115 1.00 25.18 72 TYR E N 1
ATOM 4493 C CA . TYR G 3 72 ? -2.479 21.500 101.068 1.00 25.99 72 TYR E CA 1
ATOM 4494 C C . TYR G 3 72 ? -3.308 20.333 100.506 1.00 30.50 72 TYR E C 1
ATOM 4495 O O . TYR G 3 72 ? -4.321 19.948 101.084 1.00 26.81 72 TYR E O 1
ATOM 4504 N N . TYR G 3 73 ? -2.895 19.792 99.368 1.00 26.76 73 TYR E N 1
ATOM 4505 C CA . TYR G 3 73 ? -3.615 18.671 98.769 1.00 30.58 73 TYR E CA 1
ATOM 4506 C C . TYR G 3 73 ? -3.683 17.484 99.727 1.00 35.68 73 TYR E C 1
ATOM 4507 O O . TYR G 3 73 ? -4.697 16.792 99.799 1.00 34.20 73 TYR E O 1
ATOM 4516 N N . GLU G 3 74 ? -2.605 17.266 100.476 1.00 32.75 74 GLU E N 1
ATOM 4517 C CA . GLU G 3 74 ? -2.535 16.139 101.399 1.00 37.13 74 GLU E CA 1
ATOM 4518 C C . GLU G 3 74 ? -3.262 16.315 102.733 1.00 35.79 74 GLU E C 1
ATOM 4519 O O . GLU G 3 74 ? -3.843 15.365 103.241 1.00 34.87 74 GLU E O 1
ATOM 4525 N N . THR G 3 75 ? -3.257 17.519 103.292 1.00 33.54 75 THR E N 1
ATOM 4526 C CA . THR G 3 75 ? -3.889 17.742 104.590 1.00 33.87 75 THR E CA 1
ATOM 4527 C C . THR G 3 75 ? -5.117 18.643 104.595 1.00 37.17 75 THR E C 1
ATOM 4528 O O . THR G 3 75 ? -5.897 18.619 105.545 1.00 37.42 75 THR E O 1
ATOM 4532 N N . GLY G 3 76 ? -5.271 19.472 103.571 1.00 33.96 76 GLY E N 1
ATOM 4533 C CA . GLY G 3 76 ? -6.415 20.364 103.544 1.00 34.82 76 GLY E CA 1
ATOM 4534 C C . GLY G 3 76 ? -6.178 21.717 104.202 1.00 38.88 76 GLY E C 1
ATOM 4535 O O . GLY G 3 76 ? -7.065 22.567 104.175 1.00 40.85 76 GLY E O 1
ATOM 4536 N N . SER G 3 77 ? -5.007 21.936 104.798 1.00 34.59 77 SER E N 1
ATOM 4537 C CA . SER G 3 77 ? -4.747 23.233 105.427 1.00 41.10 77 SER E CA 1
ATOM 4538 C C . SER G 3 77 ? -3.512 23.929 104.860 1.00 37.52 77 SER E C 1
ATOM 4539 O O . SER G 3 77 ? -2.579 23.277 104.389 1.00 31.57 77 SER E O 1
ATOM 4542 N N . ILE G 3 78 ? -3.521 25.258 104.923 1.00 37.75 78 ILE E N 1
ATOM 4543 C CA . ILE G 3 78 ? -2.419 26.081 104.432 1.00 42.12 78 ILE E CA 1
ATOM 4544 C C . ILE G 3 78 ? -1.436 26.426 105.549 1.00 41.94 78 ILE E C 1
ATOM 4545 O O . ILE G 3 78 ? -0.520 27.219 105.353 1.00 43.27 78 ILE E O 1
ATOM 4550 N N . LYS G 3 79 ? -1.624 25.822 106.717 1.00 42.51 79 LYS E N 1
ATOM 4551 C CA . LYS G 3 79 ? -0.770 26.088 107.871 1.00 43.13 79 LYS E CA 1
ATOM 4552 C C . LYS G 3 79 ? 0.628 25.487 107.822 1.00 42.98 79 LYS E C 1
ATOM 4553 O O . LYS G 3 79 ? 0.816 24.347 107.409 1.00 39.32 79 LYS E O 1
ATOM 4559 N N . PRO G 3 80 ? 1.635 26.262 108.250 1.00 41.63 80 PRO E N 1
ATOM 4560 C CA . PRO G 3 80 ? 3.025 25.798 108.260 1.00 44.16 80 PRO E CA 1
ATOM 4561 C C . PRO G 3 80 ? 3.244 24.803 109.391 1.00 41.92 80 PRO E C 1
ATOM 4562 O O . PRO G 3 80 ? 2.393 24.658 110.266 1.00 44.15 80 PRO E O 1
ATOM 4566 N N . GLY G 3 81 ? 4.384 24.119 109.372 1.00 44.03 81 GLY E N 1
ATOM 4567 C CA . GLY G 3 81 ? 4.679 23.161 110.419 1.00 45.30 81 GLY E CA 1
ATOM 4568 C C . GLY G 3 81 ? 4.908 23.861 111.750 1.00 46.52 81 GLY E C 1
ATOM 4569 O O . GLY G 3 81 ? 4.897 25.092 111.823 1.00 39.09 81 GLY E O 1
ATOM 4570 N N . VAL G 3 82 ? 5.108 23.081 112.807 1.00 46.24 82 VAL E N 1
ATOM 4571 C CA . VAL G 3 82 ? 5.348 23.656 114.124 1.00 50.48 82 VAL E CA 1
ATOM 4572 C C . VAL G 3 82 ? 6.817 24.039 114.196 1.00 47.33 82 VAL E C 1
ATOM 4573 O O . VAL G 3 82 ? 7.682 23.176 114.305 1.00 42.29 82 VAL E O 1
ATOM 4577 N N . ILE G 3 83 ? 7.095 25.335 114.122 1.00 51.10 83 ILE E N 1
ATOM 4578 C CA . ILE G 3 83 ? 8.464 25.815 114.171 1.00 55.77 83 ILE E CA 1
ATOM 4579 C C . ILE G 3 83 ? 8.996 25.859 115.597 1.00 62.33 83 ILE E C 1
ATOM 4580 O O . ILE G 3 83 ? 8.256 26.129 116.546 1.00 56.81 83 ILE E O 1
ATOM 4585 N N . GLY G 3 84 ? 10.289 25.582 115.730 1.00 66.37 84 GLY E N 1
ATOM 4586 C CA . GLY G 3 84 ? 10.936 25.617 117.025 1.00 70.72 84 GLY E CA 1
ATOM 4587 C C . GLY G 3 84 ? 10.538 24.520 117.986 1.00 73.70 84 GLY E C 1
ATOM 4588 O O . GLY G 3 84 ? 9.745 23.635 117.657 1.00 71.07 84 GLY E O 1
ATOM 4589 N N . GLY G 3 85 ? 11.104 24.589 119.187 1.00 74.47 85 GLY E N 1
ATOM 4590 C CA . GLY G 3 85 ? 10.812 23.602 120.204 1.00 76.56 85 GLY E CA 1
ATOM 4591 C C . GLY G 3 85 ? 11.938 22.604 120.380 1.00 79.31 85 GLY E C 1
ATOM 4592 O O . GLY G 3 85 ? 13.003 22.731 119.769 1.00 76.80 85 GLY E O 1
ATOM 4593 N N . SER G 3 86 ? 11.695 21.608 121.226 1.00 81.73 86 SER E N 1
ATOM 4594 C CA . SER G 3 86 ? 12.671 20.562 121.504 1.00 83.92 86 SER E CA 1
ATOM 4595 C C . SER G 3 86 ? 11.990 19.443 122.279 1.00 84.86 86 SER E C 1
ATOM 4596 O O . SER G 3 86 ? 10.967 19.660 122.928 1.00 84.47 86 SER E O 1
ATOM 4599 N N . LYS G 3 87 ? 12.561 18.247 122.210 1.00 88.08 87 LYS E N 1
ATOM 4600 C CA . LYS G 3 87 ? 12.006 17.091 122.904 1.00 91.11 87 LYS E CA 1
ATOM 4601 C C . LYS G 3 87 ? 12.705 16.866 124.243 1.00 91.97 87 LYS E C 1
ATOM 4602 O O . LYS G 3 87 ? 13.837 17.306 124.444 1.00 91.62 87 LYS E O 1
ATOM 4608 N N . PRO G 3 88 ? 12.029 16.183 125.182 1.00 93.09 88 PRO E N 1
ATOM 4609 C CA . PRO G 3 88 ? 12.611 15.909 126.498 1.00 93.78 88 PRO E CA 1
ATOM 4610 C C . PRO G 3 88 ? 13.883 15.071 126.380 1.00 95.14 88 PRO E C 1
ATOM 4611 O O . PRO G 3 88 ? 14.030 14.283 125.443 1.00 94.31 88 PRO E O 1
ATOM 4615 N N . LYS G 3 89 ? 14.799 15.249 127.327 1.00 96.37 89 LYS E N 1
ATOM 4616 C CA . LYS G 3 89 ? 16.052 14.502 127.333 1.00 98.30 89 LYS E CA 1
ATOM 4617 C C . LYS G 3 89 ? 16.230 13.734 128.642 1.00 98.18 89 LYS E C 1
ATOM 4618 O O . LYS G 3 89 ? 16.773 12.628 128.653 1.00 99.31 89 LYS E O 1
ATOM 4624 N N . VAL G 3 90 ? 15.767 14.323 129.741 1.00 97.78 90 VAL E N 1
ATOM 4625 C CA . VAL G 3 90 ? 15.865 13.684 131.049 1.00 95.23 90 VAL E CA 1
ATOM 4626 C C . VAL G 3 90 ? 14.478 13.451 131.641 1.00 93.58 90 VAL E C 1
ATOM 4627 O O . VAL G 3 90 ? 14.284 12.545 132.449 1.00 92.63 90 VAL E O 1
ATOM 4631 N N . ALA G 3 91 ? 13.517 14.275 131.233 1.00 92.90 91 ALA E N 1
ATOM 4632 C CA . ALA G 3 91 ? 12.145 14.158 131.715 1.00 93.09 91 ALA E CA 1
ATOM 4633 C C . ALA G 3 91 ? 11.374 13.130 130.885 1.00 93.66 91 ALA E C 1
ATOM 4634 O O . ALA G 3 91 ? 10.332 13.441 130.302 1.00 93.32 91 ALA E O 1
ATOM 4636 N N . THR G 3 92 ? 11.892 11.905 130.844 1.00 93.61 92 THR E N 1
ATOM 4637 C CA . THR G 3 92 ? 11.279 10.818 130.082 1.00 93.19 92 THR E CA 1
ATOM 4638 C C . THR G 3 92 ? 9.951 10.385 130.694 1.00 93.71 92 THR E C 1
ATOM 4639 O O . THR G 3 92 ? 9.615 10.779 131.810 1.00 95.33 92 THR E O 1
ATOM 4643 N N . PRO G 3 93 ? 9.177 9.566 129.964 1.00 93.60 93 PRO E N 1
ATOM 4644 C CA . PRO G 3 93 ? 7.881 9.077 130.446 1.00 93.40 93 PRO E CA 1
ATOM 4645 C C . PRO G 3 93 ? 8.005 8.264 131.732 1.00 94.30 93 PRO E C 1
ATOM 4646 O O . PRO G 3 93 ? 7.237 8.463 132.672 1.00 94.69 93 PRO E O 1
ATOM 4650 N N . LYS G 3 94 ? 8.971 7.350 131.768 1.00 95.11 94 LYS E N 1
ATOM 4651 C CA . LYS G 3 94 ? 9.196 6.513 132.946 1.00 95.64 94 LYS E CA 1
ATOM 4652 C C . LYS G 3 94 ? 9.602 7.357 134.154 1.00 95.01 94 LYS E C 1
ATOM 4653 O O . LYS G 3 94 ? 9.053 7.199 135.246 1.00 94.25 94 LYS E O 1
ATOM 4659 N N . VAL G 3 95 ? 10.569 8.247 133.950 1.00 93.91 95 VAL E N 1
ATOM 4660 C CA . VAL G 3 95 ? 11.054 9.123 135.011 1.00 91.42 95 VAL E CA 1
ATOM 4661 C C . VAL G 3 95 ? 9.912 9.902 135.650 1.00 92.01 95 VAL E C 1
ATOM 4662 O O . VAL G 3 95 ? 9.832 10.009 136.872 1.00 91.62 95 VAL E O 1
ATOM 4666 N N . VAL G 3 96 ? 9.032 10.448 134.816 1.00 91.95 96 VAL E N 1
ATOM 4667 C CA . VAL G 3 96 ? 7.893 11.212 135.305 1.00 93.14 96 VAL E CA 1
ATOM 4668 C C . VAL G 3 96 ? 6.933 10.314 136.076 1.00 93.94 96 VAL E C 1
ATOM 4669 O O . VAL G 3 96 ? 6.360 10.729 137.081 1.00 94.19 96 VAL E O 1
ATOM 4673 N N . GLU G 3 97 ? 6.763 9.083 135.602 1.00 95.44 97 GLU E N 1
ATOM 4674 C CA . GLU G 3 97 ? 5.875 8.129 136.259 1.00 96.72 97 GLU E CA 1
ATOM 4675 C C . GLU G 3 97 ? 6.449 7.730 137.616 1.00 95.51 97 GLU E C 1
ATOM 4676 O O . GLU G 3 97 ? 5.710 7.370 138.532 1.00 95.78 97 GLU E O 1
ATOM 4682 N N . LYS G 3 98 ? 7.771 7.794 137.734 1.00 93.13 98 LYS E N 1
ATOM 4683 C CA . LYS G 3 98 ? 8.458 7.449 138.973 1.00 91.35 98 LYS E CA 1
ATOM 4684 C C . LYS G 3 98 ? 8.381 8.581 139.996 1.00 89.08 98 LYS E C 1
ATOM 4685 O O . LYS G 3 98 ? 8.088 8.353 141.169 1.00 85.25 98 LYS E O 1
ATOM 4691 N N . ILE G 3 99 ? 8.651 9.801 139.545 1.00 87.48 99 ILE E N 1
ATOM 4692 C CA . ILE G 3 99 ? 8.601 10.960 140.421 1.00 86.06 99 ILE E CA 1
ATOM 4693 C C . ILE G 3 99 ? 7.191 11.133 140.975 1.00 86.74 99 ILE E C 1
ATOM 4694 O O . ILE G 3 99 ? 7.015 11.567 142.111 1.00 86.96 99 ILE E O 1
ATOM 4699 N N . ALA G 3 100 ? 6.191 10.784 140.171 1.00 86.93 100 ALA E N 1
ATOM 4700 C CA . ALA G 3 100 ? 4.798 10.897 140.592 1.00 86.94 100 ALA E CA 1
ATOM 4701 C C . ALA G 3 100 ? 4.470 9.866 141.667 1.00 85.58 100 ALA E C 1
ATOM 4702 O O . ALA G 3 100 ? 3.676 10.133 142.565 1.00 84.68 100 ALA E O 1
ATOM 4704 N N . GLU G 3 101 ? 5.077 8.686 141.565 1.00 86.34 101 GLU E N 1
ATOM 4705 C CA . GLU G 3 101 ? 4.862 7.620 142.542 1.00 88.02 101 GLU E CA 1
ATOM 4706 C C . GLU G 3 101 ? 5.453 8.034 143.885 1.00 87.01 101 GLU E C 1
ATOM 4707 O O . GLU G 3 101 ? 4.796 7.949 144.923 1.00 85.29 101 GLU E O 1
ATOM 4713 N N . TYR G 3 102 ? 6.707 8.473 143.851 1.00 84.76 102 TYR E N 1
ATOM 4714 C CA . TYR G 3 102 ? 7.410 8.908 145.050 1.00 81.93 102 TYR E CA 1
ATOM 4715 C C . TYR G 3 102 ? 6.581 9.926 145.821 1.00 80.52 102 TYR E C 1
ATOM 4716 O O . TYR G 3 102 ? 6.395 9.792 147.027 1.00 79.31 102 TYR E O 1
ATOM 4725 N N . LYS G 3 103 ? 6.087 10.942 145.119 1.00 79.84 103 LYS E N 1
ATOM 4726 C CA . LYS G 3 103 ? 5.269 11.976 145.742 1.00 80.58 103 LYS E CA 1
ATOM 4727 C C . LYS G 3 103 ? 3.981 11.392 146.318 1.00 82.33 103 LYS E C 1
ATOM 4728 O O . LYS G 3 103 ? 3.557 11.765 147.412 1.00 79.80 103 LYS E O 1
ATOM 4734 N N . ARG G 3 104 ? 3.356 10.488 145.563 1.00 83.54 104 ARG E N 1
ATOM 4735 C CA . ARG G 3 104 ? 2.145 9.843 146.050 1.00 84.47 104 ARG E CA 1
ATOM 4736 C C . ARG G 3 104 ? 2.400 9.080 147.341 1.00 81.46 104 ARG E C 1
ATOM 4737 O O . ARG G 3 104 ? 1.572 9.022 148.226 1.00 81.53 104 ARG E O 1
ATOM 4745 N N . GLN G 3 105 ? 3.615 8.524 147.424 1.00 78.76 105 GLN E N 1
ATOM 4746 C CA . GLN G 3 105 ? 4.030 7.769 148.603 1.00 78.29 105 GLN E CA 1
ATOM 4747 C C . GLN G 3 105 ? 4.394 8.689 149.763 1.00 74.89 105 GLN E C 1
ATOM 4748 O O . GLN G 3 105 ? 4.063 8.415 150.9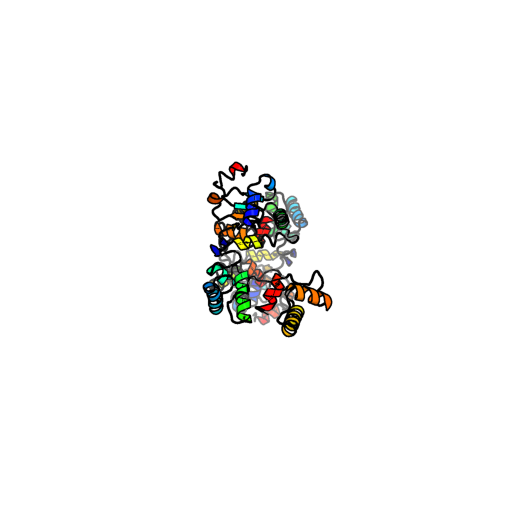15 1.00 70.85 105 GLN E O 1
ATOM 4754 N N . ASN G 3 106 ? 5.087 9.777 149.448 1.00 73.85 106 ASN E N 1
ATOM 4755 C CA . ASN G 3 106 ? 5.513 10.736 150.457 1.00 69.74 106 ASN E CA 1
ATOM 4756 C C . ASN G 3 106 ? 5.354 12.157 149.937 1.00 67.67 106 ASN E C 1
ATOM 4757 O O . ASN G 3 106 ? 6.291 12.725 149.376 1.00 63.73 106 ASN E O 1
ATOM 4762 N N . PRO G 3 107 ? 4.161 12.750 150.116 1.00 66.20 107 PRO E N 1
ATOM 4763 C CA . PRO G 3 107 ? 3.907 14.117 149.651 1.00 65.60 107 PRO E CA 1
ATOM 4764 C C . PRO G 3 107 ? 4.937 15.071 150.238 1.00 64.34 107 PRO E C 1
ATOM 4765 O O . PRO G 3 107 ? 5.231 16.126 149.679 1.00 64.34 107 PRO E O 1
ATOM 4769 N N . THR G 3 108 ? 5.490 14.664 151.372 1.00 64.13 108 THR E N 1
ATOM 4770 C CA . THR G 3 108 ? 6.472 15.448 152.099 1.00 64.31 108 THR E CA 1
ATOM 4771 C C . THR G 3 108 ? 7.918 15.332 151.589 1.00 64.08 108 THR E C 1
ATOM 4772 O O . THR G 3 108 ? 8.718 16.249 151.792 1.00 62.62 108 THR E O 1
ATOM 4776 N N . MET G 3 109 ? 8.248 14.224 150.925 1.00 61.00 109 MET E N 1
ATOM 4777 C CA . MET G 3 109 ? 9.604 14.011 150.410 1.00 58.62 109 MET E CA 1
ATOM 4778 C C . MET G 3 109 ? 10.111 15.228 149.624 1.00 60.76 109 MET E C 1
ATOM 4779 O O . MET G 3 109 ? 9.341 15.884 148.921 1.00 64.29 109 MET E O 1
ATOM 4784 N N . PHE G 3 110 ? 11.402 15.532 149.750 1.00 57.85 110 PHE E N 1
ATOM 4785 C CA . PHE G 3 110 ? 11.998 16.671 149.043 1.00 59.53 110 PHE E CA 1
ATOM 4786 C C . PHE G 3 110 ? 12.516 16.310 147.649 1.00 57.48 110 PHE E C 1
ATOM 4787 O O . PHE G 3 110 ? 12.755 15.142 147.346 1.00 51.99 110 PHE E O 1
ATOM 4795 N N . ALA G 3 111 ? 12.699 17.329 146.812 1.00 56.43 111 ALA E N 1
ATOM 4796 C CA . ALA G 3 111 ? 13.198 17.132 145.454 1.00 58.42 111 ALA E CA 1
ATOM 4797 C C . ALA G 3 111 ? 14.545 16.406 145.447 1.00 57.66 111 ALA E C 1
ATOM 4798 O O . ALA G 3 111 ? 14.688 15.364 144.807 1.00 58.46 111 ALA E O 1
ATOM 4800 N N . TRP G 3 112 ? 15.533 16.942 146.160 1.00 55.88 112 TRP E N 1
ATOM 4801 C CA . TRP G 3 112 ? 16.838 16.294 146.182 1.00 57.46 112 TRP E CA 1
ATOM 4802 C C . TRP G 3 112 ? 16.730 14.885 146.740 1.00 57.50 112 TRP E C 1
ATOM 4803 O O . TRP G 3 112 ? 17.581 14.040 146.466 1.00 57.14 112 TRP E O 1
ATOM 4814 N N . GLU G 3 113 ? 15.684 14.636 147.523 1.00 59.78 113 GLU E N 1
ATOM 4815 C CA . GLU G 3 113 ? 15.462 13.312 148.096 1.00 63.72 113 GLU E CA 1
ATOM 4816 C C . GLU G 3 113 ? 14.862 12.420 147.023 1.00 64.92 113 GLU E C 1
ATOM 4817 O O . GLU G 3 113 ? 15.021 11.199 147.056 1.00 62.01 113 GLU E O 1
ATOM 4823 N N . ILE G 3 114 ? 14.159 13.041 146.080 1.00 66.62 114 ILE E N 1
ATOM 4824 C CA . ILE G 3 114 ? 13.549 12.310 144.981 1.00 70.97 114 ILE E CA 1
ATOM 4825 C C . ILE G 3 114 ? 14.649 11.977 143.981 1.00 74.01 114 ILE E C 1
ATOM 4826 O O . ILE G 3 114 ? 14.611 10.938 143.325 1.00 74.90 114 ILE E O 1
ATOM 4831 N N . ARG G 3 115 ? 15.635 12.861 143.873 1.00 75.90 115 ARG E N 1
ATOM 4832 C CA . ARG G 3 115 ? 16.742 12.619 142.963 1.00 81.50 115 ARG E CA 1
ATOM 4833 C C . ARG G 3 115 ? 17.549 11.423 143.451 1.00 82.32 115 ARG E C 1
ATOM 4834 O O . ARG G 3 115 ? 18.014 10.610 142.654 1.00 82.50 115 ARG E O 1
ATOM 4842 N N . ASP G 3 116 ? 17.711 11.320 144.767 1.00 82.01 116 ASP E N 1
ATOM 4843 C CA . ASP G 3 116 ? 18.481 10.231 145.348 1.00 83.04 116 ASP E CA 1
ATOM 4844 C C . ASP G 3 116 ? 17.854 8.844 145.209 1.00 84.49 116 ASP E C 1
ATOM 4845 O O . ASP G 3 116 ? 18.568 7.878 144.939 1.00 84.16 116 ASP E O 1
ATOM 4850 N N . ARG G 3 117 ? 16.539 8.723 145.390 1.00 85.29 117 ARG E N 1
ATOM 4851 C CA . ARG G 3 117 ? 15.907 7.408 145.253 1.00 86.82 117 ARG E CA 1
ATOM 4852 C C . ARG G 3 117 ? 15.758 7.088 143.772 1.00 86.61 117 ARG E C 1
ATOM 4853 O O . ARG G 3 117 ? 15.746 5.925 143.371 1.00 84.54 117 ARG E O 1
ATOM 4861 N N . LEU G 3 118 ? 15.643 8.138 142.966 1.00 88.43 118 LEU E N 1
ATOM 4862 C CA . LEU G 3 118 ? 15.514 7.994 141.526 1.00 88.88 118 LEU E CA 1
ATOM 4863 C C . LEU G 3 118 ? 16.814 7.356 141.038 1.00 89.69 118 LEU E C 1
ATOM 4864 O O . LEU G 3 118 ? 16.875 6.784 139.952 1.00 90.69 118 LEU E O 1
ATOM 4869 N N . LEU G 3 119 ? 17.850 7.462 141.866 1.00 89.71 119 LEU E N 1
ATOM 4870 C CA . LEU G 3 119 ? 19.159 6.892 141.569 1.00 90.80 119 LEU E CA 1
ATOM 4871 C C . LEU G 3 119 ? 19.285 5.527 142.234 1.00 93.79 119 LEU E C 1
ATOM 4872 O O . LEU G 3 119 ? 19.954 4.632 141.718 1.00 95.71 119 LEU E O 1
ATOM 4877 N N . ALA G 3 120 ? 18.636 5.376 143.384 1.00 96.73 120 ALA E N 1
ATOM 4878 C CA . ALA G 3 120 ? 18.671 4.124 144.131 1.00 98.13 120 ALA E CA 1
ATOM 4879 C C . ALA G 3 120 ? 17.925 3.022 143.390 1.00 99.18 120 ALA E C 1
ATOM 4880 O O . ALA G 3 120 ? 18.516 2.008 143.022 1.00 99.00 120 ALA E O 1
ATOM 4882 N N . GLU G 3 121 ? 16.628 3.218 143.172 1.00 100.92 121 GLU E N 1
ATOM 4883 C CA . GLU G 3 121 ? 15.828 2.225 142.465 1.00 102.28 121 GLU E CA 1
ATOM 4884 C C . GLU G 3 121 ? 16.373 2.069 141.049 1.00 104.25 121 GLU E C 1
ATOM 4885 O O . GLU G 3 121 ? 15.869 1.278 140.250 1.00 104.90 121 GLU E O 1
ATOM 4891 N N . ARG G 3 122 ? 17.410 2.846 140.757 1.00 105.44 122 ARG E N 1
ATOM 4892 C CA . ARG G 3 122 ? 18.086 2.831 139.468 1.00 106.66 122 ARG E CA 1
ATOM 4893 C C . ARG G 3 122 ? 17.208 3.228 138.287 1.00 107.37 122 ARG E C 1
ATOM 4894 O O . ARG G 3 122 ? 17.311 2.644 137.209 1.00 107.96 122 ARG E O 1
ATOM 4902 N N . VAL G 3 123 ? 16.349 4.221 138.487 1.00 108.14 123 VAL E N 1
ATOM 4903 C CA . VAL G 3 123 ? 15.476 4.689 137.418 1.00 107.96 123 VAL E CA 1
ATOM 4904 C C . VAL G 3 123 ? 16.328 5.472 136.426 1.00 108.20 123 VAL E C 1
ATOM 4905 O O . VAL G 3 123 ? 16.171 5.340 135.211 1.00 108.57 123 VAL E O 1
ATOM 4909 N N . CYS G 3 124 ? 17.241 6.279 136.958 1.00 108.75 124 CYS E N 1
ATOM 4910 C CA . CYS G 3 124 ? 18.136 7.083 136.135 1.00 110.13 124 CYS E CA 1
ATOM 4911 C C . CYS G 3 124 ? 19.581 6.883 136.580 1.00 110.12 124 CYS E C 1
ATOM 4912 O O . CYS G 3 124 ? 19.844 6.382 137.672 1.00 110.07 124 CYS E O 1
ATOM 4915 N N . ASP G 3 125 ? 20.515 7.272 135.720 1.00 111.48 125 ASP E N 1
ATOM 4916 C CA . ASP G 3 125 ? 21.937 7.167 136.025 1.00 112.38 125 ASP E CA 1
ATOM 4917 C C . ASP G 3 125 ? 22.384 8.589 136.329 1.00 112.21 125 ASP E C 1
ATOM 4918 O O . ASP G 3 125 ? 21.612 9.525 136.137 1.00 113.43 125 ASP E O 1
ATOM 4923 N N . ASN G 3 126 ? 23.616 8.766 136.796 1.00 111.52 126 ASN E N 1
ATOM 4924 C CA . ASN G 3 126 ? 24.103 10.110 137.106 1.00 110.93 126 ASN E CA 1
ATOM 4925 C C . ASN G 3 126 ? 23.997 11.034 135.898 1.00 110.25 126 ASN E C 1
ATOM 4926 O O . ASN G 3 126 ? 24.032 12.257 136.030 1.00 109.78 126 ASN E O 1
ATOM 4931 N N . ASP G 3 127 ? 23.865 10.436 134.720 1.00 110.03 127 ASP E N 1
ATOM 4932 C CA . ASP G 3 127 ? 23.747 11.193 133.483 1.00 108.51 127 ASP E CA 1
ATOM 4933 C C . ASP G 3 127 ? 22.269 11.433 133.195 1.00 107.02 127 ASP E C 1
ATOM 4934 O O . ASP G 3 127 ? 21.865 12.536 132.831 1.00 106.81 127 ASP E O 1
ATOM 4939 N N . THR G 3 128 ? 21.472 10.383 133.375 1.00 104.84 128 THR E N 1
ATOM 4940 C CA . THR G 3 128 ? 20.033 10.431 133.134 1.00 102.90 128 THR E CA 1
ATOM 4941 C C . THR G 3 128 ? 19.287 11.303 134.145 1.00 100.97 128 THR E C 1
ATOM 4942 O O . THR G 3 128 ? 18.454 12.129 133.768 1.00 101.25 128 THR E O 1
ATOM 4946 N N . VAL G 3 129 ? 19.590 11.113 135.427 1.00 98.58 129 VAL E N 1
ATOM 4947 C CA . VAL G 3 129 ? 18.948 11.863 136.506 1.00 94.10 129 VAL E CA 1
ATOM 4948 C C . VAL G 3 129 ? 18.836 13.363 136.259 1.00 89.59 129 VAL E C 1
ATOM 4949 O O . VAL G 3 129 ? 19.809 14.022 135.896 1.00 89.07 129 VAL E O 1
ATOM 4953 N N . PRO G 3 130 ? 17.632 13.919 136.468 1.00 85.78 130 PRO E N 1
ATOM 4954 C CA . PRO G 3 130 ? 17.334 15.342 136.285 1.00 84.03 130 PRO E CA 1
ATOM 4955 C C . PRO G 3 130 ? 17.932 16.199 137.397 1.00 82.71 130 PRO E C 1
ATOM 4956 O O . PRO G 3 130 ? 18.251 15.700 138.475 1.00 81.83 130 PRO E O 1
ATOM 4960 N N . SER G 3 131 ? 18.085 17.491 137.131 1.00 80.53 131 SER E N 1
ATOM 4961 C CA . SER G 3 131 ? 18.611 18.397 138.139 1.00 79.08 131 SER E CA 1
ATOM 4962 C C . SER G 3 131 ? 17.452 18.646 139.091 1.00 79.33 131 SER E C 1
ATOM 4963 O O . SER G 3 131 ? 16.319 18.250 138.808 1.00 78.09 131 SER E O 1
ATOM 4966 N N . VAL G 3 132 ? 17.725 19.302 140.212 1.00 78.14 132 VAL E N 1
ATOM 4967 C CA . VAL G 3 132 ? 16.677 19.580 141.184 1.00 78.41 132 VAL E CA 1
ATOM 4968 C C . VAL G 3 132 ? 15.572 20.439 140.579 1.00 77.86 132 VAL E C 1
ATOM 4969 O O . VAL G 3 132 ? 14.389 20.225 140.846 1.00 76.76 132 VAL E O 1
ATOM 4973 N N . SER G 3 133 ? 15.965 21.414 139.766 1.00 78.00 133 SER E N 1
ATOM 4974 C CA . SER G 3 133 ? 15.002 22.298 139.121 1.00 78.03 133 SER E CA 1
ATOM 4975 C C . SER G 3 133 ? 14.003 21.466 138.330 1.00 76.93 133 SER E C 1
ATOM 4976 O O . SER G 3 133 ? 12.798 21.533 138.563 1.00 74.71 133 SER E O 1
ATOM 4979 N N . SER G 3 134 ? 14.521 20.677 137.396 1.00 78.30 134 SER E N 1
ATOM 4980 C CA . SER G 3 134 ? 13.693 19.825 136.558 1.00 78.91 134 SER E CA 1
ATOM 4981 C C . SER G 3 134 ? 12.716 19.022 137.399 1.00 78.21 134 SER E C 1
ATOM 4982 O O . SER G 3 134 ? 11.523 18.981 137.105 1.00 78.49 134 SER E O 1
ATOM 4985 N N . ILE G 3 135 ? 13.227 18.391 138.451 1.00 78.09 135 ILE E N 1
ATOM 4986 C CA . ILE G 3 135 ? 12.394 17.577 139.327 1.00 78.58 135 ILE E CA 1
ATOM 4987 C C . ILE G 3 135 ? 11.201 18.349 139.874 1.00 79.73 135 ILE E C 1
ATOM 4988 O O . ILE G 3 135 ? 10.095 17.813 139.957 1.00 80.49 135 ILE E O 1
ATOM 4993 N N . ASN G 3 136 ? 11.421 19.603 140.254 1.00 80.40 136 ASN E N 1
ATOM 4994 C CA . ASN G 3 136 ? 10.328 20.418 140.766 1.00 82.07 136 ASN E CA 1
ATOM 4995 C C . ASN G 3 136 ? 9.389 20.806 139.628 1.00 82.99 136 ASN E C 1
ATOM 4996 O O . ASN G 3 136 ? 8.189 20.974 139.846 1.00 81.82 136 ASN E O 1
ATOM 5001 N N . ARG G 3 137 ? 9.936 20.963 138.420 1.00 84.24 137 ARG E N 1
ATOM 5002 C CA . ARG G 3 137 ? 9.118 21.285 137.249 1.00 84.42 137 ARG E CA 1
ATOM 5003 C C . ARG G 3 137 ? 8.220 20.088 136.992 1.00 83.86 137 ARG E C 1
ATOM 5004 O O . ARG G 3 137 ? 6.997 20.205 136.927 1.00 83.56 137 ARG E O 1
ATOM 5012 N N . ILE G 3 138 ? 8.858 18.931 136.857 1.00 84.23 138 ILE E N 1
ATOM 5013 C CA . ILE G 3 138 ? 8.168 17.681 136.591 1.00 84.99 138 ILE E CA 1
ATOM 5014 C C . ILE G 3 138 ? 7.049 17.438 137.586 1.00 87.05 138 ILE E C 1
ATOM 5015 O O . ILE G 3 138 ? 6.186 16.595 137.360 1.00 90.07 138 ILE E O 1
ATOM 5020 N N . ILE G 3 139 ? 7.049 18.182 138.686 1.00 87.91 139 ILE E N 1
ATOM 5021 C CA . ILE G 3 139 ? 6.004 17.994 139.678 1.00 90.16 139 ILE E CA 1
ATOM 5022 C C . ILE G 3 139 ? 4.798 18.913 139.512 1.00 91.87 139 ILE E C 1
ATOM 5023 O O . ILE G 3 139 ? 3.682 18.512 139.842 1.00 90.64 139 ILE E O 1
ATOM 5028 N N . ARG G 3 140 ? 4.998 20.134 139.014 1.00 94.72 140 ARG E N 1
ATOM 5029 C CA . ARG G 3 140 ? 3.857 21.023 138.830 1.00 97.73 140 ARG E CA 1
ATOM 5030 C C . ARG G 3 140 ? 3.285 21.097 137.417 1.00 100.36 140 ARG E C 1
ATOM 5031 O O . ARG G 3 140 ? 2.338 21.848 137.168 1.00 101.17 140 ARG E O 1
ATOM 5039 N N . THR G 3 141 ? 3.863 20.338 136.489 1.00 103.44 141 THR E N 1
ATOM 5040 C CA . THR G 3 141 ? 3.299 20.240 135.142 1.00 106.63 141 THR E CA 1
ATOM 5041 C C . THR G 3 141 ? 3.738 18.920 134.540 1.00 108.11 141 THR E C 1
ATOM 5042 O O . THR G 3 141 ? 4.452 18.828 133.544 1.00 108.99 141 THR E O 1
ATOM 5046 N N . LYS G 3 142 ? 3.336 17.888 135.264 1.00 110.28 142 LYS E N 1
ATOM 5047 C CA . LYS G 3 142 ? 3.537 16.477 134.929 1.00 113.05 142 LYS E CA 1
ATOM 5048 C C . LYS G 3 142 ? 2.015 16.233 135.013 1.00 114.80 142 LYS E C 1
ATOM 5049 O O . LYS G 3 142 ? 1.363 15.359 134.346 1.00 115.45 142 LYS E O 1
ATOM 5055 N N . PRO H 4 4 ? 26.848 32.000 101.067 1.00 54.38 334 PRO F N 1
ATOM 5056 C CA . PRO H 4 4 ? 26.214 31.329 99.895 1.00 50.34 334 PRO F CA 1
ATOM 5057 C C . PRO H 4 4 ? 26.116 32.290 98.701 1.00 46.68 334 PRO F C 1
ATOM 5058 O O . PRO H 4 4 ? 25.073 32.907 98.450 1.00 41.44 334 PRO F O 1
ATOM 5060 N N . ILE H 4 5 ? 27.220 32.411 97.972 1.00 39.36 335 ILE F N 1
ATOM 5061 C CA . ILE H 4 5 ? 27.289 33.286 96.812 1.00 34.33 335 ILE F CA 1
ATOM 5062 C C . ILE H 4 5 ? 26.364 32.805 95.694 1.00 28.98 335 ILE F C 1
ATOM 5063 O O . ILE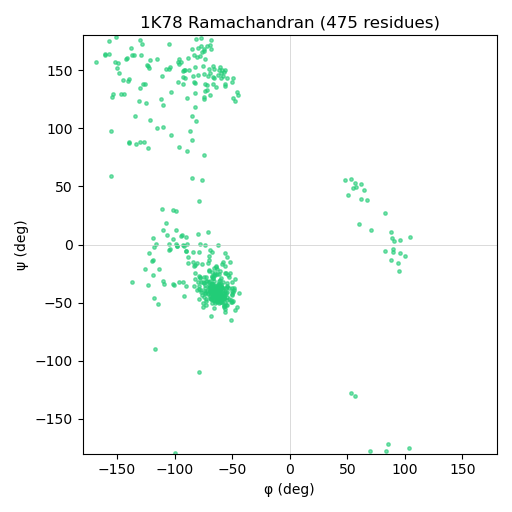 H 4 5 ? 26.192 31.606 95.481 1.00 25.99 335 ILE F O 1
ATOM 5068 N N . GLN H 4 6 ? 25.761 33.757 94.993 1.00 26.24 336 GLN F N 1
ATOM 5069 C CA . GLN H 4 6 ? 24.855 33.447 93.898 1.00 24.93 336 GLN F CA 1
ATOM 5070 C C . GLN H 4 6 ? 25.621 33.375 92.580 1.00 22.67 336 GLN F C 1
ATOM 5071 O O . GLN H 4 6 ? 26.632 34.053 92.403 1.00 17.64 336 GLN F O 1
ATOM 5077 N N . LEU H 4 7 ? 25.134 32.557 91.652 1.00 16.15 337 LEU F N 1
ATOM 5078 C CA . LEU H 4 7 ? 25.818 32.378 90.387 1.00 18.34 337 LEU F CA 1
ATOM 5079 C C . LEU H 4 7 ? 26.177 33.663 89.652 1.00 19.12 337 LEU F C 1
ATOM 5080 O O . LEU H 4 7 ? 27.312 33.811 89.209 1.00 17.79 337 LEU F O 1
ATOM 5085 N N . TRP H 4 8 ? 25.233 34.591 89.525 1.00 18.05 338 TRP F N 1
ATOM 5086 C CA . TRP H 4 8 ? 25.534 35.826 88.809 1.00 21.38 338 TRP F CA 1
ATOM 5087 C C . TRP H 4 8 ? 26.649 36.621 89.489 1.00 14.94 338 TRP F C 1
ATOM 5088 O O . TRP H 4 8 ? 27.439 37.265 88.812 1.00 18.71 338 TRP F O 1
ATOM 5099 N N . GLN H 4 9 ? 26.714 36.568 90.819 1.00 14.56 339 GLN F N 1
ATOM 5100 C CA . GLN H 4 9 ? 27.768 37.270 91.560 1.00 18.44 339 GLN F CA 1
ATOM 5101 C C . GLN H 4 9 ? 29.122 36.578 91.330 1.00 23.65 339 GLN F C 1
ATOM 5102 O O . GLN H 4 9 ? 30.150 37.235 91.144 1.00 22.53 339 GLN F O 1
ATOM 5108 N N . PHE H 4 10 ? 29.118 35.251 91.349 1.00 21.98 340 PHE F N 1
ATOM 5109 C CA . PHE H 4 10 ? 30.339 34.486 91.109 1.00 20.61 340 PHE F CA 1
ATOM 5110 C C . PHE H 4 10 ? 30.921 34.878 89.757 1.00 18.68 340 PHE F C 1
ATOM 5111 O O . PHE H 4 10 ? 32.101 35.197 89.654 1.00 20.48 340 PHE F O 1
ATOM 5119 N N . LEU H 4 11 ? 30.097 34.838 88.714 1.00 21.05 341 LEU F N 1
ATOM 5120 C CA . LEU H 4 11 ? 30.568 35.198 87.371 1.00 22.34 341 LEU F CA 1
ATOM 5121 C C . LEU H 4 11 ? 31.145 36.616 87.356 1.00 24.77 341 LEU F C 1
ATOM 5122 O O . LEU H 4 11 ? 32.184 36.867 86.737 1.00 16.79 341 LEU F O 1
ATOM 5127 N N . LEU H 4 12 ? 30.467 37.528 88.057 1.00 23.24 342 LEU F N 1
ATOM 5128 C CA . LEU H 4 12 ? 30.886 38.920 88.149 1.00 26.20 342 LEU F CA 1
ATOM 5129 C C . LEU H 4 12 ? 32.259 39.027 88.807 1.00 28.56 342 LEU F C 1
ATOM 5130 O O . LEU H 4 12 ? 33.085 39.844 88.396 1.00 28.58 342 LEU F O 1
ATOM 5135 N N . GLU H 4 13 ? 32.507 38.204 89.822 1.00 25.18 343 GLU F N 1
ATOM 5136 C CA . GLU H 4 13 ? 33.797 38.208 90.505 1.00 26.24 343 GLU F CA 1
ATOM 5137 C C . GLU H 4 13 ? 34.871 37.785 89.525 1.00 25.67 343 GLU F C 1
ATOM 5138 O O . GLU H 4 13 ? 35.961 38.345 89.494 1.00 26.56 343 GLU F O 1
ATOM 5144 N N . LEU H 4 14 ? 34.561 36.770 88.737 1.00 21.29 344 LEU F N 1
ATOM 5145 C CA . LEU H 4 14 ? 35.495 36.265 87.742 1.00 25.21 344 LEU F CA 1
ATOM 5146 C C . LEU H 4 14 ? 35.775 37.343 86.685 1.00 27.16 344 LEU F C 1
ATOM 5147 O O . LEU H 4 14 ? 36.924 37.559 86.279 1.00 26.87 344 LEU F O 1
ATOM 5152 N N . LEU H 4 15 ? 34.708 38.008 86.251 1.00 22.75 345 LEU F N 1
ATOM 5153 C CA . LEU H 4 15 ? 34.777 39.047 85.228 1.00 25.83 345 LEU F CA 1
ATOM 5154 C C . LEU H 4 15 ? 35.555 40.311 85.619 1.00 23.36 345 LEU F C 1
ATOM 5155 O O . LEU H 4 15 ? 35.959 41.074 84.748 1.00 23.57 345 LEU F O 1
ATOM 5160 N N . THR H 4 16 ? 35.735 40.553 86.914 1.00 21.65 346 THR F N 1
ATOM 5161 C CA . THR H 4 16 ? 36.476 41.736 87.367 1.00 29.92 346 THR F CA 1
ATOM 5162 C C . THR H 4 16 ? 37.856 41.353 87.928 1.00 31.18 346 THR F C 1
ATOM 5163 O O . THR H 4 16 ? 38.478 42.122 88.655 1.00 34.36 346 THR F O 1
ATOM 5167 N N . ASP H 4 17 ? 38.319 40.156 87.579 1.00 35.67 347 ASP F N 1
ATOM 5168 C CA . ASP H 4 17 ? 39.618 39.637 88.017 1.00 34.99 347 ASP F CA 1
ATOM 5169 C C . ASP H 4 17 ? 40.406 39.351 86.735 1.00 32.12 347 ASP F C 1
ATOM 5170 O O . ASP H 4 17 ? 40.094 38.394 86.031 1.00 27.26 347 ASP F O 1
ATOM 5175 N N . LYS H 4 18 ? 41.409 40.176 86.423 1.00 33.72 348 LYS F N 1
ATOM 5176 C CA . LYS H 4 18 ? 42.215 39.995 85.205 1.00 36.52 348 LYS F CA 1
ATOM 5177 C C . LYS H 4 18 ? 42.833 38.606 85.022 1.00 32.05 348 LYS F C 1
ATOM 5178 O O . LYS H 4 18 ? 43.090 38.175 83.896 1.00 32.69 348 LYS F O 1
ATOM 5184 N N . SER H 4 19 ? 43.071 37.893 86.112 1.00 28.05 349 SER F N 1
ATOM 5185 C CA . SER H 4 19 ? 43.671 36.568 85.984 1.00 37.46 349 SER F CA 1
ATOM 5186 C C . SER H 4 19 ? 42.739 35.515 85.370 1.00 39.02 349 SER F C 1
ATOM 5187 O O . SER H 4 19 ? 43.194 34.443 84.960 1.00 38.59 349 SER F O 1
ATOM 5190 N N . CYS H 4 20 ? 41.446 35.820 85.281 1.00 35.67 350 CYS F N 1
ATOM 5191 C CA . CYS H 4 20 ? 40.480 34.865 84.732 1.00 32.07 350 CYS F CA 1
ATOM 5192 C C . CYS H 4 20 ? 40.069 35.140 83.296 1.00 34.08 350 CYS F C 1
ATOM 5193 O O . CYS H 4 20 ? 39.206 34.444 82.752 1.00 35.50 350 CYS F O 1
ATOM 5196 N N . GLN H 4 21 ? 40.680 36.137 82.671 1.00 24.69 351 GLN F N 1
ATOM 5197 C CA . GLN H 4 21 ? 40.281 36.493 81.321 1.00 26.42 351 GLN F CA 1
ATOM 5198 C C . GLN H 4 21 ? 40.509 35.433 80.270 1.00 28.13 351 GLN F C 1
ATOM 5199 O O . GLN H 4 21 ? 39.894 35.483 79.207 1.00 30.90 351 GLN F O 1
ATOM 5205 N N . SER H 4 22 ? 41.364 34.457 80.551 1.00 27.11 352 SER F N 1
ATOM 5206 C CA . SER H 4 22 ? 41.598 33.416 79.558 1.00 30.06 352 SER F CA 1
ATOM 5207 C C . SER H 4 22 ? 40.389 32.501 79.383 1.00 29.11 352 SER F C 1
ATOM 5208 O O . SER H 4 22 ? 40.244 31.887 78.335 1.00 34.25 352 SER F O 1
ATOM 5211 N N . PHE H 4 23 ? 39.518 32.416 80.388 1.00 27.77 353 PHE F N 1
ATOM 5212 C CA . PHE H 4 23 ? 38.344 31.549 80.269 1.00 29.94 353 PHE F CA 1
ATOM 5213 C C . PHE H 4 23 ? 36.985 32.239 80.360 1.00 28.47 353 PHE F C 1
ATOM 5214 O O . PHE H 4 23 ? 35.956 31.642 80.036 1.00 30.40 353 PHE F O 1
ATOM 5222 N N . ILE H 4 24 ? 36.978 33.490 80.803 1.00 24.81 354 ILE F N 1
ATOM 5223 C CA . ILE H 4 24 ? 35.748 34.272 80.852 1.00 21.95 354 ILE F CA 1
ATOM 5224 C C . ILE H 4 24 ? 36.113 35.765 80.752 1.00 27.95 354 ILE F C 1
ATOM 5225 O O . ILE H 4 24 ? 36.997 36.235 81.473 1.00 25.56 354 ILE F O 1
ATOM 5230 N N . SER H 4 25 ? 35.456 36.498 79.844 1.00 19.31 355 SER F N 1
ATOM 5231 C CA . SER H 4 25 ? 35.744 37.922 79.679 1.00 24.92 355 SER F CA 1
ATOM 5232 C C . SER H 4 25 ? 34.615 38.755 79.052 1.00 22.62 355 SER F C 1
ATOM 5233 O O . SER H 4 25 ? 33.669 38.213 78.471 1.00 21.58 355 SER F O 1
ATOM 5236 N N . TRP H 4 26 ? 34.715 40.075 79.190 1.00 17.33 356 TRP F N 1
ATOM 5237 C CA . TRP H 4 26 ? 33.729 40.992 78.604 1.00 19.91 356 TRP F CA 1
ATOM 5238 C C . TRP H 4 26 ? 33.974 41.056 77.088 1.00 21.12 356 TRP F C 1
ATOM 5239 O O . TRP H 4 26 ? 35.114 40.954 76.647 1.00 24.50 356 TRP F O 1
ATOM 5250 N N . THR H 4 27 ? 32.923 41.229 76.287 1.00 20.47 357 THR F N 1
ATOM 5251 C CA . THR H 4 27 ? 33.108 41.292 74.838 1.00 22.16 357 THR F CA 1
ATOM 5252 C C . THR H 4 27 ? 33.379 42.724 74.383 1.00 24.68 357 THR F C 1
ATOM 5253 O O . THR H 4 27 ? 33.742 42.956 73.236 1.00 27.33 357 THR F O 1
ATOM 5257 N N . GLY H 4 28 ? 33.184 43.687 75.273 1.00 24.02 358 GLY F N 1
ATOM 5258 C CA . GLY H 4 28 ? 33.407 45.072 74.896 1.00 30.46 358 GLY F CA 1
ATOM 5259 C C . GLY H 4 28 ? 32.105 45.788 74.580 1.00 34.40 358 GLY F C 1
ATOM 5260 O O . GLY H 4 28 ? 32.077 47.012 74.419 1.00 31.06 358 GLY F O 1
ATOM 5261 N N . ASP H 4 29 ? 31.018 45.029 74.488 1.00 31.91 359 ASP F N 1
ATOM 5262 C CA . ASP H 4 29 ? 29.717 45.622 74.210 1.00 28.34 359 ASP F CA 1
ATOM 5263 C C . ASP H 4 29 ? 28.888 45.693 75.493 1.00 27.49 359 ASP F C 1
ATOM 5264 O O . ASP H 4 29 ? 28.231 44.722 75.883 1.00 29.13 359 ASP F O 1
ATOM 5269 N N . GLY H 4 30 ? 28.945 46.842 76.160 1.00 21.95 360 GLY F N 1
ATOM 5270 C CA . GLY H 4 30 ? 28.182 47.025 77.387 1.00 19.23 360 GLY F CA 1
ATOM 5271 C C . GLY H 4 30 ? 28.506 45.977 78.438 1.00 23.96 360 GLY F C 1
ATOM 5272 O O . GLY H 4 30 ? 29.682 45.744 78.712 1.00 19.57 360 GLY F O 1
ATOM 5273 N N . TRP H 4 31 ? 27.485 45.337 79.019 1.00 19.00 361 TRP F N 1
ATOM 5274 C CA . TRP H 4 31 ? 27.729 44.320 80.042 1.00 19.29 361 TRP F CA 1
ATOM 5275 C C . TRP H 4 31 ? 27.652 42.911 79.461 1.00 19.33 361 TRP F C 1
ATOM 5276 O O . TRP H 4 31 ? 27.295 41.953 80.157 1.00 20.12 361 TRP F O 1
ATOM 5287 N N . GLU H 4 32 ? 27.976 42.786 78.180 1.00 17.34 362 GLU F N 1
ATOM 5288 C CA . GLU H 4 32 ? 27.947 41.485 77.528 1.00 18.71 362 GLU F CA 1
ATOM 5289 C C . GLU H 4 32 ? 29.250 40.764 77.843 1.00 23.38 362 GLU F C 1
ATOM 5290 O O . GLU H 4 32 ? 30.319 41.374 77.856 1.00 21.77 362 GLU F O 1
ATOM 5296 N N . PHE H 4 33 ? 29.164 39.470 78.116 1.00 19.83 363 PHE F N 1
ATOM 5297 C CA . PHE H 4 33 ? 30.361 38.704 78.416 1.00 18.10 363 PHE F CA 1
ATOM 5298 C C . PHE H 4 33 ? 30.335 37.352 77.722 1.00 24.73 363 PHE F C 1
ATOM 5299 O O . PHE H 4 33 ? 29.300 36.932 77.197 1.00 22.31 363 PHE F O 1
ATOM 5307 N N . LYS H 4 34 ? 31.470 36.663 77.751 1.00 22.39 364 LYS F N 1
ATOM 5308 C CA . LYS H 4 34 ? 31.595 35.383 77.081 1.00 23.06 364 LYS F CA 1
ATOM 5309 C C . LYS H 4 34 ? 32.376 34.362 77.869 1.00 25.24 364 LYS F C 1
ATOM 5310 O O . LYS H 4 34 ? 33.362 34.696 78.521 1.00 24.78 364 LYS F O 1
ATOM 5316 N N . LEU H 4 35 ? 31.934 33.108 77.792 1.00 23.02 365 LEU F N 1
ATOM 5317 C CA . LEU H 4 35 ? 32.598 32.022 78.488 1.00 24.41 365 LEU F CA 1
ATOM 5318 C C . LEU H 4 35 ? 33.542 31.341 77.494 1.00 25.06 365 LEU F C 1
ATOM 5319 O O . LEU H 4 35 ? 33.186 30.352 76.858 1.00 25.69 365 LEU F O 1
ATOM 5324 N N . SER H 4 36 ? 34.739 31.897 77.354 1.00 25.18 366 SER F N 1
ATOM 5325 C CA . SER H 4 36 ? 35.743 31.359 76.437 1.00 31.71 366 SER F CA 1
ATOM 5326 C C . SER H 4 36 ? 35.904 29.859 76.621 1.00 28.80 366 SER F C 1
ATOM 5327 O O . SER H 4 36 ? 36.081 29.129 75.657 1.00 35.41 366 SER F O 1
ATOM 5330 N N . ASP H 4 37 ? 35.861 29.405 77.868 1.00 28.01 367 ASP F N 1
ATOM 5331 C CA . ASP H 4 37 ? 35.961 27.977 78.168 1.00 27.89 367 ASP F CA 1
ATOM 5332 C C . ASP H 4 37 ? 34.846 27.702 79.172 1.00 23.54 367 ASP F C 1
ATOM 5333 O O . ASP H 4 37 ? 35.052 27.759 80.385 1.00 20.80 367 ASP F O 1
ATOM 5338 N N . PRO H 4 38 ? 33.637 27.423 78.670 1.00 23.45 368 PRO F N 1
ATOM 5339 C CA . PRO H 4 38 ? 32.482 27.150 79.532 1.00 23.96 368 PRO F CA 1
ATOM 5340 C C . PRO H 4 38 ? 32.702 26.036 80.553 1.00 22.97 368 PRO F C 1
ATOM 5341 O O . PRO H 4 38 ? 32.188 26.099 81.673 1.00 25.53 368 PRO F O 1
ATOM 5345 N N . ASP H 4 39 ? 33.489 25.031 80.188 1.00 21.76 369 ASP F N 1
ATOM 5346 C CA . ASP H 4 39 ? 33.728 23.922 81.096 1.00 18.65 369 ASP F CA 1
ATOM 5347 C C . ASP H 4 39 ? 34.592 24.308 82.288 1.00 23.42 369 ASP F C 1
ATOM 5348 O O . ASP H 4 39 ? 34.367 23.833 83.400 1.00 24.69 369 ASP F O 1
ATOM 5353 N N . GLU H 4 40 ? 35.576 25.174 82.076 1.00 21.34 370 GLU F N 1
ATOM 5354 C CA . GLU H 4 40 ? 36.401 25.612 83.189 1.00 22.45 370 GLU F CA 1
ATOM 5355 C C . GLU H 4 40 ? 35.537 26.464 84.122 1.00 20.68 370 GLU F C 1
ATOM 5356 O O . GLU H 4 40 ? 35.683 26.405 85.349 1.00 26.55 370 GLU F O 1
ATOM 5362 N N . VAL H 4 41 ? 34.631 27.257 83.555 1.00 19.64 371 VAL F N 1
ATOM 5363 C CA . VAL H 4 41 ? 33.766 28.088 84.393 1.00 17.48 371 VAL F CA 1
ATOM 5364 C C . VAL H 4 41 ? 32.872 27.199 85.258 1.00 12.65 371 VAL F C 1
ATOM 5365 O O . VAL H 4 41 ? 32.687 27.445 86.445 1.00 19.09 371 VAL F O 1
ATOM 5369 N N . ALA H 4 42 ? 32.321 26.159 84.651 1.00 15.58 372 ALA F N 1
ATOM 5370 C CA . ALA H 4 42 ? 31.448 25.255 85.380 1.00 15.37 372 ALA F CA 1
ATOM 5371 C C . ALA H 4 42 ? 32.276 24.571 86.465 1.00 17.90 372 ALA F C 1
ATOM 5372 O O . ALA H 4 42 ? 31.836 24.429 87.600 1.00 18.63 372 ALA F O 1
ATOM 5374 N N . ARG H 4 43 ? 33.499 24.180 86.122 1.00 18.58 373 ARG F N 1
ATOM 5375 C CA . ARG H 4 43 ? 34.363 23.523 87.098 1.00 21.80 373 ARG F CA 1
ATOM 5376 C C . ARG H 4 43 ? 34.524 24.424 88.336 1.00 22.67 373 ARG F C 1
ATOM 5377 O O . ARG H 4 43 ? 34.315 23.994 89.467 1.00 23.74 373 ARG F O 1
ATOM 5385 N N . ARG H 4 44 ? 34.870 25.687 88.130 1.00 21.48 374 ARG F N 1
ATOM 5386 C CA . ARG H 4 44 ? 35.062 26.583 89.272 1.00 21.04 374 ARG F CA 1
ATOM 5387 C C . ARG H 4 44 ? 33.783 26.874 90.036 1.00 23.12 374 ARG F C 1
ATOM 5388 O O . ARG H 4 44 ? 33.803 27.052 91.257 1.00 23.52 374 ARG F O 1
ATOM 5396 N N . TRP H 4 45 ? 32.661 26.932 89.330 1.00 24.74 375 TRP F N 1
ATOM 5397 C CA . TRP H 4 45 ? 31.400 27.170 90.018 1.00 21.59 375 TRP F CA 1
ATOM 5398 C C . TRP H 4 45 ? 31.183 25.965 90.949 1.00 21.40 375 TRP F C 1
ATOM 5399 O O . TRP H 4 45 ? 30.840 26.131 92.118 1.00 23.14 375 TRP F O 1
ATOM 5410 N N . GLY H 4 46 ? 31.397 24.759 90.427 1.00 26.01 376 GLY F N 1
ATOM 5411 C CA . GLY H 4 46 ? 31.203 23.557 91.231 1.00 30.17 376 GLY F CA 1
ATOM 5412 C C . GLY H 4 46 ? 32.119 23.531 92.443 1.00 31.73 376 GLY F C 1
ATOM 5413 O O . GLY H 4 46 ? 31.717 23.193 93.555 1.00 29.96 376 GLY F O 1
ATOM 5414 N N . LYS H 4 47 ? 33.372 23.894 92.224 1.00 29.61 377 LYS F N 1
ATOM 5415 C CA . LYS H 4 47 ? 34.349 23.937 93.301 1.00 37.13 377 LYS F CA 1
ATOM 5416 C C . LYS H 4 47 ? 33.879 24.955 94.351 1.00 39.62 377 LYS F C 1
ATOM 5417 O O . LYS H 4 47 ? 33.861 24.682 95.556 1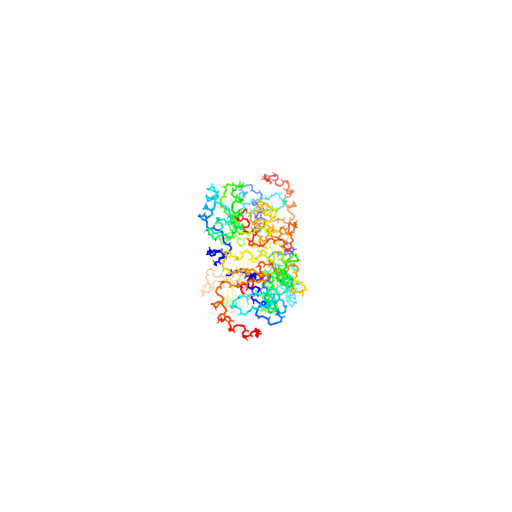.00 34.19 377 LYS F O 1
ATOM 5423 N N A ARG H 4 48 ? 33.487 26.130 93.874 0.50 38.99 378 ARG F N 1
ATOM 5424 N N B ARG H 4 48 ? 33.485 26.130 93.880 0.50 39.10 378 ARG F N 1
ATOM 5425 C CA A ARG H 4 48 ? 33.023 27.198 94.747 0.50 37.90 378 ARG F CA 1
ATOM 5426 C CA B ARG H 4 48 ? 33.024 27.192 94.764 0.50 38.20 378 ARG F CA 1
ATOM 5427 C C A ARG H 4 48 ? 31.825 26.796 95.610 0.50 35.95 378 ARG F C 1
ATOM 5428 C C B ARG H 4 48 ? 31.831 26.777 95.623 0.50 36.12 378 ARG F C 1
ATOM 5429 O O A ARG H 4 48 ? 31.744 27.169 96.778 0.50 33.26 378 ARG F O 1
ATOM 5430 O O B ARG H 4 48 ? 31.756 27.123 96.801 0.50 33.66 378 ARG F O 1
ATOM 5445 N N . LYS H 4 49 ? 30.894 26.043 95.035 1.00 31.22 379 LYS F N 1
ATOM 5446 C CA . LYS H 4 49 ? 29.709 25.609 95.776 1.00 34.70 379 LYS F CA 1
ATOM 5447 C C . LYS H 4 49 ? 29.826 24.184 96.364 1.00 40.76 379 LYS F C 1
ATOM 5448 O O . LYS H 4 49 ? 28.868 23.661 96.935 1.00 37.26 379 LYS F O 1
ATOM 5454 N N . ASN H 4 50 ? 30.999 23.568 96.231 1.00 43.24 380 ASN F N 1
ATOM 5455 C CA . ASN H 4 50 ? 31.222 22.198 96.704 1.00 45.62 380 ASN F CA 1
ATOM 5456 C C . ASN H 4 50 ? 30.211 21.237 96.069 1.00 43.84 380 ASN F C 1
ATOM 5457 O O . ASN H 4 50 ? 29.514 20.494 96.758 1.00 42.95 380 ASN F O 1
ATOM 5462 N N . LYS H 4 51 ? 30.130 21.271 94.745 1.00 41.14 381 LYS F N 1
ATOM 5463 C CA . LYS H 4 51 ? 29.227 20.410 94.000 1.00 36.49 381 LYS F CA 1
ATOM 5464 C C . LYS H 4 51 ? 30.077 19.699 92.961 1.00 40.67 381 LYS F C 1
ATOM 5465 O O . LYS H 4 51 ? 30.220 20.173 91.837 1.00 40.46 381 LYS F O 1
ATOM 5471 N N . PRO H 4 52 ? 30.649 18.541 93.324 1.00 43.38 382 PRO F N 1
ATOM 5472 C CA . PRO H 4 52 ? 31.496 17.777 92.406 1.00 42.00 382 PRO F CA 1
ATOM 5473 C C . PRO H 4 52 ? 30.851 17.400 91.079 1.00 41.16 382 PRO F C 1
ATOM 5474 O O . PRO H 4 52 ? 31.550 17.189 90.089 1.00 43.55 382 PRO F O 1
ATOM 5478 N N . LYS H 4 53 ? 29.526 17.323 91.046 1.00 35.05 383 LYS F N 1
ATOM 5479 C CA . LYS H 4 53 ? 28.849 16.945 89.814 1.00 35.11 383 LYS F CA 1
ATOM 5480 C C . LYS H 4 53 ? 28.482 18.090 88.873 1.00 32.48 383 LYS F C 1
ATOM 5481 O O . LYS H 4 53 ? 27.903 17.852 87.814 1.00 27.36 383 LYS F O 1
ATOM 5487 N N . MET H 4 54 ? 28.810 19.321 89.244 1.00 31.38 384 MET F N 1
ATOM 5488 C CA . MET H 4 54 ? 28.486 20.459 88.384 1.00 34.29 384 MET F CA 1
ATOM 5489 C C . MET H 4 54 ? 29.170 20.283 87.035 1.00 29.60 384 MET F C 1
ATOM 5490 O O . MET H 4 54 ? 30.285 19.762 86.942 1.00 31.85 384 MET F O 1
ATOM 5495 N N . ASN H 4 55 ? 28.477 20.691 85.984 1.00 23.02 385 ASN F N 1
ATOM 5496 C CA . ASN H 4 55 ? 29.001 20.601 84.631 1.00 20.60 385 ASN F CA 1
ATOM 5497 C C . ASN H 4 55 ? 28.360 21.737 83.866 1.00 20.01 385 ASN F C 1
ATOM 5498 O O . ASN H 4 55 ? 27.529 22.473 84.414 1.00 20.51 385 ASN F O 1
ATOM 5503 N N . TYR H 4 56 ? 28.717 21.867 82.597 1.00 25.52 386 TYR F N 1
ATOM 5504 C CA . TYR H 4 56 ? 28.205 22.942 81.762 1.00 25.72 386 TYR F CA 1
ATOM 5505 C C . TYR H 4 56 ? 26.690 22.920 81.569 1.00 23.76 386 TYR F C 1
ATOM 5506 O O . TYR H 4 56 ? 26.040 23.974 81.522 1.00 19.36 386 TYR F O 1
ATOM 5515 N N . GLU H 4 57 ? 26.118 21.731 81.447 1.00 21.50 387 GLU F N 1
ATOM 5516 C CA . GLU H 4 57 ? 24.673 21.637 81.263 1.00 24.74 387 GLU F CA 1
ATOM 5517 C C . GLU H 4 57 ? 23.940 22.242 82.460 1.00 22.54 387 GLU F C 1
ATOM 5518 O O . GLU H 4 57 ? 22.952 22.951 82.299 1.00 24.38 387 GLU F O 1
ATOM 5524 N N . LYS H 4 58 ? 24.422 21.984 83.668 1.00 19.31 388 LYS F N 1
ATOM 5525 C CA . LYS H 4 58 ? 23.731 22.525 84.817 1.00 21.13 388 LYS F CA 1
ATOM 5526 C C . LYS H 4 58 ? 23.977 24.007 85.002 1.00 17.12 388 LYS F C 1
ATOM 5527 O O . LYS H 4 58 ? 23.086 24.726 85.450 1.00 20.99 388 LYS F O 1
ATOM 5533 N N A LEU H 4 59 ? 25.174 24.479 84.659 0.50 17.00 389 LEU F N 1
ATOM 5534 N N B LEU H 4 59 ? 25.176 24.460 84.647 0.50 17.20 389 LEU F N 1
ATOM 5535 C CA A LEU H 4 59 ? 25.441 25.900 84.814 0.50 19.77 389 LEU F CA 1
ATOM 5536 C CA B LEU H 4 59 ? 25.508 25.873 84.752 0.50 20.46 389 LEU F CA 1
ATOM 5537 C C A LEU H 4 59 ? 24.628 26.656 83.767 0.50 19.28 389 LEU F C 1
ATOM 5538 C C B LEU H 4 59 ? 24.632 26.635 83.773 0.50 19.52 389 LEU F C 1
ATOM 5539 O O A LEU H 4 59 ? 24.108 27.729 84.052 0.50 19.40 389 LEU F O 1
ATOM 5540 O O B LEU H 4 59 ? 24.083 27.681 84.103 0.50 19.16 389 LEU F O 1
ATOM 5549 N N . SER H 4 60 ? 24.511 26.092 82.565 1.00 16.15 390 SER F N 1
ATOM 5550 C CA . SER H 4 60 ? 23.711 26.708 81.506 1.00 23.12 390 SER F CA 1
ATOM 5551 C C . SER H 4 60 ? 22.260 26.855 81.966 1.00 24.59 390 SER F C 1
ATOM 5552 O O . SER H 4 60 ? 21.618 27.857 81.681 1.00 19.94 390 SER F O 1
ATOM 5555 N N . ARG H 4 61 ? 21.739 25.831 82.646 1.00 18.64 391 ARG F N 1
ATOM 5556 C CA . ARG H 4 61 ? 20.363 25.870 83.132 1.00 18.29 391 ARG F CA 1
ATOM 5557 C C . ARG H 4 61 ? 20.266 26.977 84.188 1.00 24.26 391 ARG F C 1
ATOM 5558 O O . ARG H 4 61 ? 19.266 27.694 84.266 1.00 23.90 391 ARG F O 1
ATOM 5566 N N . GLY H 4 62 ? 21.307 27.111 85.006 1.00 20.09 392 GLY F N 1
ATOM 5567 C CA . GLY H 4 62 ? 21.303 28.165 86.000 1.00 19.48 392 GLY F CA 1
ATOM 5568 C C . GLY H 4 62 ? 21.222 29.528 85.320 1.00 23.83 392 GLY F C 1
ATOM 5569 O O . GLY H 4 62 ? 20.602 30.458 85.845 1.00 19.22 392 GLY F O 1
ATOM 5570 N N . LEU H 4 63 ? 21.847 29.669 84.152 1.00 15.59 393 LEU F N 1
ATOM 5571 C CA . LEU H 4 63 ? 21.797 30.957 83.450 1.00 18.08 393 LEU F CA 1
ATOM 5572 C C . LEU H 4 63 ? 20.386 31.174 82.871 1.00 19.78 393 LEU F C 1
ATOM 5573 O O . LEU H 4 63 ? 19.838 32.283 82.921 1.00 17.88 393 LEU F O 1
ATOM 5578 N N . ARG H 4 64 ? 19.786 30.116 82.330 1.00 12.78 394 ARG F N 1
ATOM 5579 C CA . ARG H 4 64 ? 18.429 30.242 81.794 1.00 12.54 394 ARG F CA 1
ATOM 5580 C C . ARG H 4 64 ? 17.461 30.643 82.918 1.00 16.54 394 ARG F C 1
ATOM 5581 O O . ARG H 4 64 ? 16.467 31.333 82.690 1.00 20.65 394 ARG F O 1
ATOM 5589 N N . TYR H 4 65 ? 17.756 30.196 84.134 1.00 10.47 395 TYR F N 1
ATOM 5590 C CA . TYR H 4 65 ? 16.932 30.523 85.289 1.00 14.28 395 TYR F CA 1
ATOM 5591 C C . TYR H 4 65 ? 16.908 32.045 85.539 1.00 21.53 395 TYR F C 1
ATOM 5592 O O . TYR H 4 65 ? 15.955 32.580 86.107 1.00 19.37 395 TYR F O 1
ATOM 5601 N N . TYR H 4 66 ? 17.952 32.742 85.099 1.00 17.78 396 TYR F N 1
ATOM 5602 C CA . TYR H 4 66 ? 18.031 34.187 85.274 1.00 18.87 396 TYR F CA 1
ATOM 5603 C C . TYR H 4 66 ? 17.294 34.991 84.186 1.00 18.72 396 TYR F C 1
ATOM 5604 O O . TYR H 4 66 ? 17.048 36.171 84.367 1.00 19.39 396 TYR F O 1
ATOM 5613 N N . TYR H 4 67 ? 16.936 34.365 83.067 1.00 16.89 397 TYR F N 1
ATOM 5614 C CA . TYR H 4 67 ? 16.280 35.100 81.986 1.00 22.30 397 TYR F CA 1
ATOM 5615 C C . TYR H 4 67 ? 15.088 35.957 82.402 1.00 28.02 397 TYR F C 1
ATOM 5616 O O . TYR H 4 67 ? 14.959 37.090 81.952 1.00 34.83 397 TYR F O 1
ATOM 5625 N N . ASP H 4 68 ? 14.211 35.429 83.250 1.00 24.31 398 ASP F N 1
ATOM 5626 C CA . ASP H 4 68 ? 13.031 36.195 83.642 1.00 29.61 398 ASP F CA 1
ATOM 5627 C C . ASP H 4 68 ? 13.143 36.908 84.982 1.00 28.28 398 ASP F C 1
ATOM 5628 O O . ASP H 4 68 ? 12.148 37.368 85.511 1.00 29.32 398 ASP F O 1
ATOM 5633 N N . LYS H 4 69 ? 14.349 36.992 85.532 1.00 27.70 399 LYS F N 1
ATOM 5634 C CA . LYS H 4 69 ? 14.560 37.667 86.808 1.00 25.79 399 LYS F CA 1
ATOM 5635 C C . LYS H 4 69 ? 15.231 39.012 86.540 1.00 22.10 399 LYS F C 1
ATOM 5636 O O . LYS H 4 69 ? 15.627 39.707 87.467 1.00 21.15 399 LYS F O 1
ATOM 5642 N N A ASN H 4 70 ? 15.352 39.372 85.267 0.50 26.91 400 ASN F N 1
ATOM 5643 N N B ASN H 4 70 ? 15.365 39.364 85.267 0.50 27.02 400 ASN F N 1
ATOM 5644 C CA A ASN H 4 70 ? 16.012 40.616 84.879 0.50 28.14 400 ASN F CA 1
ATOM 5645 C CA B ASN H 4 70 ? 16.010 40.614 84.876 0.50 28.38 400 ASN F CA 1
ATOM 5646 C C A ASN H 4 70 ? 17.440 40.650 85.423 0.50 30.83 400 ASN F C 1
ATOM 5647 C C B ASN H 4 70 ? 17.440 40.650 85.417 0.50 30.89 400 ASN F C 1
ATOM 5648 O O A ASN H 4 70 ? 17.914 41.681 85.900 0.50 28.13 400 ASN F O 1
ATOM 5649 O O B ASN H 4 70 ? 17.915 41.683 85.888 0.50 28.27 400 ASN F O 1
ATOM 5658 N N . ILE H 4 71 ? 18.123 39.511 85.362 1.00 27.48 401 ILE F N 1
ATOM 5659 C CA . ILE H 4 71 ? 19.494 39.441 85.842 1.00 24.17 401 ILE F CA 1
ATOM 5660 C C . ILE H 4 71 ? 20.446 39.205 84.678 1.00 24.11 401 ILE F C 1
ATOM 5661 O O . ILE H 4 71 ? 21.385 39.974 84.474 1.00 26.86 401 ILE F O 1
ATOM 5666 N N . ILE H 4 72 ? 20.177 38.168 83.891 1.00 23.56 402 ILE F N 1
ATOM 5667 C CA . ILE H 4 72 ? 21.013 37.835 82.747 1.00 20.32 402 ILE F CA 1
ATOM 5668 C C . ILE H 4 72 ? 20.219 37.375 81.523 1.00 22.45 402 ILE F C 1
ATOM 5669 O O . ILE H 4 72 ? 19.228 36.666 81.660 1.00 28.98 402 ILE F O 1
ATOM 5674 N N . HIS H 4 73 ? 20.651 37.792 80.335 1.00 17.45 403 HIS F N 1
ATOM 5675 C CA . HIS H 4 73 ? 20.023 37.372 79.074 1.00 24.60 403 HIS F CA 1
ATOM 5676 C C . HIS H 4 73 ? 21.120 36.728 78.229 1.00 25.58 403 HIS F C 1
ATOM 5677 O O . HIS H 4 73 ? 22.306 37.058 78.382 1.00 19.39 403 HIS F O 1
ATOM 5684 N N . LYS H 4 74 ? 20.722 35.829 77.333 1.00 27.14 404 LYS F N 1
ATOM 5685 C CA . LYS H 4 74 ? 21.656 35.145 76.437 1.00 23.66 404 LYS F CA 1
ATOM 5686 C C . LYS H 4 74 ? 21.683 35.849 75.078 1.00 23.44 404 LYS F C 1
ATOM 5687 O O . LYS H 4 74 ? 20.649 36.266 74.563 1.00 25.07 404 LYS F O 1
ATOM 5693 N N . THR H 4 75 ? 22.866 35.965 74.498 1.00 19.70 405 THR F N 1
ATOM 5694 C CA . THR H 4 75 ? 23.004 36.590 73.192 1.00 25.10 405 THR F CA 1
ATOM 5695 C C . THR H 4 75 ? 22.848 35.547 72.097 1.00 21.66 405 THR F C 1
ATOM 5696 O O . THR H 4 75 ? 23.544 34.535 72.101 1.00 18.61 405 THR F O 1
ATOM 5700 N N . ALA H 4 76 ? 21.938 35.802 71.163 1.00 24.91 406 ALA F N 1
ATOM 5701 C CA . ALA H 4 76 ? 21.689 34.892 70.047 1.00 30.22 406 ALA F CA 1
ATOM 5702 C C . ALA H 4 76 ? 22.772 35.036 68.990 1.00 29.76 406 ALA F C 1
ATOM 5703 O O . ALA H 4 76 ? 23.507 36.022 68.970 1.00 33.40 406 ALA F O 1
ATOM 5705 N N . GLY H 4 77 ? 22.882 34.043 68.119 1.00 29.25 407 GLY F N 1
ATOM 5706 C CA . GLY H 4 77 ? 23.864 34.119 67.051 1.00 28.22 407 GLY F CA 1
ATOM 5707 C C . GLY H 4 77 ? 25.236 33.556 67.344 1.00 31.13 407 GLY F C 1
ATOM 5708 O O . GLY H 4 77 ? 26.082 33.477 66.447 1.00 32.39 407 GLY F O 1
ATOM 5709 N N . LYS H 4 78 ? 25.471 33.168 68.591 1.00 31.27 408 LYS F N 1
ATOM 5710 C CA . LYS H 4 78 ? 26.760 32.610 68.965 1.00 32.47 408 LYS F CA 1
ATOM 5711 C C . LYS H 4 78 ? 26.660 31.810 70.253 1.00 29.49 408 LYS F C 1
ATOM 5712 O O . LYS H 4 78 ? 25.685 31.913 70.992 1.00 28.56 408 LYS F O 1
ATOM 5718 N N . ARG H 4 79 ? 27.681 31.004 70.505 1.00 25.06 409 ARG F N 1
ATOM 5719 C CA . ARG H 4 79 ? 27.742 30.170 71.694 1.00 29.19 409 ARG F CA 1
ATOM 5720 C C . ARG H 4 79 ? 28.449 30.847 72.878 1.00 26.44 409 ARG F C 1
ATOM 5721 O O . ARG H 4 79 ? 29.342 31.678 72.691 1.00 26.64 409 ARG F O 1
ATOM 5729 N N . TYR H 4 80 ? 28.041 30.478 74.089 1.00 21.37 410 TYR F N 1
ATOM 5730 C CA . TYR H 4 80 ? 28.671 30.962 75.325 1.00 22.03 410 TYR F CA 1
ATOM 5731 C C . TYR H 4 80 ? 28.658 32.478 75.590 1.00 24.81 410 TYR F C 1
ATOM 5732 O O . TYR H 4 80 ? 29.444 32.968 76.410 1.00 24.07 410 TYR F O 1
ATOM 5741 N N . VAL H 4 81 ? 27.793 33.229 74.915 1.00 18.23 411 VAL F N 1
ATOM 5742 C CA . VAL H 4 81 ? 27.755 34.676 75.151 1.00 22.76 411 VAL F CA 1
ATOM 5743 C C . VAL H 4 81 ? 26.464 35.128 75.829 1.00 20.41 411 VAL F C 1
ATOM 5744 O O . VAL H 4 81 ? 25.370 34.861 75.326 1.00 18.90 411 VAL F O 1
ATOM 5748 N N . TYR H 4 82 ? 26.611 35.829 76.953 1.00 14.72 412 TYR F N 1
ATOM 5749 C CA . TYR H 4 82 ? 25.488 36.341 77.747 1.00 15.10 412 TYR F CA 1
ATOM 5750 C C . TYR H 4 82 ? 25.644 37.831 78.073 1.00 21.79 412 TYR F C 1
ATOM 5751 O O . TYR H 4 82 ? 26.670 38.437 77.770 1.00 18.11 412 TYR F O 1
ATOM 5760 N N . ARG H 4 83 ? 24.636 38.410 78.722 1.00 18.65 413 ARG F N 1
ATOM 5761 C CA . ARG H 4 83 ? 24.672 39.826 79.045 1.00 18.16 413 ARG F CA 1
ATOM 5762 C C . ARG H 4 83 ? 23.966 40.111 80.356 1.00 18.19 413 ARG F C 1
ATOM 5763 O O . ARG H 4 83 ? 22.841 39.664 80.566 1.00 19.63 413 ARG F O 1
ATOM 5771 N N . PHE H 4 84 ? 24.636 40.830 81.249 1.00 17.84 414 PHE F N 1
ATOM 5772 C CA . PHE H 4 84 ? 24.011 41.206 82.510 1.00 17.85 414 PHE F CA 1
ATOM 5773 C C . PHE H 4 84 ? 23.011 42.308 82.132 1.00 23.03 414 PHE F C 1
ATOM 5774 O O . PHE H 4 84 ? 23.363 43.239 81.400 1.00 27.02 414 PHE F O 1
ATOM 5782 N N . VAL H 4 85 ? 21.774 42.209 82.613 1.00 21.93 415 VAL F N 1
ATOM 5783 C CA . VAL H 4 85 ? 20.778 43.231 82.316 1.00 26.70 415 VAL F CA 1
ATOM 5784 C C . VAL H 4 85 ? 20.295 43.899 83.592 1.00 29.88 415 VAL F C 1
ATOM 5785 O O . VAL H 4 85 ? 19.373 44.711 83.569 1.00 35.17 415 VAL F O 1
ATOM 5789 N N . CYS H 4 86 ? 20.909 43.546 84.715 1.00 32.37 416 CYS F N 1
ATOM 5790 C CA . CYS H 4 86 ? 20.553 44.198 85.965 1.00 36.09 416 CYS F CA 1
ATOM 5791 C C . CYS H 4 86 ? 21.403 45.471 85.971 1.00 38.20 416 CYS F C 1
ATOM 5792 O O . CYS H 4 86 ? 22.319 45.616 85.160 1.00 40.37 416 CYS F O 1
ATOM 5795 N N . ASP H 4 87 ? 21.109 46.390 86.876 1.00 36.90 417 ASP F N 1
ATOM 5796 C CA . ASP H 4 87 ? 21.834 47.660 86.936 1.00 36.80 417 ASP F CA 1
ATOM 5797 C C . ASP H 4 87 ? 23.252 47.550 87.516 1.00 33.72 417 ASP F C 1
ATOM 5798 O O . ASP H 4 87 ? 23.486 47.931 88.667 1.00 29.38 417 ASP F O 1
ATOM 5803 N N . LEU H 4 88 ? 24.204 47.051 86.726 1.00 31.64 418 LEU F N 1
ATOM 5804 C CA . LEU H 4 88 ? 25.576 46.912 87.218 1.00 30.69 418 LEU F CA 1
ATOM 5805 C C . LEU H 4 88 ? 26.288 48.239 87.490 1.00 33.11 418 LEU F C 1
ATOM 5806 O O . LEU H 4 88 ? 27.167 48.310 88.358 1.00 33.13 418 LEU F O 1
ATOM 5811 N N . GLN H 4 89 ? 25.919 49.289 86.759 1.00 33.18 419 GLN F N 1
ATOM 5812 C CA . GLN H 4 89 ? 26.559 50.579 86.970 1.00 36.33 419 GLN F CA 1
ATOM 5813 C C . GLN H 4 89 ? 26.378 51.014 88.423 1.00 37.46 419 GLN F C 1
ATOM 5814 O O . GLN H 4 89 ? 27.324 51.482 89.055 1.00 39.65 419 GLN F O 1
ATOM 5820 N N . SER H 4 90 ? 25.167 50.840 88.952 1.00 37.16 420 SER F N 1
ATOM 5821 C CA . SER H 4 90 ? 24.869 51.201 90.340 1.00 39.45 420 SER F CA 1
ATOM 5822 C C . SER H 4 90 ? 25.591 50.289 91.320 1.00 41.56 420 SER F C 1
ATOM 5823 O O . SER H 4 90 ? 26.047 50.737 92.369 1.00 47.00 420 SER F O 1
ATOM 5826 N N . LEU H 4 91 ? 25.695 49.005 90.990 1.00 39.36 421 LEU F N 1
ATOM 5827 C CA . LEU H 4 91 ? 26.358 48.075 91.893 1.00 40.94 421 LEU F CA 1
ATOM 5828 C C . LEU H 4 91 ? 27.862 48.262 91.909 1.00 41.87 421 LEU F C 1
ATOM 5829 O O . LEU H 4 91 ? 28.474 48.343 92.974 1.00 43.44 421 LEU F O 1
ATOM 5834 N N . LEU H 4 92 ? 28.459 48.325 90.725 1.00 38.00 422 LEU F N 1
ATOM 5835 C CA . LEU H 4 92 ? 29.905 48.468 90.619 1.00 39.60 422 LEU F CA 1
ATOM 5836 C C . LEU H 4 92 ? 30.412 49.898 90.772 1.00 39.26 422 LEU F C 1
ATOM 5837 O O . LEU H 4 92 ? 31.533 50.117 91.238 1.00 38.14 422 LEU F O 1
ATOM 5842 N N . GLY H 4 93 ? 29.589 50.867 90.383 1.00 39.88 423 GLY F N 1
ATOM 5843 C CA . GLY H 4 93 ? 30.001 52.254 90.480 1.00 41.54 423 GLY F CA 1
ATOM 5844 C C . GLY H 4 93 ? 30.849 52.667 89.288 1.00 40.75 423 GLY F C 1
ATOM 5845 O O . GLY H 4 93 ? 31.681 53.563 89.390 1.00 41.50 423 GLY F O 1
ATOM 5846 N N . TYR H 4 94 ? 30.644 51.999 88.157 1.00 38.90 424 TYR F N 1
ATOM 5847 C CA . TYR H 4 94 ? 31.375 52.307 86.930 1.00 33.96 424 TYR F CA 1
ATOM 5848 C C . TYR H 4 94 ? 30.532 51.998 85.709 1.00 33.17 424 TYR F C 1
ATOM 5849 O O . TYR H 4 94 ? 29.647 51.145 85.755 1.00 32.13 424 TYR F O 1
ATOM 5858 N N . THR H 4 95 ? 30.796 52.725 84.640 1.00 30.88 425 THR F N 1
ATOM 5859 C CA . THR H 4 95 ? 30.139 52.443 83.376 1.00 28.99 425 THR F CA 1
ATOM 5860 C C . THR H 4 95 ? 30.810 51.277 82.674 1.00 27.35 425 THR F C 1
ATOM 5861 O O . THR H 4 95 ? 31.900 50.879 83.161 1.00 26.85 425 THR F O 1
ATOM 5865 N N . PRO H 4 96 ? 30.245 50.725 81.640 1.00 26.77 426 PRO F N 1
ATOM 5866 C CA . PRO H 4 96 ? 30.888 49.600 80.957 1.00 27.41 426 PRO F CA 1
ATOM 5867 C C . PRO H 4 96 ? 32.245 50.052 80.385 1.00 28.77 426 PRO F C 1
ATOM 5868 O O . PRO H 4 96 ? 33.243 49.328 80.478 1.00 23.68 426 PRO F O 1
ATOM 5872 N N . GLU H 4 97 ? 32.281 51.249 79.800 1.00 22.36 427 GLU F N 1
ATOM 5873 C CA . GLU H 4 97 ? 33.525 51.762 79.209 1.00 24.20 427 GLU F CA 1
ATOM 5874 C C . GLU H 4 97 ? 34.610 51.926 80.265 1.00 21.28 427 GLU F C 1
ATOM 5875 O O . GLU H 4 97 ? 35.754 51.496 80.080 1.00 22.41 427 GLU F O 1
ATOM 5881 N N . GLU H 4 98 ? 34.268 52.542 81.385 1.00 18.61 428 GLU F N 1
ATOM 5882 C CA . GLU H 4 98 ? 35.270 52.707 82.423 1.00 23.24 428 GLU F CA 1
ATOM 5883 C C . GLU H 4 98 ? 35.780 51.339 82.899 1.00 28.50 428 GLU F C 1
ATOM 5884 O O . GLU H 4 98 ? 36.990 51.138 83.059 1.00 28.09 428 GLU F O 1
ATOM 5890 N N A LEU H 4 99 ? 34.859 50.399 83.111 0.50 28.80 429 LEU F N 1
ATOM 5891 N N B LEU H 4 99 ? 34.858 50.402 83.108 0.50 28.81 429 LEU F N 1
ATOM 5892 C CA A LEU H 4 99 ? 35.232 49.067 83.579 0.50 26.89 429 LEU F CA 1
ATOM 5893 C CA B LEU H 4 99 ? 35.224 49.071 83.582 0.50 26.96 429 LEU F CA 1
ATOM 5894 C C A LEU H 4 99 ? 36.085 48.361 82.536 0.50 22.97 429 LEU F C 1
ATOM 5895 C C B LEU H 4 99 ? 36.073 48.353 82.540 0.50 22.95 429 LEU F C 1
ATOM 5896 O O A LEU H 4 99 ? 37.110 47.771 82.861 0.50 22.91 429 LEU F O 1
ATOM 5897 O O B LEU H 4 99 ? 37.089 47.750 82.870 0.50 23.04 429 LEU F O 1
ATOM 5906 N N . HIS H 4 100 ? 35.674 48.429 81.276 1.00 21.87 430 HIS F N 1
ATOM 5907 C CA . HIS H 4 100 ? 36.447 47.777 80.225 1.00 28.24 430 HIS F CA 1
ATOM 5908 C C . HIS H 4 100 ? 37.866 48.347 80.203 1.00 33.52 430 HIS F C 1
ATOM 5909 O O . HIS H 4 100 ? 38.841 47.598 80.121 1.00 32.33 430 HIS F O 1
ATOM 5916 N N . ALA H 4 101 ? 37.974 49.672 80.268 1.00 27.24 431 ALA F N 1
ATOM 5917 C CA . ALA H 4 101 ? 39.275 50.330 80.251 1.00 31.66 431 ALA F CA 1
ATOM 5918 C C . ALA H 4 101 ? 40.139 49.819 81.399 1.00 29.19 431 ALA F C 1
ATOM 5919 O O . ALA H 4 101 ? 41.317 49.492 81.213 1.00 30.29 431 ALA F O 1
ATOM 5921 N N . MET H 4 102 ? 39.549 49.739 82.587 1.00 29.46 432 MET F N 1
ATOM 5922 C CA . MET H 4 102 ? 40.280 49.266 83.757 1.00 34.82 432 MET F CA 1
ATOM 5923 C C . MET H 4 102 ? 40.754 47.816 83.650 1.00 38.99 432 MET F C 1
ATOM 5924 O O . MET H 4 102 ? 41.680 47.416 84.354 1.00 42.39 432 MET F O 1
ATOM 5929 N N . LEU H 4 103 ? 40.126 47.034 82.776 1.00 40.33 433 LEU F N 1
ATOM 5930 C CA . LEU H 4 103 ? 40.491 45.628 82.614 1.00 43.27 433 LEU F CA 1
ATOM 5931 C C . LEU H 4 103 ? 41.178 45.310 81.298 1.00 43.99 433 LEU F C 1
ATOM 5932 O O . LEU H 4 103 ? 41.329 44.142 80.937 1.00 39.11 433 LEU F O 1
ATOM 5937 N N . ASP H 4 104 ? 41.593 46.346 80.581 1.00 43.48 434 ASP F N 1
ATOM 5938 C CA . ASP H 4 104 ? 42.276 46.164 79.303 1.00 46.40 434 ASP F CA 1
ATOM 5939 C C . ASP H 4 104 ? 41.468 45.316 78.316 1.00 45.56 434 ASP F C 1
ATOM 5940 O O . ASP H 4 104 ? 41.995 44.383 77.710 1.00 41.27 434 ASP F O 1
ATOM 5945 N N . VAL H 4 105 ? 40.190 45.647 78.160 1.00 44.41 435 VAL F N 1
ATOM 5946 C CA . VAL H 4 105 ? 39.314 44.938 77.235 1.00 49.22 435 VAL F CA 1
ATOM 5947 C C . VAL H 4 105 ? 39.300 45.631 75.866 1.00 54.01 435 VAL F C 1
ATOM 5948 O O . VAL H 4 105 ? 39.245 46.856 75.787 1.00 55.19 435 VAL F O 1
ATOM 5952 N N . LYS H 4 106 ? 39.336 44.839 74.796 1.00 60.98 436 LYS F N 1
ATOM 5953 C CA . LYS H 4 106 ? 39.326 45.367 73.430 1.00 65.74 436 LYS F CA 1
ATOM 5954 C C . LYS H 4 106 ? 37.915 45.424 72.830 1.00 67.53 436 LYS F C 1
ATOM 5955 O O . LYS H 4 106 ? 37.566 44.521 72.034 1.00 69.91 436 LYS F O 1
ATOM 5957 N N . GLY I 3 84 ? 17.015 8.043 51.255 1.00 87.59 84 GLY I N 1
ATOM 5958 C CA . GLY I 3 84 ? 16.111 9.172 50.881 1.00 89.76 84 GLY I CA 1
ATOM 5959 C C . GLY I 3 84 ? 16.758 10.189 49.957 1.00 89.47 84 GLY I C 1
ATOM 5960 O O . GLY I 3 84 ? 17.896 10.604 50.175 1.00 90.25 84 GLY I O 1
ATOM 5961 N N . GLY I 3 85 ? 16.027 10.593 48.922 1.00 88.68 85 GLY I N 1
ATOM 5962 C CA . GLY I 3 85 ? 16.547 11.562 47.974 1.00 87.25 85 GLY I CA 1
ATOM 5963 C C . GLY I 3 85 ? 15.755 12.857 47.944 1.00 86.72 85 GLY I C 1
ATOM 5964 O O . GLY I 3 85 ? 16.064 13.790 48.682 1.00 87.20 85 GLY I O 1
ATOM 5965 N N . SER I 3 86 ? 14.735 12.921 47.091 1.00 85.01 86 SER I N 1
ATOM 5966 C CA . SER I 3 86 ? 13.910 14.121 46.979 1.00 84.21 86 SER I CA 1
ATOM 5967 C C . SER I 3 86 ? 12.529 13.834 46.405 1.00 83.55 86 SER I C 1
ATOM 5968 O O . SER I 3 86 ? 12.233 12.712 46.000 1.00 82.87 86 SER I O 1
ATOM 5971 N N . LYS I 3 87 ? 11.690 14.863 46.369 1.00 83.22 87 LYS I N 1
ATOM 5972 C CA . LYS I 3 87 ? 10.338 14.737 45.845 1.00 83.73 87 LYS I CA 1
ATOM 5973 C C . LYS I 3 87 ? 10.123 15.700 44.678 1.00 82.72 87 LYS I C 1
ATOM 5974 O O . LYS I 3 87 ? 10.839 16.692 44.541 1.00 82.98 87 LYS I O 1
ATOM 5980 N N . PRO I 3 88 ? 9.132 15.414 43.819 1.00 81.81 88 PRO I N 1
ATOM 5981 C CA . PRO I 3 88 ? 8.806 16.241 42.652 1.00 81.29 88 PRO I CA 1
ATOM 5982 C C . PRO I 3 88 ? 8.479 17.699 42.969 1.00 80.97 88 PRO I C 1
ATOM 5983 O O . PRO I 3 88 ? 7.939 18.012 44.029 1.00 83.30 88 PRO I O 1
ATOM 5987 N N . LYS I 3 89 ? 8.814 18.584 42.035 1.00 79.48 89 LYS I N 1
ATOM 5988 C CA . LYS I 3 89 ? 8.545 20.011 42.175 1.00 79.85 89 LYS I CA 1
ATOM 5989 C C . LYS I 3 89 ? 7.765 20.490 40.957 1.00 79.66 89 LYS I C 1
ATOM 5990 O O . LYS I 3 89 ? 7.087 21.517 40.996 1.00 77.48 89 LYS I O 1
ATOM 5996 N N . VAL I 3 90 ? 7.862 19.728 39.874 1.00 80.73 90 VAL I N 1
ATOM 5997 C CA . VAL I 3 90 ? 7.179 20.081 38.642 1.00 81.17 90 VAL I CA 1
ATOM 5998 C C . VAL I 3 90 ? 6.532 18.856 37.995 1.00 80.15 90 VAL I C 1
ATOM 5999 O O . VAL I 3 90 ? 5.482 18.958 37.360 1.00 79.33 90 VAL I O 1
ATOM 6003 N N . ALA I 3 91 ? 7.162 17.699 38.168 1.00 80.48 91 ALA I N 1
ATOM 6004 C CA . ALA I 3 91 ? 6.647 16.454 37.612 1.00 82.30 91 ALA I CA 1
ATOM 6005 C C . ALA I 3 91 ? 5.507 15.923 38.479 1.00 82.97 91 ALA I C 1
ATOM 6006 O O . ALA I 3 91 ? 5.378 14.712 38.676 1.00 83.13 91 ALA I O 1
ATOM 6008 N N . THR I 3 92 ? 4.685 16.833 38.995 1.00 83.32 92 THR I N 1
ATOM 6009 C CA . THR I 3 92 ? 3.560 16.453 39.843 1.00 84.33 92 THR I CA 1
ATOM 6010 C C . THR I 3 92 ? 2.658 15.470 39.113 1.00 85.27 92 THR I C 1
ATOM 6011 O O . THR I 3 92 ? 2.560 15.498 37.886 1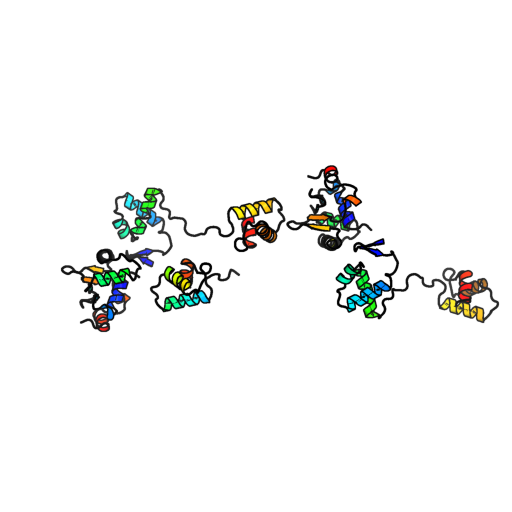.00 84.43 92 THR I O 1
ATOM 6015 N N . PRO I 3 93 ? 1.987 14.583 39.864 1.00 86.43 93 PRO I N 1
ATOM 6016 C CA . PRO I 3 93 ? 1.086 13.581 39.291 1.00 85.72 93 PRO I CA 1
ATOM 6017 C C . PRO I 3 93 ? 0.065 14.174 38.320 1.00 84.54 93 PRO I C 1
ATOM 6018 O O . PRO I 3 93 ? -0.330 13.523 37.353 1.00 83.12 93 PRO I O 1
ATOM 6022 N N . LYS I 3 94 ? -0.356 15.410 38.580 1.00 84.76 94 LYS I N 1
ATOM 6023 C CA . LYS I 3 94 ? -1.325 16.086 37.722 1.00 85.67 94 LYS I CA 1
ATOM 6024 C C . LYS I 3 94 ? -0.685 16.499 36.401 1.00 85.31 94 LYS I C 1
ATOM 6025 O O . LYS I 3 94 ? -1.257 16.284 35.333 1.00 85.96 94 LYS I O 1
ATOM 6031 N N . VAL I 3 95 ? 0.501 17.097 36.478 1.00 84.18 95 VAL I N 1
ATOM 6032 C CA . VAL I 3 95 ? 1.214 17.530 35.283 1.00 80.58 95 VAL I CA 1
ATOM 6033 C C . VAL I 3 95 ? 1.637 16.319 34.464 1.00 78.94 95 VAL I C 1
ATOM 6034 O O . VAL I 3 95 ? 1.583 16.341 33.238 1.00 80.49 95 VAL I O 1
ATOM 6038 N N . VAL I 3 96 ? 2.057 15.263 35.151 1.00 77.72 96 VAL I N 1
ATOM 6039 C CA . VAL I 3 96 ? 2.485 14.040 34.488 1.00 78.02 96 VAL I CA 1
ATOM 6040 C C . VAL I 3 96 ? 1.329 13.349 33.771 1.00 81.04 96 VAL I C 1
ATOM 6041 O O . VAL I 3 96 ? 1.534 12.659 32.772 1.00 80.93 96 VAL I O 1
ATOM 6045 N N . GLU I 3 97 ? 0.115 13.537 34.279 1.00 83.37 97 GLU I N 1
ATOM 6046 C CA . GLU I 3 97 ? -1.058 12.927 33.668 1.00 83.59 97 GLU I CA 1
ATOM 6047 C C . GLU I 3 97 ? -1.504 13.706 32.435 1.00 83.56 97 GLU I C 1
ATOM 6048 O O . GLU I 3 97 ? -1.920 13.122 31.440 1.00 83.08 97 GLU I O 1
ATOM 6054 N N . LYS I 3 98 ? -1.411 15.033 32.507 1.00 84.28 98 LYS I N 1
ATOM 6055 C CA . LYS I 3 98 ? -1.793 15.875 31.381 1.00 88.37 98 LYS I CA 1
ATOM 6056 C C . LYS I 3 98 ? -0.843 15.668 30.210 1.00 91.91 98 LYS I C 1
ATOM 6057 O O . LYS I 3 98 ? -1.269 15.614 29.056 1.00 92.95 98 LYS I O 1
ATOM 6063 N N . ILE I 3 99 ? 0.447 15.559 30.510 1.00 93.97 99 ILE I N 1
ATOM 6064 C CA . ILE I 3 99 ? 1.443 15.348 29.470 1.00 96.18 99 ILE I CA 1
ATOM 6065 C C . ILE I 3 99 ? 1.075 14.079 28.711 1.00 97.88 99 ILE I C 1
ATOM 6066 O O . ILE I 3 99 ? 1.112 14.047 27.483 1.00 99.26 99 ILE I O 1
ATOM 6071 N N . ALA I 3 100 ? 0.707 13.040 29.452 1.00 99.55 100 ALA I N 1
ATOM 6072 C CA . ALA I 3 100 ? 0.322 11.772 28.848 1.00 101.64 100 ALA I CA 1
ATOM 6073 C C . ALA I 3 100 ? -0.927 11.968 27.998 1.00 104.39 100 ALA I C 1
ATOM 6074 O O . ALA I 3 100 ? -1.076 11.346 26.947 1.00 105.47 100 ALA I O 1
ATOM 6076 N N . GLU I 3 101 ? -1.819 12.841 28.459 1.00 107.47 101 GLU I N 1
ATOM 6077 C CA . GLU I 3 101 ? -3.062 13.128 27.748 1.00 110.01 101 GLU I CA 1
ATOM 6078 C C . GLU I 3 101 ? -2.789 13.907 26.462 1.00 108.97 101 GLU I C 1
ATOM 6079 O O . GLU I 3 101 ? -3.503 13.755 25.471 1.00 108.20 101 GLU I O 1
ATOM 6085 N N . TYR I 3 102 ? -1.758 14.745 26.485 1.00 107.29 102 TYR I N 1
ATOM 6086 C CA . TYR I 3 102 ? -1.397 15.527 25.313 1.00 105.11 102 TYR I CA 1
ATOM 6087 C C . TYR I 3 102 ? -0.757 14.605 24.286 1.00 104.28 102 TYR I C 1
ATOM 6088 O O . TYR I 3 102 ? -0.876 14.823 23.083 1.00 102.96 102 TYR I O 1
ATOM 6097 N N . LYS I 3 103 ? -0.075 13.574 24.774 1.00 104.47 103 LYS I N 1
ATOM 6098 C CA . LYS I 3 103 ? 0.566 12.596 23.904 1.00 105.85 103 LYS I CA 1
ATOM 6099 C C . LYS I 3 103 ? -0.503 11.665 23.340 1.00 107.27 103 LYS I C 1
ATOM 6100 O O . LYS I 3 103 ? -0.270 10.939 22.372 1.00 106.50 103 LYS I O 1
ATOM 6106 N N . ARG I 3 104 ? -1.664 11.685 23.982 1.00 108.77 104 ARG I N 1
ATOM 6107 C CA . ARG I 3 104 ? -2.794 10.897 23.511 1.00 108.42 104 ARG I CA 1
ATOM 6108 C C . ARG I 3 104 ? -3.433 11.520 22.278 1.00 106.68 104 ARG I C 1
ATOM 6109 O O . ARG I 3 104 ? -3.594 10.883 21.254 1.00 104.84 104 ARG I O 1
ATOM 6117 N N . GLN I 3 105 ? -3.719 12.822 22.400 1.00 105.26 105 GLN I N 1
ATOM 6118 C CA . GLN I 3 105 ? -4.322 13.585 21.311 1.00 104.57 105 GLN I CA 1
ATOM 6119 C C . GLN I 3 105 ? -3.510 13.552 20.017 1.00 104.46 105 GLN I C 1
ATOM 6120 O O . GLN I 3 105 ? -4.047 13.220 18.961 1.00 105.80 105 GLN I O 1
ATOM 6126 N N . ASN I 3 106 ? -2.227 13.902 20.089 1.00 103.22 106 ASN I N 1
ATOM 6127 C CA . ASN I 3 106 ? -1.370 13.888 18.903 1.00 100.01 106 ASN I CA 1
ATOM 6128 C C . ASN I 3 106 ? 0.109 13.731 19.251 1.00 96.24 106 ASN I C 1
ATOM 6129 O O . ASN I 3 106 ? 0.788 14.700 19.586 1.00 96.46 106 ASN I O 1
ATOM 6134 N N . PRO I 3 107 ? 0.625 12.494 19.175 1.00 93.38 107 PRO I N 1
ATOM 6135 C CA . PRO I 3 107 ? 2.020 12.155 19.474 1.00 93.14 107 PRO I CA 1
ATOM 6136 C C . PRO I 3 107 ? 3.061 12.951 18.688 1.00 91.99 107 PRO I C 1
ATOM 6137 O O . PRO I 3 107 ? 4.251 12.898 19.000 1.00 93.66 107 PRO I O 1
ATOM 6141 N N . THR I 3 108 ? 2.615 13.688 17.675 1.00 88.87 108 THR I N 1
ATOM 6142 C CA . THR I 3 108 ? 3.531 14.478 16.856 1.00 84.65 108 THR I CA 1
ATOM 6143 C C . THR I 3 108 ? 3.921 15.796 17.525 1.00 81.34 108 THR I C 1
ATOM 6144 O O . THR I 3 108 ? 4.558 16.651 16.906 1.00 81.94 108 THR I O 1
ATOM 6148 N N . MET I 3 109 ? 3.542 15.952 18.791 1.00 76.32 109 MET I N 1
ATOM 6149 C CA . MET I 3 109 ? 3.847 17.165 19.544 1.00 72.31 109 MET I CA 1
ATOM 6150 C C . MET I 3 109 ? 5.323 17.274 19.894 1.00 70.05 109 MET I C 1
ATOM 6151 O O . MET I 3 109 ? 5.984 16.270 20.159 1.00 69.60 109 MET I O 1
ATOM 6156 N N . PHE I 3 110 ? 5.830 18.503 19.897 1.00 68.64 110 PHE I N 1
ATOM 6157 C CA . PHE I 3 110 ? 7.213 18.760 20.276 1.00 68.83 110 PHE I CA 1
ATOM 6158 C C . PHE I 3 110 ? 7.166 19.116 21.761 1.00 68.76 110 PHE I C 1
ATOM 6159 O O . PHE I 3 110 ? 6.127 19.543 22.269 1.00 67.84 110 PHE I O 1
ATOM 6167 N N . ALA I 3 111 ? 8.282 18.946 22.457 1.00 66.38 111 ALA I N 1
ATOM 6168 C CA . ALA I 3 111 ? 8.326 19.259 23.877 1.00 63.72 111 ALA I CA 1
ATOM 6169 C C . ALA I 3 111 ? 7.822 20.674 24.162 1.00 63.92 111 ALA I C 1
ATOM 6170 O O . ALA I 3 111 ? 7.001 20.871 25.058 1.00 64.02 111 ALA I O 1
ATOM 6172 N N . TRP I 3 112 ? 8.298 21.655 23.397 1.00 63.63 112 TRP I N 1
ATOM 6173 C CA . TRP I 3 112 ? 7.888 23.041 23.608 1.00 66.70 112 TRP I CA 1
ATOM 6174 C C . TRP I 3 112 ? 6.385 23.237 23.464 1.00 69.52 112 TRP I C 1
ATOM 6175 O O . TRP I 3 112 ? 5.819 24.135 24.080 1.00 71.33 112 TRP I O 1
ATOM 6186 N N . GLU I 3 113 ? 5.741 22.404 22.652 1.00 69.23 113 GLU I N 1
ATOM 6187 C CA . GLU I 3 113 ? 4.301 22.516 22.453 1.00 72.70 113 GLU I CA 1
ATOM 6188 C C . GLU I 3 113 ? 3.543 22.017 23.684 1.00 72.94 113 GLU I C 1
ATOM 6189 O O . GLU I 3 113 ? 2.510 22.578 24.054 1.00 70.26 113 GLU I O 1
ATOM 6195 N N . ILE I 3 114 ? 4.054 20.964 24.315 1.00 73.08 114 ILE I N 1
ATOM 6196 C CA . ILE I 3 114 ? 3.426 20.433 25.517 1.00 72.36 114 ILE I CA 1
ATOM 6197 C C . ILE I 3 114 ? 3.509 21.508 26.598 1.00 74.55 114 ILE I C 1
ATOM 6198 O O . ILE I 3 114 ? 2.584 21.680 27.390 1.00 75.23 114 ILE I O 1
ATOM 6203 N N . ARG I 3 115 ? 4.624 22.232 26.618 1.00 74.88 115 ARG I N 1
ATOM 6204 C CA . ARG I 3 115 ? 4.831 23.293 27.596 1.00 76.43 115 ARG I CA 1
ATOM 6205 C C . ARG I 3 115 ? 3.845 24.432 27.315 1.00 76.62 115 ARG I C 1
ATOM 6206 O O . ARG I 3 115 ? 3.364 25.097 28.235 1.00 73.34 115 ARG I O 1
ATOM 6214 N N . ASP I 3 116 ? 3.548 24.636 26.034 1.00 77.70 116 ASP I N 1
ATOM 6215 C CA . ASP I 3 116 ? 2.628 25.681 25.592 1.00 79.63 116 ASP I CA 1
ATOM 6216 C C . ASP I 3 116 ? 1.197 25.459 26.066 1.00 80.53 116 ASP I C 1
ATOM 6217 O O . ASP I 3 116 ? 0.577 26.375 26.602 1.00 78.09 116 ASP I O 1
ATOM 6222 N N . ARG I 3 117 ? 0.671 24.255 25.853 1.00 83.66 117 ARG I N 1
ATOM 6223 C CA . ARG I 3 117 ? -0.691 23.931 26.276 1.00 87.55 117 ARG I CA 1
ATOM 6224 C C . ARG I 3 117 ? -0.753 23.763 27.787 1.00 89.06 117 ARG I C 1
ATOM 6225 O O . ARG I 3 117 ? -1.690 24.224 28.440 1.00 88.22 117 ARG I O 1
ATOM 6233 N N . LEU I 3 118 ? 0.256 23.097 28.335 1.00 89.94 118 LEU I N 1
ATOM 6234 C CA . LEU I 3 118 ? 0.329 22.865 29.767 1.00 91.29 118 LEU I CA 1
ATOM 6235 C C . LEU I 3 118 ? 0.330 24.214 30.486 1.00 93.04 118 LEU I C 1
ATOM 6236 O O . LEU I 3 118 ? 0.060 24.292 31.683 1.00 94.61 118 LEU I O 1
ATOM 6241 N N . LEU I 3 119 ? 0.621 25.274 29.739 1.00 94.26 119 LEU I N 1
ATOM 6242 C CA . LEU I 3 119 ? 0.659 26.627 30.284 1.00 95.80 119 LEU I CA 1
ATOM 6243 C C . LEU I 3 119 ? -0.623 27.397 29.956 1.00 98.17 119 LEU I C 1
ATOM 6244 O O . LEU I 3 119 ? -1.089 28.211 30.756 1.00 99.45 119 LEU I O 1
ATOM 6249 N N . ALA I 3 120 ? -1.187 27.132 28.779 1.00 98.61 120 ALA I N 1
ATOM 6250 C CA . ALA I 3 120 ? -2.409 27.799 28.331 1.00 98.56 120 ALA I CA 1
ATOM 6251 C C . ALA I 3 120 ? -3.657 27.290 29.050 1.00 99.04 120 ALA I C 1
ATOM 6252 O O . ALA I 3 120 ? -4.501 28.083 29.471 1.00 99.47 120 ALA I O 1
ATOM 6254 N N . GLU I 3 121 ? -3.780 25.970 29.182 1.00 98.45 121 GLU I N 1
ATOM 6255 C CA . GLU I 3 121 ? -4.929 25.387 29.870 1.00 98.90 121 GLU I CA 1
ATOM 6256 C C . GLU I 3 121 ? -4.791 25.673 31.362 1.00 100.87 121 GLU I C 1
ATOM 6257 O O . GLU I 3 121 ? -5.523 25.121 32.184 1.00 100.59 121 GLU I O 1
ATOM 6263 N N . ARG I 3 122 ? -3.836 26.537 31.696 1.00 103.30 122 ARG I N 1
ATOM 6264 C CA . ARG I 3 122 ? -3.568 26.919 33.076 1.00 104.49 122 ARG I CA 1
ATOM 6265 C C . ARG I 3 122 ? -3.407 25.701 33.983 1.00 103.79 122 ARG I C 1
ATOM 6266 O O . ARG I 3 122 ? -3.917 25.672 35.102 1.00 104.06 122 ARG I O 1
ATOM 6274 N N . VAL I 3 123 ? -2.692 24.697 33.484 1.00 102.84 123 VAL I N 1
ATOM 6275 C CA . VAL I 3 123 ? -2.441 23.472 34.235 1.00 101.31 123 VAL I CA 1
ATOM 6276 C C . VAL I 3 123 ? -1.179 23.658 35.072 1.00 100.80 123 VAL I C 1
ATOM 6277 O O . VAL I 3 123 ? -0.909 22.888 35.995 1.00 99.22 123 VAL I O 1
ATOM 6281 N N . CYS I 3 124 ? -0.411 24.689 34.732 1.00 100.10 124 CYS I N 1
ATOM 6282 C CA . CYS I 3 124 ? 0.823 25.016 35.439 1.00 99.76 124 CYS I CA 1
ATOM 6283 C C . CYS I 3 124 ? 1.065 26.518 35.409 1.00 100.05 124 CYS I C 1
ATOM 6284 O O . CYS I 3 124 ? 0.706 27.200 34.449 1.00 98.92 124 CYS I O 1
ATOM 6287 N N . ASP I 3 125 ? 1.670 27.029 36.474 1.00 102.00 125 ASP I N 1
ATOM 6288 C CA . ASP I 3 125 ? 1.975 28.446 36.568 1.00 103.05 125 ASP I CA 1
ATOM 6289 C C . ASP I 3 125 ? 3.271 28.692 35.813 1.00 102.08 125 ASP I C 1
ATOM 6290 O O . ASP I 3 125 ? 4.102 27.797 35.690 1.00 101.96 125 ASP I O 1
ATOM 6295 N N . ASN I 3 126 ? 3.442 29.904 35.301 1.00 101.13 126 ASN I N 1
ATOM 6296 C CA . ASN I 3 126 ? 4.650 30.240 34.565 1.00 100.41 126 ASN I CA 1
ATOM 6297 C C . ASN I 3 126 ? 5.876 29.982 35.442 1.00 100.96 126 ASN I C 1
ATOM 6298 O O . ASN I 3 126 ? 7.013 30.062 34.978 1.00 101.33 126 ASN I O 1
ATOM 6303 N N . ASP I 3 127 ? 5.633 29.666 36.711 1.00 100.15 127 ASP I N 1
ATOM 6304 C CA . ASP I 3 127 ? 6.704 29.390 37.662 1.00 98.18 127 ASP I CA 1
ATOM 6305 C C . ASP I 3 127 ? 6.631 27.940 38.138 1.00 96.21 127 ASP I C 1
ATOM 6306 O O . ASP I 3 127 ? 7.440 27.502 38.956 1.00 96.49 127 ASP I O 1
ATOM 6311 N N . THR I 3 128 ? 5.655 27.203 37.614 1.00 94.40 128 THR I N 1
ATOM 6312 C CA . THR I 3 128 ? 5.447 25.800 37.971 1.00 90.95 128 T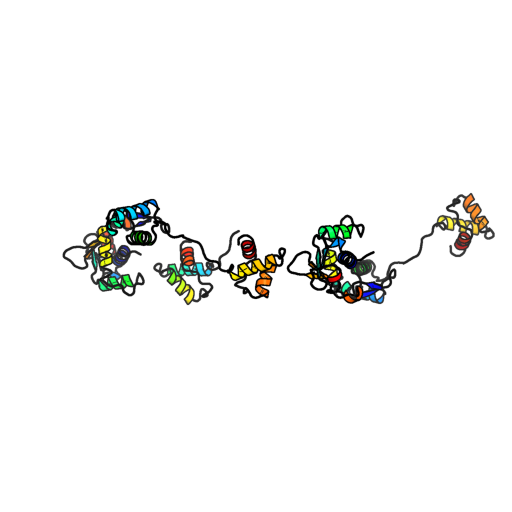HR I CA 1
ATOM 6313 C C . THR I 3 128 ? 5.504 24.901 36.732 1.00 87.51 128 THR I C 1
ATOM 6314 O O . THR I 3 128 ? 5.488 23.675 36.843 1.00 84.40 128 THR I O 1
ATOM 6318 N N . VAL I 3 129 ? 5.570 25.520 35.555 1.00 85.22 129 VAL I N 1
ATOM 6319 C CA . VAL I 3 129 ? 5.622 24.781 34.293 1.00 82.77 129 VAL I CA 1
ATOM 6320 C C . VAL I 3 129 ? 6.946 24.046 34.107 1.00 79.85 129 VAL I C 1
ATOM 6321 O O . VAL I 3 129 ? 8.018 24.639 34.233 1.00 78.99 129 VAL I O 1
ATOM 6325 N N . PRO I 3 130 ? 6.885 22.740 33.791 1.00 76.75 130 PRO I N 1
ATOM 6326 C CA . PRO I 3 130 ? 8.098 21.942 33.589 1.00 72.54 130 PRO I CA 1
ATOM 6327 C C . PRO I 3 130 ? 8.933 22.535 32.464 1.00 69.15 130 PRO I C 1
ATOM 6328 O O . PRO I 3 130 ? 8.392 23.152 31.545 1.00 67.89 130 PRO I O 1
ATOM 6332 N N . SER I 3 131 ? 10.248 22.365 32.539 1.00 63.36 131 SER I N 1
ATOM 6333 C CA . SER I 3 131 ? 11.115 22.869 31.485 1.00 59.74 131 SER I CA 1
ATOM 6334 C C . SER I 3 131 ? 11.037 21.838 30.362 1.00 58.35 131 SER I C 1
ATOM 6335 O O . SER I 3 131 ? 10.620 20.698 30.591 1.00 54.97 131 SER I O 1
ATOM 6338 N N . VAL I 3 132 ? 11.419 22.234 29.152 1.00 56.60 132 VAL I N 1
ATOM 6339 C CA . VAL I 3 132 ? 11.386 21.315 28.020 1.00 55.75 132 VAL I CA 1
ATOM 6340 C C . VAL I 3 132 ? 12.133 20.023 28.358 1.00 55.42 132 VAL I C 1
ATOM 6341 O O . VAL I 3 132 ? 11.717 18.934 27.960 1.00 52.43 132 VAL I O 1
ATOM 6345 N N . SER I 3 133 ? 13.228 20.146 29.105 1.00 55.25 133 SER I N 1
ATOM 6346 C CA . SER I 3 133 ? 14.016 18.978 29.494 1.00 57.11 133 SER I CA 1
ATOM 6347 C C . SER I 3 133 ? 13.210 18.044 30.391 1.00 56.32 133 SER I C 1
ATOM 6348 O O . SER I 3 133 ? 13.258 16.826 30.230 1.00 55.92 133 SER I O 1
ATOM 6351 N N . SER I 3 134 ? 12.473 18.617 31.339 1.00 55.73 134 SER I N 1
ATOM 6352 C CA . SER I 3 134 ? 11.657 17.818 32.248 1.00 53.78 134 SER I CA 1
ATOM 6353 C C . SER I 3 134 ? 10.549 17.101 31.487 1.00 52.44 134 SER I C 1
ATOM 6354 O O . SER I 3 134 ? 10.285 15.921 31.722 1.00 49.07 134 SER I O 1
ATOM 6357 N N . ILE I 3 135 ? 9.908 17.817 30.568 1.00 51.86 135 ILE I N 1
ATOM 6358 C CA . ILE I 3 135 ? 8.830 17.238 29.778 1.00 54.61 135 ILE I CA 1
ATOM 6359 C C . ILE I 3 135 ? 9.323 16.013 29.017 1.00 55.61 135 ILE I C 1
ATOM 6360 O O . ILE I 3 135 ? 8.629 15.003 28.954 1.00 53.98 135 ILE I O 1
ATOM 6365 N N . ASN I 3 136 ? 10.522 16.095 28.445 1.00 56.92 136 ASN I N 1
ATOM 6366 C CA . ASN I 3 136 ? 11.070 14.957 27.715 1.00 58.35 136 ASN I CA 1
ATOM 6367 C C . ASN I 3 136 ? 11.489 13.870 28.695 1.00 57.56 136 ASN I C 1
ATOM 6368 O O . ASN I 3 136 ? 11.493 12.688 28.358 1.00 52.41 136 ASN I O 1
ATOM 6373 N N . ARG I 3 137 ? 11.844 14.277 29.910 1.00 58.42 137 ARG I N 1
ATOM 6374 C CA . ARG I 3 137 ? 12.227 13.323 30.940 1.00 61.07 137 ARG I CA 1
ATOM 6375 C C . ARG I 3 137 ? 10.962 12.588 31.371 1.00 62.16 137 ARG I C 1
ATOM 6376 O O . ARG I 3 137 ? 10.969 11.373 31.553 1.00 60.50 137 ARG I O 1
ATOM 6384 N N . ILE I 3 138 ? 9.875 13.338 31.525 1.00 66.32 138 ILE I N 1
ATOM 6385 C CA . ILE I 3 138 ? 8.597 12.756 31.917 1.00 70.42 138 ILE I CA 1
ATOM 6386 C C . ILE I 3 138 ? 8.172 11.738 30.862 1.00 70.36 138 ILE I C 1
ATOM 6387 O O . ILE I 3 138 ? 7.757 10.628 31.190 1.00 70.83 138 ILE I O 1
ATOM 6392 N N . ILE I 3 139 ? 8.284 12.123 29.595 1.00 68.13 139 ILE I N 1
ATOM 6393 C CA . ILE I 3 139 ? 7.914 11.246 28.492 1.00 70.36 139 ILE I CA 1
ATOM 6394 C C . ILE I 3 139 ? 8.759 9.976 28.467 1.00 72.71 139 ILE I C 1
ATOM 6395 O O . ILE I 3 139 ? 8.244 8.894 28.187 1.00 74.25 139 ILE I O 1
ATOM 6400 N N . ARG I 3 140 ? 10.054 10.100 28.752 1.00 74.23 140 ARG I N 1
ATOM 6401 C CA . ARG I 3 140 ? 10.928 8.929 28.759 1.00 77.21 140 ARG I CA 1
ATOM 6402 C C . ARG I 3 140 ? 10.604 8.026 29.946 1.00 80.56 140 ARG I C 1
ATOM 6403 O O . ARG I 3 140 ? 10.919 6.836 29.935 1.00 78.65 140 ARG I O 1
ATOM 6411 N N . THR I 3 141 ? 9.974 8.602 30.967 1.00 84.29 141 THR I N 1
ATOM 6412 C CA . THR I 3 141 ? 9.604 7.857 32.167 1.00 89.28 141 THR I CA 1
ATOM 6413 C C . THR I 3 141 ? 8.088 7.633 32.229 1.00 91.21 141 THR I C 1
ATOM 6414 O O . THR I 3 141 ? 7.449 8.103 33.199 1.00 90.84 141 THR I O 1
#